Protein AF-0000000085016937 (afdb_homodimer)

Solvent-accessible surface area (backbone atoms only — not comparable to full-atom values): 32109 Å² total; per-residue (Å²): 130,90,74,47,31,29,69,44,50,48,61,46,82,42,46,54,61,72,36,68,28,35,37,33,35,28,34,36,81,68,27,60,10,59,33,64,47,75,54,93,52,61,70,62,51,37,48,45,44,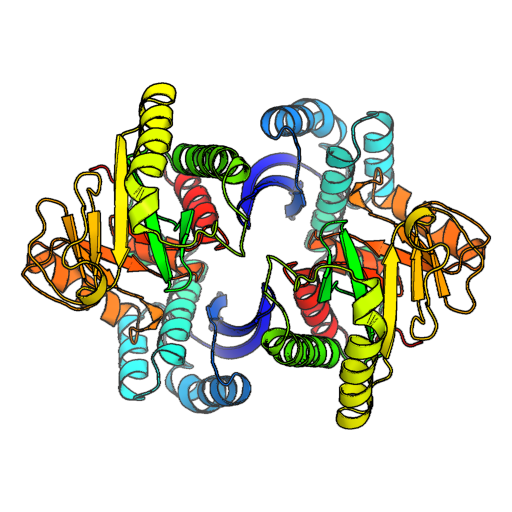49,69,58,48,25,76,74,49,50,70,39,47,30,75,43,50,65,61,54,40,51,56,48,61,72,65,71,63,59,24,75,55,38,18,42,48,40,50,3,32,46,30,16,32,15,49,55,67,72,41,58,52,26,35,66,68,45,35,87,78,64,37,54,33,42,25,66,29,34,49,53,36,28,19,86,86,68,28,30,36,25,49,41,49,35,39,80,41,59,66,53,50,52,52,47,54,55,50,53,50,59,62,43,55,80,77,32,52,74,39,69,53,30,28,46,48,83,52,53,75,78,40,46,65,61,52,46,52,56,50,50,52,49,24,65,75,66,74,44,53,67,40,37,27,36,38,44,50,56,83,73,48,66,94,56,83,57,86,78,47,41,29,41,37,23,66,50,91,71,95,64,97,46,46,35,28,19,63,48,94,52,89,89,35,47,28,35,41,41,44,64,60,77,30,53,24,63,62,55,46,51,54,48,50,50,51,37,45,75,72,72,33,39,51,26,44,36,56,56,48,54,65,49,34,34,50,36,34,18,68,56,28,50,36,33,41,34,51,46,50,26,46,31,67,32,48,44,40,54,50,46,74,75,35,96,67,54,39,40,36,72,127,132,90,74,48,31,29,69,44,50,48,60,45,78,43,47,54,62,69,34,69,27,35,36,34,36,28,35,35,82,70,28,60,10,59,33,64,47,74,56,94,51,58,71,61,52,38,49,45,44,49,69,58,48,26,76,72,49,51,72,39,48,32,76,43,49,64,62,52,40,51,56,51,60,71,65,72,62,57,23,75,54,37,18,43,49,40,51,3,32,46,31,16,32,14,50,55,68,73,41,57,51,27,35,66,69,44,35,86,78,64,37,53,33,43,24,67,28,33,50,52,35,29,20,84,85,69,28,30,35,26,50,42,49,35,38,79,42,58,65,53,51,53,51,48,54,56,51,53,50,59,64,42,54,81,77,32,52,74,38,68,52,29,26,44,48,83,52,54,76,78,40,47,66,62,52,46,51,55,50,49,52,49,25,65,75,67,75,43,52,68,42,38,27,36,36,44,49,54,82,73,48,66,93,55,82,57,87,79,48,41,30,40,38,21,66,50,89,72,94,65,97,48,47,36,29,19,64,47,94,51,87,90,34,48,27,34,41,40,44,64,58,75,29,54,25,61,64,55,45,52,53,49,50,52,51,37,45,74,71,72,31,39,52,26,43,35,58,55,47,55,64,48,33,34,50,37,34,18,69,56,29,49,35,34,42,34,52,46,52,25,47,31,68,33,47,42,40,53,50,46,75,73,37,95,67,54,38,40,36,70,125

Nearest PDB structures (foldseek):
  3zlh-assembly4_D  TM=8.500E-01  e=2.807E-19  Streptococcus pyogenes MGAS10394
  3zlh-assembly1_A  TM=8.390E-01  e=1.733E-19  Streptococcus pyogenes MGAS10394
  7e2p-assembly1_B  TM=8.392E-01  e=4.031E-19  Mycoplasmopsis bovis
  7e2p-assembly1_A  TM=8.341E-01  e=7.827E-19  Mycoplasmopsis bovis
  3uj2-assembly1_A  TM=8.310E-01  e=2.293E-17  Anaerostipes caccae L1-92

InterPro domains:
  IPR020811 Enolase, N-terminal [SM01193] (6-105)
  IPR029017 Enolase-like, N-terminal [SSF54826] (4-107)

Secondary structure (DSSP, 8-state):
----BEEEEEEEEEEETTEEEEEEEEEESS-EEEEEEE-S-HHHHHHHIIIIIHHHHTTSBTT-HHHHHHHHHHTT--HHHHHHHHHHHHHHHHHHTT--HHHHHH-TT--EE-EEEE--EE-TT--EEEEEEE-SSHHHHHHHHHHHHHHHHTTSEE-SSSEE-S-HHHHHHHHHHHHHHHHHHHT-EEEEEEE--HHHHTT---TT-SEEEESS----SSEEEESS--TT-SEEEE-GGGSS-HHHHHHHHHHHHHTT-EEEEE---THHHHHHHHTT-SEEEE-TTSSHHHHHHHHHHTSSS-EE---/----BEEEEEEEEEEETTEEEEEEEEEESS-EEEEEEE-S-HHHHHHHIIIIIHHHHTTSBTT-HHHHHHHHHHTT--HHHHHHHHHHHHHHHHHHTT--HHHHHH-TT--EE-EEEE--EE-TT--EEEEEEE-SSHHHHHHHHHHHHHHHHTTSEE-SSSEE-S-HHHHHHHHHHHHHHHHHHHT-EEEEEEE--HHHHTT---TT-SEEEESS----SSEEEESS--TT-SEEEE-GGGSS-HHHHHHHHHHHHHTT-EEEEE---THHHHHHHHTT-SEEEE-TTSSHHHHHHHHHHTSSS-EE---

Structure (mmCIF, N/CA/C/O backbone):
data_AF-0000000085016937-model_v1
#
loop_
_entity.id
_entity.type
_entity.pdbx_description
1 polymer 'Enolase-like protein'
#
loop_
_atom_site.group_PDB
_atom_site.id
_atom_site.type_symbol
_atom_site.label_atom_id
_atom_site.label_alt_id
_atom_site.label_comp_id
_atom_site.label_asym_id
_atom_site.label_entity_id
_atom_site.label_seq_id
_atom_site.pdbx_PDB_ins_code
_atom_site.Cartn_x
_atom_site.Cartn_y
_atom_site.Cartn_z
_atom_site.occupancy
_atom_site.B_iso_or_equiv
_atom_site.auth_seq_id
_atom_site.auth_comp_id
_atom_site.auth_asym_id
_atom_site.auth_atom_id
_atom_site.pdbx_PDB_model_num
ATOM 1 N N . MET A 1 1 ? 15.008 2.287 36.062 1 51.44 1 MET A N 1
ATOM 2 C CA . MET A 1 1 ? 14.148 2.49 34.906 1 51.44 1 MET A CA 1
ATOM 3 C C . MET A 1 1 ? 14.891 2.191 33.625 1 51.44 1 MET A C 1
ATOM 5 O O . MET A 1 1 ? 15.953 2.762 33.375 1 51.44 1 MET A O 1
ATOM 9 N N . ILE A 1 2 ? 14.633 1.13 32.844 1 72.94 2 ILE A N 1
ATOM 10 C CA . ILE A 1 2 ? 15.43 0.672 31.719 1 72.94 2 ILE A CA 1
ATOM 11 C C . ILE A 1 2 ? 15.383 1.716 30.609 1 72.94 2 ILE A C 1
ATOM 13 O O . ILE A 1 2 ? 14.312 2.215 30.25 1 72.94 2 ILE A O 1
ATOM 17 N N . ASP A 1 3 ? 16.547 2.312 30.234 1 91.75 3 ASP A N 1
ATOM 18 C CA . ASP A 1 3 ? 16.656 3.359 29.219 1 91.75 3 ASP A CA 1
ATOM 19 C C . ASP A 1 3 ? 16.547 2.775 27.812 1 91.75 3 ASP A C 1
ATOM 21 O O . ASP A 1 3 ? 16.844 1.6 27.594 1 91.75 3 ASP A O 1
ATOM 25 N N . VAL A 1 4 ? 15.883 3.496 26.922 1 97.19 4 VAL A N 1
ATOM 26 C CA . VAL A 1 4 ? 15.703 3.107 25.531 1 97.19 4 VAL A CA 1
ATOM 27 C C . VAL A 1 4 ? 16.875 3.621 24.703 1 97.19 4 VAL A C 1
ATOM 29 O O . VAL A 1 4 ? 16.766 4.648 24.031 1 97.19 4 VAL A O 1
ATOM 32 N N . ILE A 1 5 ? 17.969 2.826 24.656 1 98.5 5 ILE A N 1
ATOM 33 C CA . ILE A 1 5 ? 19.234 3.285 24.078 1 98.5 5 ILE A CA 1
ATOM 34 C C . ILE A 1 5 ? 19.297 2.893 22.609 1 98.5 5 ILE A C 1
ATOM 36 O O . ILE A 1 5 ? 19.047 1.737 22.25 1 98.5 5 ILE A O 1
ATOM 40 N N . ILE A 1 6 ? 19.594 3.84 21.719 1 98.69 6 ILE A N 1
ATOM 41 C CA . ILE A 1 6 ? 19.781 3.568 20.297 1 98.69 6 ILE A CA 1
ATOM 42 C C . ILE A 1 6 ? 21.047 2.748 20.078 1 98.69 6 ILE A C 1
ATOM 44 O O . ILE A 1 6 ? 22.141 3.182 20.438 1 98.69 6 ILE A O 1
ATOM 48 N N . GLU A 1 7 ? 20.891 1.6 19.453 1 98.69 7 GLU A N 1
ATOM 49 C CA . GLU A 1 7 ? 22.031 0.708 19.234 1 98.69 7 GLU A CA 1
ATOM 50 C C . GLU A 1 7 ? 22.453 0.699 17.766 1 98.69 7 GLU A C 1
ATOM 52 O O . GLU A 1 7 ? 23.625 0.523 17.469 1 98.69 7 GLU A O 1
ATOM 57 N N . GLN A 1 8 ? 21.5 0.835 16.922 1 98.56 8 GLN A N 1
ATOM 58 C CA . GLN A 1 8 ? 21.781 0.802 15.492 1 98.56 8 GLN A CA 1
ATOM 59 C C . GLN A 1 8 ? 20.875 1.752 14.727 1 98.56 8 GLN A C 1
ATOM 61 O O . GLN A 1 8 ? 19.734 1.985 15.125 1 98.56 8 GLN A O 1
ATOM 66 N N . VAL A 1 9 ? 21.406 2.309 13.688 1 98.56 9 VAL A N 1
ATOM 67 C CA . VAL A 1 9 ? 20.672 3.064 12.672 1 98.56 9 VAL A CA 1
ATOM 68 C C . VAL A 1 9 ? 20.906 2.441 11.297 1 98.56 9 VAL A C 1
ATOM 70 O O . VAL A 1 9 ? 22.031 2.447 10.789 1 98.56 9 VAL A O 1
ATOM 73 N N . ASN A 1 10 ? 19.812 1.857 10.734 1 97.62 10 ASN A N 1
ATOM 74 C CA . ASN A 1 10 ? 19.922 1.162 9.461 1 97.62 10 ASN A CA 1
ATOM 75 C C . ASN A 1 10 ? 18.984 1.754 8.414 1 97.62 10 ASN A C 1
ATOM 77 O O . ASN A 1 10 ? 17.984 2.395 8.766 1 97.62 10 ASN A O 1
ATOM 81 N N . ALA A 1 11 ? 19.328 1.631 7.23 1 98.06 11 ALA A N 1
ATOM 82 C CA . ALA A 1 11 ? 18.469 2.004 6.113 1 98.06 11 ALA A CA 1
ATOM 83 C C . ALA A 1 11 ? 18.578 1.002 4.969 1 98.06 11 ALA A C 1
ATOM 85 O O . ALA A 1 11 ? 19.656 0.435 4.742 1 98.06 11 ALA A O 1
ATOM 86 N N . LYS A 1 12 ? 17.438 0.749 4.289 1 96.81 12 LYS A N 1
ATOM 87 C CA . LYS A 1 12 ? 17.469 -0.14 3.131 1 96.81 12 LYS A CA 1
ATOM 88 C C . LYS A 1 12 ? 16.469 0.312 2.074 1 96.81 12 LYS A C 1
ATOM 90 O O . LYS A 1 12 ? 15.508 1.031 2.383 1 96.81 12 LYS A O 1
ATOM 95 N N . GLU A 1 13 ? 16.688 -0.154 0.88 1 96.56 13 GLU A N 1
ATOM 96 C CA . GLU A 1 13 ? 15.75 0.117 -0.204 1 96.56 13 GLU A CA 1
ATOM 97 C C . GLU A 1 13 ? 14.508 -0.771 -0.099 1 96.56 13 GLU A C 1
ATOM 99 O O . GLU A 1 13 ? 14.609 -1.942 0.273 1 96.56 13 GLU A O 1
ATOM 104 N N . VAL A 1 14 ? 13.375 -0.185 -0.36 1 96 14 VAL A N 1
ATOM 105 C CA . VAL A 1 14 ? 12.117 -0.919 -0.456 1 96 14 VAL A CA 1
ATOM 106 C C . VAL A 1 14 ? 11.359 -0.484 -1.707 1 96 14 VAL A C 1
ATOM 108 O O . VAL A 1 14 ? 11.602 0.6 -2.242 1 96 14 VAL A O 1
ATOM 111 N N . PHE A 1 15 ? 10.547 -1.342 -2.211 1 94.56 15 PHE A N 1
ATOM 112 C CA . PHE A 1 15 ? 9.75 -1.072 -3.402 1 94.56 15 PHE A CA 1
ATOM 113 C C . PHE A 1 15 ? 8.266 -1.073 -3.072 1 94.56 15 PHE A C 1
ATOM 115 O O . PHE A 1 15 ? 7.688 -2.125 -2.789 1 94.56 15 PHE A O 1
ATOM 122 N N . LYS A 1 16 ? 7.637 0.124 -3.057 1 89.38 16 LYS A N 1
ATOM 123 C CA . LYS A 1 16 ? 6.23 0.271 -2.691 1 89.38 16 LYS A CA 1
ATOM 124 C C . LYS A 1 16 ? 5.469 1.059 -3.754 1 89.38 16 LYS A C 1
ATOM 126 O O . LYS A 1 16 ? 5.852 2.18 -4.098 1 89.38 16 LYS A O 1
ATOM 131 N N . ARG A 1 17 ? 4.426 0.505 -4.281 1 87.06 17 ARG A N 1
ATOM 132 C CA . ARG A 1 17 ? 3.51 1.14 -5.223 1 87.06 17 ARG A CA 1
ATOM 133 C C . ARG A 1 17 ? 4.242 1.599 -6.477 1 87.06 17 ARG A C 1
ATOM 135 O O . ARG A 1 17 ? 4.051 2.725 -6.941 1 87.06 17 ARG A O 1
ATOM 142 N N . GLY A 1 18 ? 5.129 0.796 -6.879 1 87.44 18 GLY A N 1
ATOM 143 C CA . GLY A 1 18 ? 5.824 1.065 -8.125 1 87.44 18 GLY A CA 1
ATOM 144 C C . GLY A 1 18 ? 6.953 2.066 -7.98 1 87.44 18 GLY A C 1
ATOM 145 O O . GLY A 1 18 ? 7.496 2.551 -8.977 1 87.44 18 GLY A O 1
ATOM 146 N N . GLU A 1 19 ? 7.246 2.408 -6.742 1 90.69 19 GLU A N 1
ATOM 147 C CA . GLU A 1 19 ? 8.289 3.402 -6.5 1 90.69 19 GLU A CA 1
ATOM 148 C C . GLU A 1 19 ? 9.359 2.857 -5.562 1 90.69 19 GLU A C 1
ATOM 150 O O . GLU A 1 19 ? 9.07 2.047 -4.684 1 90.69 19 GLU A O 1
ATOM 155 N N . LEU A 1 20 ? 10.57 3.316 -5.879 1 93.88 20 LEU A N 1
ATOM 156 C CA . LEU A 1 20 ? 11.688 3.006 -4.988 1 93.88 20 LEU A CA 1
ATOM 157 C C . LEU A 1 20 ? 11.727 3.975 -3.812 1 93.88 20 LEU A C 1
ATOM 159 O O . LEU A 1 20 ? 11.641 5.191 -4 1 93.88 20 LEU A O 1
ATOM 163 N N . LYS A 1 21 ? 11.711 3.42 -2.617 1 95.94 21 LYS A N 1
ATOM 164 C CA . LYS A 1 21 ? 11.766 4.18 -1.372 1 95.94 21 LYS A CA 1
ATOM 165 C C . LYS A 1 21 ? 12.836 3.625 -0.438 1 95.94 21 LYS A C 1
ATOM 167 O O . LYS A 1 21 ? 13.539 2.674 -0.785 1 95.94 21 LYS A O 1
ATOM 172 N N . ILE A 1 22 ? 13.047 4.285 0.649 1 97.31 22 ILE A N 1
ATOM 173 C CA . ILE A 1 22 ? 13.953 3.748 1.654 1 97.31 22 ILE A CA 1
ATOM 174 C C . ILE A 1 22 ? 13.219 3.568 2.979 1 97.31 22 ILE A C 1
ATOM 176 O O . ILE A 1 22 ? 12.328 4.359 3.314 1 97.31 22 ILE A O 1
ATOM 180 N N . MET A 1 23 ? 13.562 2.518 3.639 1 98.06 23 MET A N 1
ATOM 181 C CA . MET A 1 23 ? 13.125 2.289 5.012 1 98.06 23 MET A CA 1
ATOM 182 C C . MET A 1 23 ? 14.242 2.598 6.004 1 98.06 23 MET A C 1
ATOM 184 O O . MET A 1 23 ? 15.328 2.029 5.914 1 98.06 23 MET A O 1
ATOM 188 N N . VAL A 1 24 ? 13.992 3.523 6.852 1 98.44 24 VAL A N 1
ATOM 189 C CA . VAL A 1 24 ? 14.938 3.869 7.91 1 98.44 24 VAL A CA 1
ATOM 190 C C . VAL A 1 24 ? 14.508 3.213 9.219 1 98.44 24 VAL A C 1
ATOM 192 O O . VAL A 1 24 ? 13.359 3.359 9.648 1 98.44 24 VAL A O 1
ATOM 195 N N . SER A 1 25 ? 15.461 2.529 9.852 1 98.69 25 SER A N 1
ATOM 196 C CA . SER A 1 25 ? 15.133 1.791 11.07 1 98.69 25 SER A CA 1
ATOM 197 C C . SER A 1 25 ? 16.062 2.176 12.219 1 98.69 25 SER A C 1
ATOM 199 O O . SER A 1 25 ? 17.281 2.215 12.047 1 98.69 25 SER A O 1
ATOM 201 N N . ILE A 1 26 ? 15.477 2.463 13.336 1 98.81 26 ILE A N 1
ATOM 202 C CA . ILE A 1 26 ? 16.188 2.668 14.594 1 98.81 26 ILE A CA 1
ATOM 203 C C . ILE A 1 26 ? 16.016 1.443 15.484 1 98.81 26 ILE A C 1
ATOM 205 O O . ILE A 1 26 ? 14.891 1.091 15.859 1 98.81 26 ILE A O 1
ATOM 209 N N . ILE A 1 27 ? 17.094 0.81 15.766 1 98.62 27 ILE A N 1
ATOM 210 C CA . ILE A 1 27 ? 17.078 -0.345 16.656 1 98.62 27 ILE A CA 1
ATOM 211 C C . ILE A 1 27 ? 17.609 0.057 18.031 1 98.62 27 ILE A C 1
ATOM 213 O O . ILE A 1 27 ? 18.719 0.582 18.156 1 98.62 27 ILE A O 1
ATOM 217 N N . THR A 1 28 ? 16.797 -0.169 19.062 1 98.56 28 THR A N 1
ATOM 218 C CA . THR A 1 28 ? 17.203 0.093 20.438 1 98.56 28 THR A CA 1
ATOM 219 C C . THR A 1 28 ? 17.391 -1.212 21.203 1 98.56 28 THR A C 1
ATOM 221 O O . THR A 1 28 ? 17.188 -2.297 20.656 1 98.56 28 THR A O 1
ATOM 224 N N . ASN A 1 29 ? 17.75 -1.094 22.5 1 97.88 29 ASN A N 1
ATOM 225 C CA . ASN A 1 29 ? 17.875 -2.266 23.359 1 97.88 29 ASN A CA 1
ATOM 226 C C . ASN A 1 29 ? 16.531 -2.891 23.672 1 97.88 29 ASN A C 1
ATOM 228 O O . ASN A 1 29 ? 16.453 -4.031 24.125 1 97.88 29 ASN A O 1
ATOM 232 N N . LEU A 1 30 ? 15.438 -2.174 23.281 1 96.81 30 LEU A N 1
ATOM 233 C CA . LEU A 1 30 ? 14.133 -2.664 23.719 1 96.81 30 LEU A CA 1
ATOM 234 C C . LEU A 1 30 ? 13.172 -2.768 22.531 1 96.81 30 LEU A C 1
ATOM 236 O O . LEU A 1 30 ? 12.188 -3.504 22.594 1 96.81 30 LEU A O 1
ATOM 240 N N . SER A 1 31 ? 13.453 -2.016 21.453 1 97.62 31 SER A N 1
ATOM 241 C CA . SER A 1 31 ? 12.43 -1.904 20.422 1 97.62 31 SER A CA 1
ATOM 242 C C . SER A 1 31 ? 13.023 -1.449 19.094 1 97.62 31 SER A C 1
ATOM 244 O O . SER A 1 31 ? 14.219 -1.174 19 1 97.62 31 SER A O 1
ATOM 246 N N . VAL A 1 32 ? 12.211 -1.499 18.125 1 98.19 32 VAL A N 1
ATOM 247 C CA . VAL A 1 32 ? 12.562 -1.013 16.797 1 98.19 32 VAL A CA 1
ATOM 248 C C . VAL A 1 32 ? 11.516 -0.012 16.312 1 98.19 32 VAL A C 1
ATOM 250 O O . VAL A 1 32 ? 10.32 -0.173 16.594 1 98.19 32 VAL A O 1
ATOM 253 N N . GLY A 1 33 ? 11.891 1.056 15.727 1 98.5 33 GLY A N 1
ATOM 254 C CA . GLY A 1 33 ? 11.047 1.999 15.008 1 98.5 33 GLY A CA 1
ATOM 255 C C . GLY A 1 33 ? 11.523 2.283 13.602 1 98.5 33 GLY A C 1
ATOM 256 O O . GLY A 1 33 ? 12.727 2.361 13.352 1 98.5 33 GLY A O 1
ATOM 257 N N . TYR A 1 34 ? 10.539 2.416 12.688 1 98.38 34 TYR A N 1
ATOM 258 C CA . TYR A 1 34 ? 10.977 2.684 11.328 1 98.38 34 TYR A CA 1
ATOM 259 C C . TYR A 1 34 ? 10.047 3.664 10.633 1 98.38 34 TYR A C 1
ATOM 261 O O . TYR A 1 34 ? 8.945 3.941 11.125 1 98.38 34 TYR A O 1
ATOM 269 N N . ASP A 1 35 ? 10.453 4.203 9.609 1 98.19 35 ASP A N 1
ATOM 270 C CA . ASP A 1 35 ? 9.695 5.043 8.68 1 98.19 35 ASP A CA 1
ATOM 271 C C . ASP A 1 35 ? 10.133 4.801 7.238 1 98.19 35 ASP A C 1
ATOM 273 O O . ASP A 1 35 ? 11.258 4.352 6.992 1 98.19 35 ASP A O 1
ATOM 277 N N . ILE A 1 36 ? 9.227 4.906 6.34 1 97 36 ILE A N 1
ATOM 278 C CA . ILE A 1 36 ? 9.492 4.711 4.918 1 97 36 ILE A CA 1
ATOM 279 C C . ILE A 1 36 ? 9.25 6.023 4.168 1 97 36 ILE A C 1
ATOM 281 O O . ILE A 1 36 ? 8.195 6.641 4.305 1 97 36 ILE A O 1
ATOM 285 N N . VAL A 1 37 ? 10.242 6.43 3.381 1 95.69 37 VAL A N 1
ATOM 286 C CA . VAL A 1 37 ? 10.141 7.715 2.701 1 95.69 37 VAL A CA 1
ATOM 287 C C . VAL A 1 37 ? 10.672 7.594 1.275 1 95.69 37 VAL A C 1
ATOM 289 O O . VAL A 1 37 ? 11.547 6.762 1.003 1 95.69 37 VAL A O 1
ATOM 292 N N . LYS A 1 38 ? 10.141 8.398 0.393 1 93 38 LYS A N 1
ATOM 293 C CA . LYS A 1 38 ? 10.656 8.516 -0.965 1 93 38 LYS A CA 1
ATOM 294 C C . LYS A 1 38 ? 11.859 9.461 -1.014 1 93 38 LYS A C 1
ATOM 296 O O . LYS A 1 38 ? 11.852 10.516 -0.376 1 93 38 LYS A O 1
ATOM 301 N N . VAL A 1 39 ? 12.883 8.969 -1.697 1 91.12 39 VAL A N 1
ATOM 302 C CA . VAL A 1 39 ? 14.062 9.812 -1.852 1 91.12 39 VAL A CA 1
ATOM 303 C C . VAL A 1 39 ? 14.531 9.789 -3.307 1 91.12 39 VAL A C 1
ATOM 305 O O . VAL A 1 39 ? 14.242 8.844 -4.039 1 91.12 39 VAL A O 1
ATOM 308 N N . LYS A 1 40 ? 15.219 10.758 -3.744 1 87.5 40 LYS A N 1
ATOM 309 C CA . LYS A 1 40 ? 15.703 10.867 -5.117 1 87.5 40 LYS A CA 1
ATOM 310 C C . LYS A 1 40 ? 16.891 9.953 -5.355 1 87.5 40 LYS A C 1
ATOM 312 O O . LYS A 1 40 ? 17 9.312 -6.406 1 87.5 40 LYS A O 1
ATOM 317 N N . GLU A 1 41 ? 17.781 9.883 -4.355 1 92.56 41 GLU A N 1
ATOM 318 C CA . GLU A 1 41 ? 19 9.086 -4.453 1 92.56 41 GLU A CA 1
ATOM 319 C C . GLU A 1 41 ? 19.125 8.125 -3.273 1 92.56 41 GLU A C 1
ATOM 321 O O . GLU A 1 41 ? 19.875 8.383 -2.332 1 92.56 41 GLU A O 1
ATOM 326 N N . PRO A 1 42 ? 18.578 6.957 -3.482 1 93.94 42 PRO A N 1
ATOM 327 C CA . PRO A 1 42 ? 18.5 6.043 -2.342 1 93.94 42 PRO A CA 1
ATOM 328 C C . PRO A 1 42 ? 19.859 5.609 -1.823 1 93.94 42 PRO A C 1
ATOM 330 O O . PRO A 1 42 ? 20.094 5.594 -0.61 1 93.94 42 PRO A O 1
ATOM 333 N N . ARG A 1 43 ? 20.828 5.242 -2.674 1 93 43 ARG A N 1
ATOM 334 C CA . ARG A 1 43 ? 22.141 4.738 -2.246 1 93 43 ARG A CA 1
ATOM 335 C C . ARG A 1 43 ? 22.922 5.809 -1.488 1 93 43 ARG A C 1
ATOM 337 O O . ARG A 1 43 ? 23.5 5.531 -0.442 1 93 43 ARG A O 1
ATOM 344 N N . ASP A 1 44 ? 22.875 7.02 -2.008 1 95.19 44 ASP A N 1
ATOM 345 C CA . ASP A 1 44 ? 23.547 8.133 -1.35 1 95.19 44 ASP A CA 1
ATOM 346 C C . ASP A 1 44 ? 22.922 8.445 0.001 1 95.19 44 ASP A C 1
ATOM 348 O O . ASP A 1 44 ? 23.609 8.719 0.977 1 95.19 44 ASP A O 1
ATOM 352 N N . THR A 1 45 ? 21.609 8.438 -0.014 1 96.69 45 THR A N 1
ATOM 353 C CA . THR A 1 45 ? 20.875 8.734 1.214 1 96.69 45 THR A CA 1
ATOM 354 C C . THR A 1 45 ? 21.172 7.684 2.283 1 96.69 45 THR A C 1
ATOM 356 O O . THR A 1 45 ? 21.375 8.023 3.451 1 96.69 45 THR A O 1
ATOM 359 N N . ILE A 1 46 ? 21.234 6.457 1.896 1 97.62 46 ILE A N 1
ATOM 360 C CA . ILE A 1 46 ? 21.531 5.363 2.818 1 97.62 46 ILE A CA 1
ATOM 361 C C . ILE A 1 46 ? 22.938 5.531 3.383 1 97.62 46 ILE A C 1
ATOM 363 O O . ILE A 1 46 ? 23.156 5.367 4.586 1 97.62 46 ILE A O 1
ATOM 367 N N . ALA A 1 47 ? 23.859 5.875 2.525 1 96.94 47 ALA A N 1
ATOM 368 C CA . ALA A 1 47 ? 25.234 6.098 2.959 1 96.94 47 ALA A CA 1
ATOM 369 C C . ALA A 1 47 ? 25.312 7.23 3.977 1 96.94 47 ALA A C 1
ATOM 371 O O . ALA A 1 47 ? 26.031 7.133 4.973 1 96.94 47 ALA A O 1
ATOM 372 N N . GLU A 1 48 ? 24.594 8.297 3.738 1 97 48 GLU A N 1
ATOM 373 C CA . GLU A 1 48 ? 24.578 9.43 4.656 1 97 48 GLU A CA 1
ATOM 374 C C . GLU A 1 48 ? 23.984 9.031 6.012 1 97 48 GLU A C 1
ATOM 376 O O . GLU A 1 48 ? 24.5 9.43 7.055 1 97 48 GLU A O 1
ATOM 381 N N . ILE A 1 49 ? 22.969 8.273 6 1 98.12 49 ILE A N 1
ATOM 382 C CA . ILE A 1 49 ? 22.297 7.855 7.227 1 98.12 49 ILE A CA 1
ATOM 383 C C . ILE A 1 49 ? 23.219 6.965 8.047 1 98.12 49 ILE A C 1
ATOM 385 O O . ILE A 1 49 ? 23.391 7.168 9.25 1 98.12 49 ILE A O 1
ATOM 389 N N . GLU A 1 50 ? 23.844 6.02 7.406 1 97.75 50 GLU A N 1
ATOM 390 C CA . GLU A 1 50 ? 24.609 4.996 8.117 1 97.75 50 GLU A CA 1
ATOM 391 C C . GLU A 1 50 ? 26 5.504 8.5 1 97.75 50 GLU A C 1
ATOM 393 O O . GLU A 1 50 ? 26.531 5.129 9.539 1 97.75 50 GLU A O 1
ATOM 398 N N . ASN A 1 51 ? 26.562 6.426 7.684 1 97.38 51 ASN A N 1
ATOM 399 C CA . ASN A 1 51 ? 27.938 6.832 7.91 1 97.38 51 ASN A CA 1
ATOM 400 C C . ASN A 1 51 ? 28.016 8.188 8.602 1 97.38 51 ASN A C 1
ATOM 402 O O . ASN A 1 51 ? 29.031 8.5 9.25 1 97.38 51 ASN A O 1
ATOM 406 N N . VAL A 1 52 ? 27.062 9.008 8.445 1 97.75 52 VAL A N 1
ATOM 407 C CA . VAL A 1 52 ? 27.125 10.359 9 1 97.75 52 VAL A CA 1
ATOM 408 C C . VAL A 1 52 ? 26.203 10.469 10.203 1 97.75 52 VAL A C 1
ATOM 410 O O . VAL A 1 52 ? 26.625 10.906 11.281 1 97.75 52 VAL A O 1
ATOM 413 N N . VAL A 1 53 ? 24.984 10.023 10.148 1 98.5 53 VAL A N 1
ATOM 414 C CA . VAL A 1 53 ? 23.984 10.219 11.195 1 98.5 53 VAL A CA 1
ATOM 415 C C . VAL A 1 53 ? 24.188 9.195 12.305 1 98.5 53 VAL A C 1
ATOM 417 O O . VAL A 1 53 ? 24.219 9.547 13.484 1 98.5 53 VAL A O 1
ATOM 420 N N . ALA A 1 54 ? 24.359 7.922 11.945 1 98.5 54 ALA A N 1
ATOM 421 C CA . ALA A 1 54 ? 24.375 6.812 12.891 1 98.5 54 ALA A CA 1
ATOM 422 C C . ALA A 1 54 ? 25.406 7.047 13.984 1 98.5 54 ALA A C 1
ATOM 424 O O . ALA A 1 54 ? 25.094 6.977 15.18 1 98.5 54 ALA A O 1
ATOM 425 N N . PRO A 1 55 ? 26.641 7.41 13.641 1 98.25 55 PRO A N 1
ATOM 426 C CA . PRO A 1 55 ? 27.656 7.602 14.688 1 98.25 55 PRO A CA 1
ATOM 427 C C . PRO A 1 55 ? 27.297 8.727 15.656 1 98.25 55 PRO A C 1
ATOM 429 O O . PRO A 1 55 ? 27.75 8.727 16.797 1 98.25 55 PRO A O 1
ATOM 432 N N . GLU A 1 56 ? 26.438 9.68 15.273 1 98.25 56 GLU A N 1
ATOM 433 C CA . GLU A 1 56 ? 26.141 10.859 16.078 1 98.25 56 GLU A CA 1
ATOM 434 C C . GLU A 1 56 ? 25.031 10.578 17.078 1 98.25 56 GLU A C 1
ATOM 436 O O . GLU A 1 56 ? 24.922 11.273 18.094 1 98.25 56 GLU A O 1
ATOM 441 N N . ILE A 1 57 ? 24.219 9.562 16.844 1 98.44 57 ILE A N 1
ATOM 442 C CA . ILE A 1 57 ? 23.047 9.461 17.703 1 98.44 57 ILE A CA 1
ATOM 443 C C . ILE A 1 57 ? 23.062 8.117 18.438 1 98.44 57 ILE A C 1
ATOM 445 O O . ILE A 1 57 ? 22.312 7.914 19.391 1 98.44 57 ILE A O 1
ATOM 449 N N . ILE A 1 58 ? 23.891 7.141 17.969 1 98.5 58 ILE A N 1
ATOM 450 C CA . ILE A 1 58 ? 24.031 5.863 18.656 1 98.5 58 ILE A CA 1
ATOM 451 C C . ILE A 1 58 ? 24.484 6.09 20.094 1 98.5 58 ILE A C 1
ATOM 453 O O . ILE A 1 58 ? 25.375 6.902 20.344 1 98.5 58 ILE A O 1
ATOM 457 N N . GLY A 1 59 ? 23.875 5.48 21.031 1 98.06 59 GLY A N 1
ATOM 458 C CA . GLY A 1 59 ? 24.234 5.629 22.438 1 98.06 59 GLY A CA 1
ATOM 459 C C . GLY A 1 59 ? 23.297 6.555 23.188 1 98.06 59 GLY A C 1
ATOM 460 O O . GLY A 1 59 ? 23.25 6.539 24.422 1 98.06 59 GLY A O 1
ATOM 461 N N . TYR A 1 60 ? 22.516 7.359 22.516 1 98.06 60 TYR A N 1
ATOM 462 C CA . TYR A 1 60 ? 21.562 8.266 23.141 1 98.06 60 TYR A CA 1
ATOM 463 C C . TYR A 1 60 ? 20.234 7.555 23.422 1 98.06 60 TYR A C 1
ATOM 465 O O . TYR A 1 60 ? 19.969 6.5 22.844 1 98.06 60 TYR A O 1
ATOM 473 N N . SER A 1 61 ? 19.5 8.156 24.297 1 98.06 61 SER A N 1
ATOM 474 C CA . SER A 1 61 ? 18.172 7.633 24.609 1 98.06 61 SER A CA 1
ATOM 475 C C . SER A 1 61 ? 17.141 8.102 23.578 1 98.06 61 SER A C 1
ATOM 477 O O . SER A 1 61 ? 16.984 9.297 23.359 1 98.06 61 SER A O 1
ATOM 479 N N . ALA A 1 62 ? 16.422 7.125 23 1 97.75 62 ALA A N 1
ATOM 480 C CA . ALA A 1 62 ? 15.383 7.457 22.031 1 97.75 62 ALA A CA 1
ATOM 481 C C . ALA A 1 62 ? 14.258 8.25 22.688 1 97.75 62 ALA A C 1
ATOM 483 O O . ALA A 1 62 ? 13.484 8.922 22 1 97.75 62 ALA A O 1
ATOM 484 N N . LYS A 1 63 ? 14.172 8.297 24.062 1 96.69 63 LYS A N 1
ATOM 485 C CA . LYS A 1 63 ? 13.141 9.039 24.781 1 96.69 63 LYS A CA 1
ATOM 486 C C . LYS A 1 63 ? 13.398 10.539 24.719 1 96.69 63 LYS A C 1
ATOM 488 O O . LYS A 1 63 ? 12.477 11.344 24.891 1 96.69 63 LYS A O 1
ATOM 493 N N . ASP A 1 64 ? 14.633 10.82 24.469 1 96.25 64 ASP A N 1
ATOM 494 C CA . ASP A 1 64 ? 15.016 12.227 24.422 1 96.25 64 ASP A CA 1
ATOM 495 C C . ASP A 1 64 ? 14.984 12.75 22.984 1 96.25 64 ASP A C 1
ATOM 497 O O . ASP A 1 64 ? 16 13.18 22.453 1 96.25 64 ASP A O 1
ATOM 501 N N . ILE A 1 65 ? 13.812 12.805 22.5 1 96.69 65 ILE A N 1
ATOM 502 C CA . ILE A 1 65 ? 13.633 13.094 21.078 1 96.69 65 ILE A CA 1
ATOM 503 C C . ILE A 1 65 ? 14.148 14.5 20.766 1 96.69 65 ILE A C 1
ATOM 505 O O . ILE A 1 65 ? 14.711 14.734 19.688 1 96.69 65 ILE A O 1
ATOM 509 N N . GLU A 1 66 ? 13.984 15.406 21.656 1 96.94 66 GLU A N 1
ATOM 510 C CA . GLU A 1 66 ? 14.43 16.781 21.422 1 96.94 66 GLU A CA 1
ATOM 511 C C . GLU A 1 66 ? 15.945 16.859 21.297 1 96.94 66 GLU A C 1
ATOM 513 O O . GLU A 1 66 ? 16.469 17.625 20.5 1 96.94 66 GLU A O 1
ATOM 518 N N . VAL A 1 67 ? 16.625 16.094 22.125 1 97.94 67 VAL A N 1
ATOM 519 C CA . VAL A 1 67 ? 18.078 16.047 22.078 1 97.94 67 VAL A CA 1
ATOM 520 C C . VAL A 1 67 ? 18.531 15.477 20.734 1 97.94 67 VAL A C 1
ATOM 522 O O . VAL A 1 67 ? 19.406 16.047 20.078 1 97.94 67 VAL A O 1
ATOM 525 N N . ILE A 1 68 ? 17.891 14.398 20.359 1 98.56 68 ILE A N 1
ATOM 526 C CA . ILE A 1 68 ? 18.25 13.758 19.109 1 98.56 68 ILE A CA 1
ATOM 527 C C . ILE A 1 68 ? 17.953 14.703 17.938 1 98.56 68 ILE A C 1
ATOM 529 O O . ILE A 1 68 ? 18.766 14.852 17.031 1 98.56 68 ILE A O 1
ATOM 533 N N . ASP A 1 69 ? 16.812 15.352 17.984 1 98.38 69 ASP A N 1
ATOM 534 C CA . ASP A 1 69 ? 16.422 16.266 16.922 1 98.38 69 ASP A CA 1
ATOM 535 C C . ASP A 1 69 ? 17.375 17.453 16.828 1 98.38 69 ASP A C 1
ATOM 537 O O . ASP A 1 69 ? 17.625 17.969 15.75 1 98.38 69 ASP A O 1
ATOM 541 N N . THR A 1 70 ? 17.875 17.859 17.969 1 98 70 THR A N 1
ATOM 542 C CA . THR A 1 70 ? 18.875 18.938 17.969 1 98 70 THR A CA 1
ATOM 543 C C . THR A 1 70 ? 20.156 18.484 17.266 1 98 70 THR A C 1
ATOM 545 O O . THR A 1 70 ? 20.719 19.234 16.469 1 98 70 THR A O 1
ATOM 548 N N . ILE A 1 71 ? 20.578 17.25 17.547 1 98.19 71 ILE A N 1
ATOM 549 C CA . ILE A 1 71 ? 21.75 16.688 16.891 1 98.19 71 ILE A CA 1
ATOM 550 C C . ILE A 1 71 ? 21.531 16.625 15.391 1 98.19 71 ILE A C 1
ATOM 552 O O . ILE A 1 71 ? 22.391 17.031 14.609 1 98.19 71 ILE A O 1
ATOM 556 N N . LEU A 1 72 ? 20.344 16.141 15.023 1 98.31 72 LEU A N 1
ATOM 557 C CA . LEU A 1 72 ? 20.016 16.016 13.609 1 98.31 72 LEU A CA 1
ATOM 558 C C . LEU A 1 72 ? 20.031 17.391 12.93 1 98.31 72 LEU A C 1
ATOM 560 O O . LEU A 1 72 ? 20.516 17.516 11.805 1 98.31 72 LEU A O 1
ATOM 564 N N . SER A 1 73 ? 19.516 18.391 13.625 1 96.88 73 SER A N 1
ATOM 565 C CA . SER A 1 73 ? 19.453 19.734 13.055 1 96.88 73 SER A CA 1
ATOM 566 C C . SER A 1 73 ? 20.844 20.297 12.828 1 96.88 73 SER A C 1
ATOM 568 O O . SER A 1 73 ? 21.062 21.062 11.883 1 96.88 73 SER A O 1
ATOM 570 N N . GLU A 1 74 ? 21.797 19.922 13.594 1 96.81 74 GLU A N 1
ATOM 571 C CA . GLU A 1 74 ? 23.156 20.453 13.531 1 96.81 74 GLU A CA 1
ATOM 572 C C . GLU A 1 74 ? 23.938 19.812 12.383 1 96.81 74 GLU A C 1
ATOM 574 O O . GLU A 1 74 ? 24.953 20.344 11.938 1 96.81 74 GLU A O 1
ATOM 579 N N . LEU A 1 75 ? 23.453 18.688 11.906 1 96.81 75 LEU A N 1
ATOM 580 C CA . LEU A 1 75 ? 24.141 17.984 10.836 1 96.81 75 LEU A CA 1
ATOM 581 C C . LEU A 1 75 ? 23.875 18.656 9.492 1 96.81 75 LEU A C 1
ATOM 583 O O . LEU A 1 75 ? 24.578 18.391 8.508 1 96.81 75 LEU A O 1
ATOM 587 N N . ASN A 1 76 ? 22.875 19.578 9.398 1 94.62 76 ASN A N 1
ATOM 588 C CA . ASN A 1 76 ? 22.562 20.344 8.195 1 94.62 76 ASN A CA 1
ATOM 589 C C . ASN A 1 76 ? 22.312 19.422 7 1 94.62 76 ASN A C 1
ATOM 591 O O . ASN A 1 76 ? 22.875 19.641 5.926 1 94.62 76 ASN A O 1
ATOM 595 N N . LEU A 1 77 ? 21.609 18.359 7.242 1 95.94 77 LEU A N 1
ATOM 596 C CA . LEU A 1 77 ? 21.219 17.438 6.184 1 95.94 77 LEU A CA 1
ATOM 597 C C . LEU A 1 77 ? 19.812 17.75 5.676 1 95.94 77 LEU A C 1
ATOM 599 O O . LEU A 1 77 ? 19.078 18.516 6.297 1 95.94 77 LEU A O 1
ATOM 603 N N . SER A 1 78 ? 19.516 17.172 4.543 1 95 78 SER A N 1
ATOM 604 C CA . SER A 1 78 ? 18.188 17.344 3.963 1 95 78 SER A CA 1
ATOM 605 C C . SER A 1 78 ? 17.094 16.781 4.883 1 95 78 SER A C 1
ATOM 607 O O . SER A 1 78 ? 17.312 15.781 5.574 1 95 78 SER A O 1
ATOM 609 N N . SER A 1 79 ? 15.891 17.453 4.801 1 94.69 79 SER A N 1
ATOM 610 C CA . SER A 1 79 ? 14.758 17 5.602 1 94.69 79 SER A CA 1
ATOM 611 C C . SER A 1 79 ? 14.336 15.586 5.207 1 94.69 79 SER A C 1
ATOM 613 O O . SER A 1 79 ? 13.758 14.859 6.016 1 94.69 79 SER A O 1
ATOM 615 N N . SER A 1 80 ? 14.656 15.156 4.004 1 92.88 80 SER A N 1
ATOM 616 C CA . SER A 1 80 ? 14.344 13.805 3.531 1 92.88 80 SER A CA 1
ATOM 617 C C . SER A 1 80 ? 15.148 12.758 4.289 1 92.88 80 SER A C 1
ATOM 619 O O . SER A 1 80 ? 14.836 11.57 4.234 1 92.88 80 SER A O 1
ATOM 621 N N . ILE A 1 81 ? 16.125 13.219 4.992 1 96.31 81 ILE A N 1
ATOM 622 C CA . ILE A 1 81 ? 16.953 12.328 5.805 1 96.31 81 ILE A CA 1
ATOM 623 C C . ILE A 1 81 ? 16.578 12.477 7.277 1 96.31 81 ILE A C 1
ATOM 625 O O . ILE A 1 81 ? 16.312 11.484 7.957 1 96.31 81 ILE A O 1
ATOM 629 N N . THR A 1 82 ? 16.469 13.734 7.727 1 98 82 THR A N 1
ATOM 630 C CA . THR A 1 82 ? 16.359 13.969 9.156 1 98 82 THR A CA 1
ATOM 631 C C . THR A 1 82 ? 14.961 13.617 9.656 1 98 82 THR A C 1
ATOM 633 O O . THR A 1 82 ? 14.805 13.055 10.742 1 98 82 THR A O 1
ATOM 636 N N . MET A 1 83 ? 13.93 13.891 8.93 1 98 83 MET A N 1
ATOM 637 C CA . MET A 1 83 ? 12.57 13.664 9.398 1 98 83 MET A CA 1
ATOM 638 C C . MET A 1 83 ? 12.289 12.172 9.555 1 98 83 MET A C 1
ATOM 640 O O . MET A 1 83 ? 11.781 11.742 10.586 1 98 83 MET A O 1
ATOM 644 N N . PRO A 1 84 ? 12.625 11.336 8.516 1 98.19 84 PRO A N 1
ATOM 645 C CA . PRO A 1 84 ? 12.375 9.906 8.719 1 98.19 84 PRO A CA 1
ATOM 646 C C . PRO A 1 84 ? 13.141 9.336 9.906 1 98.19 84 PRO A C 1
ATOM 648 O O . PRO A 1 84 ? 12.656 8.414 10.57 1 98.19 84 PRO A O 1
ATOM 651 N N . ILE A 1 85 ? 14.312 9.852 10.188 1 98.69 85 ILE A N 1
ATOM 652 C CA . ILE A 1 85 ? 15.078 9.406 11.352 1 98.69 85 ILE A CA 1
ATOM 653 C C . ILE A 1 85 ? 14.367 9.852 12.625 1 98.69 85 ILE A C 1
ATOM 655 O O . ILE A 1 85 ? 14.195 9.062 13.555 1 98.69 85 ILE A O 1
ATOM 659 N N . SER A 1 86 ? 13.992 11.102 12.688 1 98.75 86 SER A N 1
ATOM 660 C CA . SER A 1 86 ? 13.258 11.648 13.828 1 98.75 86 SER A CA 1
ATOM 661 C C . SER A 1 86 ? 12.008 10.82 14.125 1 98.75 86 SER A C 1
ATOM 663 O O . SER A 1 86 ? 11.758 10.461 15.273 1 98.75 86 SER A O 1
ATOM 665 N N . VAL A 1 87 ? 11.258 10.508 13.078 1 98.62 87 VAL A N 1
ATOM 666 C CA . VAL A 1 87 ? 10.031 9.719 13.211 1 98.62 87 VAL A CA 1
ATOM 667 C C . VAL A 1 87 ? 10.375 8.312 13.688 1 98.62 87 VAL A C 1
ATOM 669 O O . VAL A 1 87 ? 9.688 7.766 14.555 1 98.62 87 VAL A O 1
ATOM 672 N N . SER A 1 88 ? 11.414 7.723 13.133 1 98.75 88 SER A N 1
ATOM 673 C CA . SER A 1 88 ? 11.828 6.375 13.516 1 98.75 88 SER A CA 1
ATOM 674 C C . SER A 1 88 ? 12.258 6.328 14.977 1 98.75 88 SER A C 1
ATOM 676 O O . SER A 1 88 ? 11.992 5.348 15.68 1 98.75 88 SER A O 1
ATOM 678 N N . VAL A 1 89 ? 12.961 7.367 15.422 1 98.75 89 VAL A N 1
ATOM 679 C CA . VAL A 1 89 ? 13.375 7.461 16.812 1 98.75 89 VAL A CA 1
ATOM 680 C C . VAL A 1 89 ? 12.141 7.543 17.719 1 98.75 89 VAL A C 1
ATOM 682 O O . VAL A 1 89 ? 12.047 6.816 18.719 1 98.75 89 VAL A O 1
ATOM 685 N N . ALA A 1 90 ? 11.219 8.445 17.375 1 98.56 90 ALA A N 1
ATOM 686 C CA . ALA A 1 90 ? 9.984 8.586 18.141 1 98.56 90 ALA A CA 1
ATOM 687 C C . ALA A 1 90 ? 9.227 7.262 18.188 1 98.56 90 ALA A C 1
ATOM 689 O O . ALA A 1 90 ? 8.695 6.891 19.25 1 98.56 90 ALA A O 1
ATOM 690 N N . ARG A 1 91 ? 9.195 6.57 17.109 1 98.56 91 ARG A N 1
ATOM 691 C CA . ARG A 1 91 ? 8.5 5.293 17.031 1 98.56 91 ARG A CA 1
ATOM 692 C C . ARG A 1 91 ? 9.188 4.234 17.891 1 98.56 91 ARG A C 1
ATOM 694 O O . ARG A 1 91 ? 8.531 3.436 18.547 1 98.56 91 ARG A O 1
ATOM 701 N N . ALA A 1 92 ? 10.523 4.191 17.797 1 98.44 92 ALA A N 1
ATOM 702 C CA . ALA A 1 92 ? 11.258 3.266 18.641 1 98.44 92 ALA A CA 1
ATOM 703 C C . ALA A 1 92 ? 10.977 3.527 20.125 1 98.44 92 ALA A C 1
ATOM 705 O O . ALA A 1 92 ? 10.758 2.59 20.891 1 98.44 92 ALA A O 1
ATOM 706 N N . ALA A 1 93 ? 10.992 4.809 20.5 1 98.06 93 ALA A N 1
ATOM 707 C CA . ALA A 1 93 ? 10.703 5.191 21.875 1 98.06 93 ALA A CA 1
ATOM 708 C C . ALA A 1 93 ? 9.289 4.773 22.266 1 98.06 93 ALA A C 1
ATOM 710 O O . ALA A 1 93 ? 9.086 4.168 23.328 1 98.06 93 ALA A O 1
ATOM 711 N N . SER A 1 94 ? 8.297 5.094 21.422 1 97.56 94 SER A N 1
ATOM 712 C CA . SER A 1 94 ? 6.91 4.77 21.719 1 97.56 94 SER A CA 1
ATOM 713 C C . SER A 1 94 ? 6.703 3.264 21.828 1 97.56 94 SER A C 1
ATOM 715 O O . SER A 1 94 ? 5.996 2.793 22.734 1 97.56 94 SER A O 1
ATOM 717 N N . ASN A 1 95 ? 7.312 2.506 20.922 1 97.44 95 ASN A N 1
ATOM 718 C CA . ASN A 1 95 ? 7.219 1.052 20.969 1 97.44 95 ASN A CA 1
ATOM 719 C C . ASN A 1 95 ? 7.801 0.49 22.266 1 97.44 95 ASN A C 1
ATOM 721 O O . ASN A 1 95 ? 7.238 -0.437 22.859 1 97.44 95 ASN A O 1
ATOM 725 N N . ALA A 1 96 ? 8.93 1.007 22.703 1 97.38 96 ALA A N 1
ATOM 726 C CA . ALA A 1 96 ? 9.57 0.555 23.938 1 97.38 96 ALA A CA 1
ATOM 727 C C . ALA A 1 96 ? 8.672 0.811 25.141 1 97.38 96 ALA A C 1
ATOM 729 O O . ALA A 1 96 ? 8.68 0.034 26.109 1 97.38 96 ALA A O 1
ATOM 730 N N . LEU A 1 97 ? 7.926 1.844 25.062 1 95.12 97 LEU A N 1
ATOM 731 C CA . LEU A 1 97 ? 7.039 2.225 26.156 1 95.12 97 LEU A CA 1
ATOM 732 C C . LEU A 1 97 ? 5.672 1.567 26 1 95.12 97 LEU A C 1
ATOM 734 O O . LEU A 1 97 ? 4.762 1.83 26.797 1 95.12 97 LEU A O 1
ATOM 738 N N . ASP A 1 98 ? 5.477 0.827 24.922 1 93.81 98 ASP A N 1
ATOM 739 C CA . ASP A 1 98 ? 4.227 0.136 24.609 1 93.81 98 ASP A CA 1
ATOM 740 C C . ASP A 1 98 ? 3.07 1.125 24.469 1 93.81 98 ASP A C 1
ATOM 742 O O . ASP A 1 98 ? 2.014 0.938 25.078 1 93.81 98 ASP A O 1
ATOM 746 N N . MET A 1 99 ? 3.318 2.201 23.797 1 94.25 99 MET A N 1
ATOM 747 C CA . MET A 1 99 ? 2.293 3.199 23.516 1 94.25 99 MET A CA 1
ATOM 748 C C . MET A 1 99 ? 2.285 3.553 22.031 1 94.25 99 MET A C 1
ATOM 750 O O . MET A 1 99 ? 3.332 3.537 21.375 1 94.25 99 MET A O 1
ATOM 754 N N . PRO A 1 100 ? 1.128 3.844 21.516 1 95.56 100 PRO A N 1
ATOM 755 C CA . PRO A 1 100 ? 1.097 4.25 20.109 1 95.56 100 PRO A CA 1
ATOM 756 C C . PRO A 1 100 ? 1.854 5.551 19.844 1 95.56 100 PRO A C 1
ATOM 758 O O . PRO A 1 100 ? 1.921 6.414 20.734 1 95.56 100 PRO A O 1
ATOM 761 N N . LEU A 1 101 ? 2.352 5.684 18.672 1 97.5 101 LEU A N 1
ATOM 762 C CA . LEU A 1 101 ? 3.17 6.832 18.297 1 97.5 101 LEU A CA 1
ATOM 763 C C . LEU A 1 101 ? 2.402 8.133 18.5 1 97.5 101 LEU A C 1
ATOM 765 O O . LEU A 1 101 ? 2.961 9.117 18.984 1 97.5 101 LEU A O 1
ATOM 769 N N . PHE A 1 102 ? 1.055 8.195 18.156 1 97.06 102 PHE A N 1
ATOM 770 C CA . PHE A 1 102 ? 0.299 9.438 18.266 1 97.06 102 PHE A CA 1
ATOM 771 C C . PHE A 1 102 ? 0.164 9.875 19.719 1 97.06 102 PHE A C 1
ATOM 773 O O . PHE A 1 102 ? 0.123 11.07 20.016 1 97.06 102 PHE A O 1
ATOM 780 N N . LYS A 1 103 ? 0.147 8.938 20.625 1 95.56 103 LYS A N 1
ATOM 781 C CA . LYS A 1 103 ? 0.081 9.273 22.047 1 95.56 103 LYS A CA 1
ATOM 782 C C . LYS A 1 103 ? 1.439 9.734 22.578 1 95.56 103 LYS A C 1
ATOM 784 O O . LYS A 1 103 ? 1.513 10.594 23.453 1 95.56 103 LYS A O 1
ATOM 789 N N . PHE A 1 104 ? 2.471 9.094 22.031 1 96.44 104 PHE A N 1
ATOM 790 C CA . PHE A 1 104 ? 3.814 9.531 22.391 1 96.44 104 PHE A CA 1
ATOM 791 C C . PHE A 1 104 ? 4.035 10.992 22 1 96.44 104 PHE A C 1
ATOM 793 O O . PHE A 1 104 ? 4.672 11.742 22.734 1 96.44 104 PHE A O 1
ATOM 800 N N . ILE A 1 105 ? 3.473 11.367 20.891 1 95.81 105 ILE A N 1
ATOM 801 C CA . ILE A 1 105 ? 3.639 12.711 20.344 1 95.81 105 ILE A CA 1
ATOM 802 C C . ILE A 1 105 ? 2.705 13.68 21.062 1 95.81 105 ILE A C 1
ATOM 804 O O . ILE A 1 105 ? 3.123 14.766 21.469 1 95.81 105 ILE A O 1
ATOM 808 N N . GLY A 1 106 ? 1.444 13.344 21.234 1 93.31 106 GLY A N 1
ATOM 809 C CA . GLY A 1 106 ? 0.439 14.312 21.656 1 93.31 106 GLY A CA 1
ATOM 810 C C . GLY A 1 106 ? -0.034 14.102 23.078 1 93.31 106 GLY A C 1
ATOM 811 O O . GLY A 1 106 ? -0.771 14.93 23.625 1 93.31 106 GLY A O 1
ATOM 812 N N . GLY A 1 107 ? 0.284 12.961 23.672 1 90.5 107 GLY A N 1
ATOM 813 C CA . GLY A 1 107 ? -0.177 12.672 25.016 1 90.5 107 GLY A CA 1
ATOM 814 C C . GLY A 1 107 ? -1.256 11.609 25.062 1 90.5 107 GLY A C 1
ATOM 815 O O . GLY A 1 107 ? -1.84 11.266 24.047 1 90.5 107 GLY A O 1
ATOM 816 N N . SER A 1 108 ? -1.594 11.188 26.219 1 85.69 108 SER A N 1
ATOM 817 C CA . SER A 1 108 ? -2.461 10.031 26.422 1 85.69 108 SER A CA 1
ATOM 818 C C . SER A 1 108 ? -3.932 10.414 26.281 1 85.69 108 SER A C 1
ATOM 820 O O . SER A 1 108 ? -4.789 9.547 26.094 1 85.69 108 SER A O 1
ATOM 822 N N . PHE A 1 109 ? -4.223 11.664 26.234 1 84.5 109 PHE A N 1
ATOM 823 C CA . PHE A 1 109 ? -5.621 12.062 26.312 1 84.5 109 PHE A CA 1
ATOM 824 C C . PHE A 1 109 ? -6.133 12.508 24.938 1 84.5 109 PHE A C 1
ATOM 826 O O . PHE A 1 109 ? -7.234 13.047 24.828 1 84.5 109 PHE A O 1
ATOM 833 N N . ILE A 1 110 ? -5.438 12.18 24 1 86.62 110 ILE A N 1
ATOM 834 C CA . ILE A 1 110 ? -5.848 12.57 22.656 1 86.62 110 ILE A CA 1
ATOM 835 C C . ILE A 1 110 ? -7.125 11.828 22.281 1 86.62 110 ILE A C 1
ATOM 837 O O . ILE A 1 110 ? -7.219 10.609 22.438 1 86.62 110 ILE A O 1
ATOM 841 N N . SER A 1 111 ? -8.125 12.617 21.812 1 88.31 111 SER A N 1
ATOM 842 C CA . SER A 1 111 ? -9.367 12.016 21.344 1 88.31 111 SER A CA 1
ATOM 843 C C . SER A 1 111 ? -9.812 12.617 20.016 1 88.31 111 SER A C 1
ATOM 845 O O . SER A 1 111 ? -10.68 12.062 19.344 1 88.31 111 SER A O 1
ATOM 847 N N . ASP A 1 112 ? -9.172 13.734 19.672 1 91.69 112 ASP A N 1
ATOM 848 C CA . ASP A 1 112 ? -9.57 14.43 18.453 1 91.69 112 ASP A CA 1
ATOM 849 C C . ASP A 1 112 ? -8.719 13.984 17.266 1 91.69 112 ASP A C 1
ATOM 851 O O . ASP A 1 112 ? -7.484 14 17.328 1 91.69 112 ASP A O 1
ATOM 855 N N . LEU A 1 113 ? -9.398 13.516 16.25 1 96.56 113 LEU A N 1
ATOM 856 C CA . LEU A 1 113 ? -8.734 13.086 15.023 1 96.56 113 LEU A CA 1
ATOM 857 C C . LEU A 1 113 ? -9 14.07 13.883 1 96.56 113 LEU A C 1
ATOM 859 O O . LEU A 1 113 ? -10.055 14.711 13.852 1 96.56 113 LEU A O 1
ATOM 863 N N . PRO A 1 114 ? -8.016 14.242 13.008 1 97.56 114 PRO A N 1
ATOM 864 C CA . PRO A 1 114 ? -8.242 15.109 11.852 1 97.56 114 PRO A CA 1
ATOM 865 C C . PRO A 1 114 ? -9.227 14.523 10.852 1 97.56 114 PRO A C 1
ATOM 867 O O . PRO A 1 114 ? -9.398 13.297 10.789 1 97.56 114 PRO A O 1
ATOM 870 N N . THR A 1 115 ? -9.891 15.406 10.141 1 97.75 115 THR A N 1
ATOM 871 C CA . THR A 1 115 ? -10.555 14.945 8.922 1 97.75 115 THR A CA 1
ATOM 872 C C . THR A 1 115 ? -9.547 14.766 7.789 1 97.75 115 THR A C 1
ATOM 874 O O . THR A 1 115 ? -8.406 15.227 7.891 1 97.75 115 THR A O 1
ATOM 877 N N . VAL A 1 116 ? -9.922 13.977 6.797 1 97.69 116 VAL A N 1
ATOM 878 C CA . VAL A 1 116 ? -9.023 13.664 5.691 1 97.69 116 VAL A CA 1
ATOM 879 C C . VAL A 1 116 ? -9.617 14.172 4.379 1 97.69 116 VAL A C 1
ATOM 881 O O . VAL A 1 116 ? -10.773 13.891 4.062 1 97.69 116 VAL A O 1
ATOM 884 N N . ALA A 1 117 ? -8.82 14.922 3.713 1 98.12 117 ALA A N 1
ATOM 885 C CA . ALA A 1 117 ? -9.234 15.445 2.414 1 98.12 117 ALA A CA 1
ATOM 886 C C . ALA A 1 117 ? -8.344 14.906 1.296 1 98.12 117 ALA A C 1
ATOM 888 O O . ALA A 1 117 ? -7.125 15.117 1.31 1 98.12 117 ALA A O 1
ATOM 889 N N . CYS A 1 118 ? -8.914 14.211 0.356 1 97.75 118 CYS A N 1
ATOM 890 C CA . CYS A 1 118 ? -8.219 13.648 -0.797 1 97.75 118 CYS A CA 1
ATOM 891 C C . CYS A 1 118 ? -8.727 14.273 -2.094 1 97.75 118 CYS A C 1
ATOM 893 O O . CYS A 1 118 ? -9.922 14.547 -2.232 1 97.75 118 CYS A O 1
ATOM 895 N N . ASP A 1 119 ? -7.824 14.445 -3.055 1 97.12 119 ASP A N 1
ATOM 896 C CA . ASP A 1 119 ? -8.258 14.891 -4.375 1 97.12 119 ASP A CA 1
ATOM 897 C C . ASP A 1 119 ? -9.18 13.859 -5.027 1 97.12 119 ASP A C 1
ATOM 899 O O . ASP A 1 119 ? -8.922 12.656 -4.953 1 97.12 119 ASP A O 1
ATOM 903 N N . ILE A 1 120 ? -10.234 14.328 -5.633 1 96.69 120 ILE A N 1
ATOM 904 C CA . ILE A 1 120 ? -11.141 13.398 -6.289 1 96.69 120 ILE A CA 1
ATOM 905 C C . ILE A 1 120 ? -11.125 13.641 -7.797 1 96.69 120 ILE A C 1
ATOM 907 O O . ILE A 1 120 ? -11.453 12.742 -8.578 1 96.69 120 ILE A O 1
ATOM 911 N N . LEU A 1 121 ? -10.789 14.812 -8.219 1 96.44 121 LEU A N 1
ATOM 912 C CA . LEU A 1 121 ? -10.742 15.188 -9.625 1 96.44 121 LEU A CA 1
ATOM 913 C C . LEU A 1 121 ? -9.578 16.141 -9.891 1 96.44 121 LEU A C 1
ATOM 915 O O . LEU A 1 121 ? -9.344 17.078 -9.117 1 96.44 121 LEU A O 1
ATOM 919 N N . LYS A 1 122 ? -8.836 15.859 -10.883 1 95.31 122 LYS A N 1
ATOM 920 C CA . LYS A 1 122 ? -7.691 16.672 -11.258 1 95.31 122 LYS A CA 1
ATOM 921 C C . LYS A 1 122 ? -7.691 16.969 -12.75 1 95.31 122 LYS A C 1
ATOM 923 O O . LYS A 1 122 ? -8.281 16.234 -13.539 1 95.31 122 LYS A O 1
ATOM 928 N N . ASP A 1 123 ? -7.133 18.047 -13.062 1 94.19 123 ASP A N 1
ATOM 929 C CA . ASP A 1 123 ? -6.906 18.312 -14.484 1 94.19 123 ASP A CA 1
ATOM 930 C C . ASP A 1 123 ? -5.426 18.172 -14.836 1 94.19 123 ASP A C 1
ATOM 932 O O . ASP A 1 123 ? -4.617 17.766 -13.992 1 94.19 123 ASP A O 1
ATOM 936 N N . LYS A 1 124 ? -5.039 18.375 -16.062 1 85.19 124 LYS A N 1
ATOM 937 C CA . LYS A 1 124 ? -3.689 18.141 -16.547 1 85.19 124 LYS A CA 1
ATOM 938 C C . LYS A 1 124 ? -2.686 19.078 -15.898 1 85.19 124 LYS A C 1
ATOM 940 O O . LYS A 1 124 ? -1.489 18.797 -15.852 1 85.19 124 LYS A O 1
ATOM 945 N N . GLU A 1 125 ? -3.193 20.234 -15.438 1 90.69 125 GLU A N 1
ATOM 946 C CA . GLU A 1 125 ? -2.318 21.219 -14.812 1 90.69 125 GLU A CA 1
ATOM 947 C C . GLU A 1 125 ? -2.199 20.969 -13.305 1 90.69 125 GLU A C 1
ATOM 949 O O . GLU A 1 125 ? -1.675 21.812 -12.578 1 90.69 125 GLU A O 1
ATOM 954 N N . ASN A 1 126 ? -2.744 19.953 -12.82 1 90.06 126 ASN A N 1
ATOM 955 C CA . ASN A 1 126 ? -2.682 19.5 -11.43 1 90.06 126 ASN A CA 1
ATOM 956 C C . ASN A 1 126 ? -3.574 20.359 -10.523 1 90.06 126 ASN A C 1
ATOM 958 O O . ASN A 1 126 ? -3.334 20.453 -9.32 1 90.06 126 ASN A O 1
ATOM 962 N N . ASN A 1 127 ? -4.477 21.109 -11.125 1 96.5 127 ASN A N 1
ATOM 963 C CA . ASN A 1 127 ? -5.566 21.672 -10.328 1 96.5 127 ASN A CA 1
ATOM 964 C C . ASN A 1 127 ? -6.535 20.578 -9.875 1 96.5 127 ASN A C 1
ATOM 966 O O . ASN A 1 127 ? -6.816 19.641 -10.617 1 96.5 127 ASN A O 1
ATOM 970 N N . SER A 1 128 ? -7.059 20.75 -8.68 1 97.31 128 SER A N 1
ATOM 971 C CA . SER A 1 128 ? -7.84 19.609 -8.203 1 97.31 128 SER A CA 1
ATOM 972 C C . SER A 1 128 ? -8.984 20.062 -7.309 1 97.31 128 SER A C 1
ATOM 974 O O . SER A 1 128 ? -8.938 21.141 -6.723 1 97.31 128 SER A O 1
ATOM 976 N N . LEU A 1 129 ? -10.031 19.312 -7.312 1 98.25 129 LEU A N 1
ATOM 977 C CA . LEU A 1 129 ? -11.141 19.438 -6.379 1 98.25 129 LEU A CA 1
ATOM 978 C C . LEU A 1 129 ? -11.062 18.375 -5.289 1 98.25 129 LEU A C 1
ATOM 980 O O . LEU A 1 129 ? -10.695 17.219 -5.562 1 98.25 129 LEU A O 1
ATOM 984 N N . PHE A 1 130 ? -11.32 18.766 -4.102 1 98.38 130 PHE A N 1
ATOM 985 C CA . PHE A 1 130 ? -11.297 17.828 -2.99 1 98.38 130 PHE A CA 1
ATOM 986 C C . PHE A 1 130 ? -12.359 18.188 -1.954 1 98.38 130 PHE A C 1
ATOM 988 O O . PHE A 1 130 ? -12.562 19.359 -1.654 1 98.38 130 PHE A O 1
ATOM 995 N N . PRO A 1 131 ? -13.07 17.219 -1.444 1 97.94 131 PRO A N 1
ATOM 996 C CA . PRO A 1 131 ? -14.039 17.453 -0.372 1 97.94 131 PRO A CA 1
ATOM 997 C C . PRO A 1 131 ? -13.406 17.438 1.015 1 97.94 131 PRO A C 1
ATOM 999 O O . PRO A 1 131 ? -12.438 16.703 1.246 1 97.94 131 PRO A O 1
ATOM 1002 N N . ILE A 1 132 ? -13.867 18.25 1.848 1 97.75 132 ILE A N 1
ATOM 1003 C CA . ILE A 1 132 ? -13.562 18.234 3.273 1 97.75 132 ILE A CA 1
ATOM 1004 C C . ILE A 1 132 ? -14.812 17.844 4.062 1 97.75 132 ILE A C 1
ATOM 1006 O O . ILE A 1 132 ? -15.773 18.609 4.121 1 97.75 132 ILE A O 1
ATOM 1010 N N . ILE A 1 133 ? -14.734 16.75 4.727 1 96.31 133 ILE A N 1
ATOM 1011 C CA . ILE A 1 133 ? -15.938 16.141 5.293 1 96.31 133 ILE A CA 1
ATOM 1012 C C . ILE A 1 133 ? -15.961 16.359 6.805 1 96.31 133 ILE A C 1
ATOM 1014 O O . ILE A 1 133 ? -14.969 16.094 7.488 1 96.31 133 ILE A O 1
ATOM 1018 N N . SER A 1 134 ? -17.016 16.844 7.293 1 94.31 134 SER A N 1
ATOM 1019 C CA . SER A 1 134 ? -17.297 16.828 8.727 1 94.31 134 SER A CA 1
ATOM 1020 C C . SER A 1 134 ? -18.062 15.555 9.125 1 94.31 134 SER A C 1
ATOM 1022 O O . SER A 1 134 ? -19.281 15.547 9.164 1 94.31 134 SER A O 1
ATOM 1024 N N . ALA A 1 135 ? -17.297 14.602 9.516 1 93.5 135 ALA A N 1
ATOM 1025 C CA . ALA A 1 135 ? -17.875 13.297 9.781 1 93.5 135 ALA A CA 1
ATOM 1026 C C . ALA A 1 135 ? -17.859 12.977 11.273 1 93.5 135 ALA A C 1
ATOM 1028 O O . ALA A 1 135 ? -17.125 13.617 12.039 1 93.5 135 ALA A O 1
ATOM 1029 N N . GLU A 1 136 ? -18.672 12.008 11.656 1 92.56 136 GLU A N 1
ATOM 1030 C CA . GLU A 1 136 ? -18.688 11.531 13.031 1 92.56 136 GLU A CA 1
ATOM 1031 C C . GLU A 1 136 ? -17.625 10.461 13.273 1 92.56 136 GLU A C 1
ATOM 1033 O O . GLU A 1 136 ? -17.25 10.195 14.414 1 92.56 136 GLU A O 1
ATOM 1038 N N . SER A 1 137 ? -17.234 9.844 12.148 1 94.19 137 SER A N 1
ATOM 1039 C CA . SER A 1 137 ? -16.25 8.766 12.242 1 94.19 137 SER A CA 1
ATOM 1040 C C . SER A 1 137 ? -15.422 8.648 10.969 1 94.19 137 SER A C 1
ATOM 1042 O O . SER A 1 137 ? -15.797 9.195 9.93 1 94.19 137 SER A O 1
ATOM 1044 N N . ILE A 1 138 ? -14.305 7.973 11.109 1 95.62 138 ILE A N 1
ATOM 1045 C CA . ILE A 1 138 ? -13.469 7.715 9.945 1 95.62 138 ILE A CA 1
ATOM 1046 C C . ILE A 1 138 ? -14.211 6.809 8.969 1 95.62 138 ILE A C 1
ATOM 1048 O O . ILE A 1 138 ? -14.078 6.953 7.746 1 95.62 138 ILE A O 1
ATOM 1052 N N . GLU A 1 139 ? -14.992 5.898 9.477 1 92.75 139 GLU A N 1
ATOM 1053 C CA . GLU A 1 139 ? -15.812 5.023 8.641 1 92.75 139 GLU A CA 1
ATOM 1054 C C . GLU A 1 139 ? -16.688 5.836 7.695 1 92.75 139 GLU A C 1
ATOM 1056 O O . GLU A 1 139 ? -16.828 5.488 6.52 1 92.75 139 GLU A O 1
ATOM 1061 N N . GLU A 1 140 ? -17.234 6.883 8.25 1 94.5 140 GLU A N 1
ATOM 1062 C CA . GLU A 1 140 ? -18.094 7.746 7.434 1 94.5 140 GLU A CA 1
ATOM 1063 C C . GLU A 1 140 ? -17.297 8.406 6.309 1 94.5 140 GLU A C 1
ATOM 1065 O O . GLU A 1 140 ? -17.812 8.594 5.207 1 94.5 140 GLU A O 1
ATOM 1070 N N . ILE A 1 141 ? -16.109 8.773 6.602 1 96.31 141 ILE A N 1
ATOM 1071 C CA . ILE A 1 141 ? -15.242 9.375 5.59 1 96.31 141 ILE A CA 1
ATOM 1072 C C . ILE A 1 141 ? -14.938 8.352 4.496 1 96.31 141 ILE A C 1
ATOM 1074 O O . ILE A 1 141 ? -15.023 8.664 3.307 1 96.31 141 ILE A O 1
ATOM 1078 N N . VAL A 1 142 ? -14.648 7.145 4.895 1 95.56 142 VAL A N 1
ATOM 1079 C CA . VAL A 1 142 ? -14.367 6.059 3.959 1 95.56 142 VAL A CA 1
ATOM 1080 C C . VAL A 1 142 ? -15.586 5.816 3.064 1 95.56 142 VAL A C 1
ATOM 1082 O O . VAL A 1 142 ? -15.453 5.73 1.841 1 95.56 142 VAL A O 1
ATOM 1085 N N . GLU A 1 143 ? -16.75 5.742 3.695 1 93.94 143 GLU A N 1
ATOM 1086 C CA . GLU A 1 143 ? -17.984 5.512 2.949 1 93.94 143 GLU A CA 1
ATOM 1087 C C . GLU A 1 143 ? -18.234 6.625 1.938 1 93.94 143 GLU A C 1
ATOM 1089 O O . GLU A 1 143 ? -18.688 6.363 0.819 1 93.94 143 GLU A O 1
ATOM 1094 N N . PHE A 1 144 ? -17.969 7.805 2.332 1 95.62 144 PHE A N 1
ATOM 1095 C CA . PHE A 1 144 ? -18.141 8.93 1.42 1 95.62 144 PHE A CA 1
ATOM 1096 C C . PHE A 1 144 ? -17.266 8.766 0.19 1 95.62 144 PHE A C 1
ATOM 1098 O O . PHE A 1 144 ? -17.734 8.922 -0.941 1 95.62 144 PHE A O 1
ATOM 1105 N N . TYR A 1 145 ? -15.977 8.5 0.407 1 96.06 145 TYR A N 1
ATOM 1106 C CA . TYR A 1 145 ? -15.031 8.422 -0.706 1 96.06 145 TYR A CA 1
ATOM 1107 C C . TYR A 1 145 ? -15.391 7.262 -1.631 1 96.06 145 TYR A C 1
ATOM 1109 O O . TYR A 1 145 ? -15.195 7.348 -2.846 1 96.06 145 TYR A O 1
ATOM 1117 N N . LEU A 1 146 ? -15.914 6.141 -1.089 1 92.94 146 LEU A N 1
ATOM 1118 C CA . LEU A 1 146 ? -16.375 5.039 -1.928 1 92.94 146 LEU A CA 1
ATOM 1119 C C . LEU A 1 146 ? -17.547 5.473 -2.809 1 92.94 146 LEU A C 1
ATOM 1121 O O . LEU A 1 146 ? -17.562 5.18 -4.008 1 92.94 146 LEU A O 1
ATOM 1125 N N . ARG A 1 147 ? -18.406 6.219 -2.252 1 93.69 147 ARG A N 1
ATOM 1126 C CA . ARG A 1 147 ? -19.594 6.664 -2.971 1 93.69 147 ARG A CA 1
ATOM 1127 C C . ARG A 1 147 ? -19.234 7.676 -4.051 1 93.69 147 ARG A C 1
ATOM 1129 O O . ARG A 1 147 ? -19.703 7.574 -5.188 1 93.69 147 ARG A O 1
ATOM 1136 N N . ILE A 1 148 ? -18.438 8.719 -3.695 1 94.69 148 ILE A N 1
ATOM 1137 C CA . ILE A 1 148 ? -18.109 9.781 -4.641 1 94.69 148 ILE A CA 1
ATOM 1138 C C . ILE A 1 148 ? -17.312 9.211 -5.805 1 94.69 148 ILE A C 1
ATOM 1140 O O . ILE A 1 148 ? -17.453 9.656 -6.945 1 94.69 148 ILE A O 1
ATOM 1144 N N . ARG A 1 149 ? -16.484 8.281 -5.512 1 91.69 149 ARG A N 1
ATOM 1145 C CA . ARG A 1 149 ? -15.695 7.656 -6.574 1 91.69 149 ARG A CA 1
ATOM 1146 C C . ARG A 1 149 ? -16.594 6.895 -7.539 1 91.69 149 ARG A C 1
ATOM 1148 O O . ARG A 1 149 ? -16.375 6.91 -8.75 1 91.69 149 ARG A O 1
ATOM 1155 N N . GLU A 1 150 ? -17.594 6.191 -7.066 1 90.06 150 GLU A N 1
ATOM 1156 C CA . GLU A 1 150 ? -18.578 5.504 -7.91 1 90.06 150 GLU A CA 1
ATOM 1157 C C . GLU A 1 150 ? -19.328 6.492 -8.797 1 90.06 150 GLU A C 1
ATOM 1159 O O . GLU A 1 150 ? -19.562 6.219 -9.977 1 90.06 150 GLU A O 1
ATOM 1164 N N . GLU A 1 151 ? -19.688 7.609 -8.234 1 91.69 151 GLU A N 1
ATOM 1165 C CA . GLU A 1 151 ? -20.422 8.633 -8.977 1 91.69 151 GLU A CA 1
ATOM 1166 C C . GLU A 1 151 ? -19.562 9.242 -10.07 1 91.69 151 GLU A C 1
ATOM 1168 O O . GLU A 1 151 ? -20.047 9.523 -11.172 1 91.69 151 GLU A O 1
ATOM 1173 N N . LEU A 1 152 ? -18.297 9.438 -9.781 1 93.12 152 LEU A N 1
ATOM 1174 C CA . LEU A 1 152 ? -17.406 10.102 -10.719 1 93.12 152 LEU A CA 1
ATOM 1175 C C . LEU A 1 152 ? -16.969 9.148 -11.828 1 93.12 152 LEU A C 1
ATOM 1177 O O . LEU A 1 152 ? -16.609 9.578 -12.922 1 93.12 152 LEU A O 1
ATOM 1181 N N . LYS A 1 153 ? -16.969 7.859 -11.531 1 87.25 153 LYS A N 1
ATOM 1182 C CA . LYS A 1 153 ? -16.547 6.828 -12.477 1 87.25 153 LYS A CA 1
ATOM 1183 C C . LYS A 1 153 ? -17.359 6.91 -13.773 1 87.25 153 LYS A C 1
ATOM 1185 O O . LYS A 1 153 ? -16.828 6.645 -14.852 1 87.25 153 LYS A O 1
ATOM 1190 N N . ASN A 1 154 ? -18.516 7.312 -13.719 1 85.31 154 ASN A N 1
ATOM 1191 C CA . ASN A 1 154 ? -19.422 7.363 -14.859 1 85.31 154 ASN A CA 1
ATOM 1192 C C . ASN A 1 154 ? -19.109 8.547 -15.773 1 85.31 154 ASN A C 1
ATOM 1194 O O . ASN A 1 154 ? -19.516 8.562 -16.938 1 85.31 154 ASN A O 1
ATOM 1198 N N . ASN A 1 155 ? -18.328 9.461 -15.25 1 84.75 155 ASN A N 1
ATOM 1199 C CA . ASN A 1 155 ? -18.188 10.719 -15.984 1 84.75 155 ASN A CA 1
ATOM 1200 C C . ASN A 1 155 ? -16.734 10.984 -16.359 1 84.75 155 ASN A C 1
ATOM 1202 O O . ASN A 1 155 ? -16.453 11.781 -17.266 1 84.75 155 ASN A O 1
ATOM 1206 N N . TYR A 1 156 ? -15.891 10.359 -15.594 1 87.88 156 TYR A N 1
ATOM 1207 C CA . TYR A 1 156 ? -14.492 10.727 -15.758 1 87.88 156 TYR A CA 1
ATOM 1208 C C . TYR A 1 156 ? -13.609 9.484 -15.867 1 87.88 156 TYR A C 1
ATOM 1210 O O . TYR A 1 156 ? -14.016 8.391 -15.477 1 87.88 156 TYR A O 1
ATOM 1218 N N . ILE A 1 157 ? -12.477 9.727 -16.438 1 78.62 157 ILE A N 1
ATOM 1219 C CA . ILE A 1 157 ? -11.5 8.641 -16.562 1 78.62 157 ILE A CA 1
ATOM 1220 C C . ILE A 1 157 ? -10.68 8.539 -15.281 1 78.62 157 ILE A C 1
ATOM 1222 O O . ILE A 1 157 ? -10.242 9.555 -14.734 1 78.62 157 ILE A O 1
ATOM 1226 N N . LEU A 1 158 ? -10.57 7.289 -14.805 1 79.5 158 LEU A N 1
ATOM 1227 C CA . LEU A 1 158 ? -9.828 7.059 -13.57 1 79.5 158 LEU A CA 1
ATOM 1228 C C . LEU A 1 158 ? -8.328 7.125 -13.812 1 79.5 158 LEU A C 1
ATOM 1230 O O . LEU A 1 158 ? -7.82 6.516 -14.758 1 79.5 158 LEU A O 1
ATOM 1234 N N . ALA A 1 159 ? -7.633 7.922 -13.008 1 77 159 ALA A N 1
ATOM 1235 C CA . ALA A 1 159 ? -6.172 7.953 -12.945 1 77 159 ALA A CA 1
ATOM 1236 C C . ALA A 1 159 ? -5.664 7.23 -11.695 1 77 159 ALA A C 1
ATOM 1238 O O . ALA A 1 159 ? -6.367 6.398 -11.125 1 77 159 ALA A O 1
ATOM 1239 N N . TYR A 1 160 ? -4.41 7.449 -11.312 1 72.5 160 TYR A N 1
ATOM 1240 C CA . TYR A 1 160 ? -3.754 6.797 -10.188 1 72.5 160 TYR A CA 1
ATOM 1241 C C . TYR A 1 160 ? -4.52 7.039 -8.891 1 72.5 160 TYR A C 1
ATOM 1243 O O . TYR A 1 160 ? -4.941 6.094 -8.227 1 72.5 160 TYR A O 1
ATOM 1251 N N . ASP A 1 161 ? -4.816 8.219 -8.617 1 79 161 ASP A N 1
ATOM 1252 C CA . ASP A 1 161 ? -5.352 8.523 -7.293 1 79 161 ASP A CA 1
ATOM 1253 C C . ASP A 1 161 ? -6.613 9.375 -7.391 1 79 161 ASP A C 1
ATOM 1255 O O . ASP A 1 161 ? -7.227 9.703 -6.371 1 79 161 ASP A O 1
ATOM 1259 N N . SER A 1 162 ? -6.949 9.734 -8.578 1 86.75 162 SER A N 1
ATOM 1260 C CA . SER A 1 162 ? -8.102 10.594 -8.82 1 86.75 162 SER A CA 1
ATOM 1261 C C . SER A 1 162 ? -8.633 10.414 -10.242 1 86.75 162 SER A C 1
ATOM 1263 O O . SER A 1 162 ? -8.031 9.711 -11.047 1 86.75 162 SER A O 1
ATOM 1265 N N . TYR A 1 163 ? -9.812 11.023 -10.406 1 89.06 163 TYR A N 1
ATOM 1266 C CA . TYR A 1 163 ? -10.32 11.086 -11.773 1 89.06 163 TYR A CA 1
ATOM 1267 C C . TYR A 1 163 ? -9.742 12.281 -12.523 1 89.06 163 TYR A C 1
ATOM 1269 O O . TYR A 1 163 ? -9.227 13.211 -11.898 1 89.06 163 TYR A O 1
ATOM 1277 N N . LEU A 1 164 ? -9.758 12.18 -13.805 1 89.06 164 LEU A N 1
ATOM 1278 C CA . LEU A 1 164 ? -9.156 13.219 -14.625 1 89.06 164 LEU A CA 1
ATOM 1279 C C . LEU A 1 164 ? -10.219 13.961 -15.43 1 89.06 164 LEU A C 1
ATOM 1281 O O . LEU A 1 164 ? -11.18 13.344 -15.898 1 89.06 164 LEU A O 1
ATOM 1285 N N . CYS A 1 165 ? -10.023 15.25 -15.523 1 91.94 165 CYS A N 1
ATOM 1286 C CA . CYS A 1 165 ? -10.82 16.078 -16.422 1 91.94 165 CYS A CA 1
ATOM 1287 C C . CYS A 1 165 ? -9.93 17.016 -17.234 1 91.94 165 CYS A C 1
ATOM 1289 O O . CYS A 1 165 ? -8.719 17.047 -17.031 1 91.94 165 CYS A O 1
ATOM 1291 N N . ASP A 1 166 ? -10.531 17.688 -18.219 1 91.75 166 ASP A N 1
ATOM 1292 C CA . ASP A 1 166 ? -9.773 18.609 -19.062 1 91.75 166 ASP A CA 1
ATOM 1293 C C . ASP A 1 166 ? -9.477 19.906 -18.328 1 91.75 166 ASP A C 1
ATOM 1295 O O . ASP A 1 166 ? -8.344 20.391 -18.312 1 91.75 166 ASP A O 1
ATOM 1299 N N . ASN A 1 167 ? -10.539 20.531 -17.844 1 94.44 167 ASN A N 1
ATOM 1300 C CA . ASN A 1 167 ? -10.461 21.812 -17.125 1 94.44 167 ASN A CA 1
ATOM 1301 C C . ASN A 1 167 ? -11.273 21.781 -15.836 1 94.44 167 ASN A C 1
ATOM 1303 O O . ASN A 1 167 ? -12.5 21.766 -15.875 1 94.44 167 ASN A O 1
ATOM 1307 N N . ILE A 1 168 ? -10.586 21.938 -14.742 1 96.25 168 ILE A N 1
ATOM 1308 C CA . ILE A 1 168 ? -11.195 21.75 -13.422 1 96.25 168 ILE A CA 1
ATOM 1309 C C . ILE A 1 168 ? -12.273 22.812 -13.211 1 96.25 168 ILE A C 1
ATOM 1311 O O . ILE A 1 168 ? -13.305 22.547 -12.586 1 96.25 168 ILE A O 1
ATOM 1315 N N . PHE A 1 169 ? -12.07 24 -13.703 1 96.69 169 PHE A N 1
ATOM 1316 C CA . PHE A 1 169 ? -12.961 25.125 -13.453 1 96.69 169 PHE A CA 1
ATOM 1317 C C . PHE A 1 169 ? -14.312 24.906 -14.133 1 96.69 169 PHE A C 1
ATOM 1319 O O . PHE A 1 169 ? -15.336 25.406 -13.672 1 96.69 169 PHE A O 1
ATOM 1326 N N . ASN A 1 170 ? -14.336 24.125 -15.164 1 95.81 170 ASN A N 1
ATOM 1327 C CA . ASN A 1 170 ? -15.562 23.812 -15.875 1 95.81 170 ASN A CA 1
ATOM 1328 C C . ASN A 1 170 ? -16.375 22.734 -15.156 1 95.81 170 ASN A C 1
ATOM 1330 O O . ASN A 1 170 ? -17.547 22.547 -15.453 1 95.81 170 ASN A O 1
ATOM 1334 N N . GLU A 1 171 ? -15.688 22.047 -14.25 1 96.44 171 GLU A N 1
ATOM 1335 C CA . GLU A 1 171 ? -16.328 20.891 -13.633 1 96.44 171 GLU A CA 1
ATOM 1336 C C . GLU A 1 171 ? -16.875 21.234 -12.25 1 96.44 171 GLU A C 1
ATOM 1338 O O . GLU A 1 171 ? -17.594 20.438 -11.648 1 96.44 171 GLU A O 1
ATOM 1343 N N . ILE A 1 172 ? -16.594 22.422 -11.758 1 97.19 172 ILE A N 1
ATOM 1344 C CA . ILE A 1 172 ? -16.906 22.812 -10.383 1 97.19 172 ILE A CA 1
ATOM 1345 C C . ILE A 1 172 ? -18.391 22.656 -10.117 1 97.19 172 ILE A C 1
ATOM 1347 O O . ILE A 1 172 ? -18.797 22.031 -9.133 1 97.19 172 ILE A O 1
ATOM 1351 N N . SER A 1 173 ? -19.188 23.203 -10.977 1 96.81 173 SER A N 1
ATOM 1352 C CA . SER A 1 173 ? -20.641 23.156 -10.781 1 96.81 173 SER A CA 1
ATOM 1353 C C . SER A 1 173 ? -21.156 21.719 -10.75 1 96.81 173 SER A C 1
ATOM 1355 O O . SER A 1 173 ? -21.969 21.375 -9.898 1 96.81 173 SER A O 1
ATOM 1357 N N . LYS A 1 174 ? -20.719 20.969 -11.688 1 96.06 174 LYS A N 1
ATOM 1358 C CA . LYS A 1 174 ? -21.141 19.578 -11.781 1 96.06 174 LYS A CA 1
ATOM 1359 C C . LYS A 1 174 ? -20.75 18.797 -10.539 1 96.06 174 LYS A C 1
ATOM 1361 O O . LYS A 1 174 ? -21.547 18.047 -9.992 1 96.06 174 LYS A O 1
ATOM 1366 N N . VAL A 1 175 ? -19.516 18.938 -10.102 1 96.75 175 VAL A N 1
ATOM 1367 C CA . VAL A 1 175 ? -19.016 18.203 -8.938 1 96.75 175 VAL A CA 1
ATOM 1368 C C . VAL A 1 175 ? -19.75 18.672 -7.68 1 96.75 175 VAL A C 1
ATOM 1370 O O . VAL A 1 175 ? -20.078 17.875 -6.809 1 96.75 175 VAL A O 1
ATOM 1373 N N . SER A 1 176 ? -19.969 19.953 -7.621 1 97.25 176 SER A N 1
ATOM 1374 C CA . SER A 1 176 ? -20.719 20.5 -6.492 1 97.25 176 SER A CA 1
ATOM 1375 C C . SER A 1 176 ? -22.109 19.859 -6.391 1 97.25 176 SER A C 1
ATOM 1377 O O . SER A 1 176 ? -22.578 19.547 -5.293 1 97.25 176 SER A O 1
ATOM 1379 N N . GLU A 1 177 ? -22.75 19.688 -7.461 1 96.31 177 GLU A N 1
ATOM 1380 C CA . GLU A 1 177 ? -24.078 19.047 -7.484 1 96.31 177 GLU A CA 1
ATOM 1381 C C . GLU A 1 177 ? -24 17.609 -6.977 1 96.31 177 GLU A C 1
ATOM 1383 O O . GLU A 1 177 ? -24.875 17.172 -6.227 1 96.31 177 GLU A O 1
ATOM 1388 N N . ILE A 1 178 ? -23 16.906 -7.438 1 95.06 178 ILE A N 1
ATOM 1389 C CA . ILE A 1 178 ? -22.812 15.523 -7.012 1 95.06 178 ILE A CA 1
ATOM 1390 C C . ILE A 1 178 ? -22.625 15.469 -5.496 1 95.06 178 ILE A C 1
ATOM 1392 O O . ILE A 1 178 ? -23.234 14.641 -4.812 1 95.06 178 ILE A O 1
ATOM 1396 N N . ILE A 1 179 ? -21.781 16.359 -4.98 1 95.75 179 ILE A N 1
ATOM 1397 C CA . ILE A 1 179 ? -21.453 16.406 -3.557 1 95.75 179 ILE A CA 1
ATOM 1398 C C . ILE A 1 179 ? -22.703 16.766 -2.756 1 95.75 179 ILE A C 1
ATOM 1400 O O . ILE A 1 179 ? -22.969 16.172 -1.705 1 95.75 179 ILE A O 1
ATOM 1404 N N . ASN A 1 180 ? -23.453 17.703 -3.25 1 94.94 180 ASN A N 1
ATOM 1405 C CA . ASN A 1 180 ? -24.688 18.109 -2.572 1 94.94 180 ASN A CA 1
ATOM 1406 C C . ASN A 1 180 ? -25.688 16.969 -2.484 1 94.94 180 ASN A C 1
ATOM 1408 O O . ASN A 1 180 ? -26.391 16.828 -1.484 1 94.94 180 ASN A O 1
ATOM 1412 N N . LYS A 1 181 ? -25.766 16.234 -3.498 1 93.94 181 LYS A N 1
ATOM 1413 C CA . LYS A 1 181 ? -26.641 15.055 -3.479 1 93.94 181 LYS A CA 1
ATOM 1414 C C . LYS A 1 181 ? -26.234 14.086 -2.377 1 93.94 181 LYS A C 1
ATOM 1416 O O . LYS A 1 181 ? -27.078 13.547 -1.669 1 93.94 181 LYS A O 1
ATOM 1421 N N . ILE A 1 182 ? -24.953 13.875 -2.256 1 92.5 182 ILE A N 1
ATOM 1422 C CA . ILE A 1 182 ? -24.438 12.961 -1.238 1 92.5 182 ILE A CA 1
ATOM 1423 C C . ILE A 1 182 ? -24.688 13.547 0.15 1 92.5 182 ILE A C 1
ATOM 1425 O O . ILE A 1 182 ? -25.047 12.82 1.081 1 92.5 182 ILE A O 1
ATOM 1429 N N . LYS A 1 183 ? -24.5 14.867 0.268 1 91.62 183 LYS A N 1
ATOM 1430 C CA . LYS A 1 183 ? -24.781 15.57 1.519 1 91.62 183 LYS A CA 1
ATOM 1431 C C . LYS A 1 183 ? -26.203 15.281 2.006 1 91.62 183 LYS A C 1
ATOM 1433 O O . LYS A 1 183 ? -26.406 14.992 3.186 1 91.62 183 LYS A O 1
ATOM 1438 N N . GLU A 1 184 ? -27.062 15.367 1.177 1 91.5 184 GLU A N 1
ATOM 1439 C CA . GLU A 1 184 ? -28.484 15.188 1.498 1 91.5 184 GLU A CA 1
ATOM 1440 C C . GLU A 1 184 ? -28.781 13.727 1.823 1 91.5 184 GLU A C 1
ATOM 1442 O O . GLU A 1 184 ? -29.484 13.438 2.793 1 91.5 184 GLU A O 1
ATOM 1447 N N . ASP A 1 185 ? -28.234 12.859 1.06 1 90.25 185 ASP A N 1
ATOM 1448 C CA . ASP A 1 185 ? -28.5 11.43 1.212 1 90.25 185 ASP A CA 1
ATOM 1449 C C . ASP A 1 185 ? -27.938 10.906 2.531 1 90.25 185 ASP A C 1
ATOM 1451 O O . ASP A 1 185 ? -28.547 10.047 3.174 1 90.25 185 ASP A O 1
ATOM 1455 N N . GLU A 1 186 ? -26.781 11.453 2.961 1 88.88 186 GLU A N 1
ATOM 1456 C CA . GLU A 1 186 ? -26.047 10.859 4.078 1 88.88 186 GLU A CA 1
ATOM 1457 C C . GLU A 1 186 ? -26.031 11.781 5.285 1 88.88 186 GLU A C 1
ATOM 1459 O O . GLU A 1 186 ? -25.453 11.453 6.324 1 88.88 186 GLU A O 1
ATOM 1464 N N . ASP A 1 187 ? -26.641 12.977 5.219 1 87.5 187 ASP A N 1
ATOM 1465 C CA . ASP A 1 187 ? -26.672 13.969 6.289 1 87.5 187 ASP A CA 1
ATOM 1466 C C . ASP A 1 187 ? -25.266 14.32 6.754 1 87.5 187 ASP A C 1
ATOM 1468 O O . ASP A 1 187 ? -24.953 14.195 7.941 1 87.5 187 ASP A O 1
ATOM 1472 N N . LEU A 1 188 ? -24.406 14.648 5.824 1 91.06 188 LEU A N 1
ATOM 1473 C CA . LEU A 1 188 ? -23.016 15.023 6.055 1 91.06 188 LEU A CA 1
ATOM 1474 C C . LEU A 1 188 ? -22.781 16.484 5.691 1 91.06 188 LEU A C 1
ATOM 1476 O O . LEU A 1 188 ? -23.391 17 4.75 1 91.06 188 LEU A O 1
ATOM 1480 N N . GLU A 1 189 ? -22.047 17.125 6.453 1 93.75 189 GLU A N 1
ATOM 1481 C CA . GLU A 1 189 ? -21.547 18.438 6.051 1 93.75 189 GLU A CA 1
ATOM 1482 C C . GLU A 1 189 ? -20.234 18.328 5.281 1 93.75 189 GLU A C 1
ATOM 1484 O O . GLU A 1 189 ? -19.266 17.734 5.777 1 93.75 189 GLU A O 1
ATOM 1489 N N . ILE A 1 190 ? -20.219 18.859 4.086 1 96.69 190 ILE A N 1
ATOM 1490 C CA . ILE A 1 190 ? -19.047 18.719 3.213 1 96.69 190 ILE A CA 1
ATOM 1491 C C . ILE A 1 190 ? -18.703 20.078 2.604 1 96.69 190 ILE A C 1
ATOM 1493 O O . ILE A 1 190 ? -19.562 20.766 2.051 1 96.69 190 ILE A O 1
ATOM 1497 N N . LEU A 1 191 ? -17.484 20.5 2.785 1 97 191 LEU A N 1
ATOM 1498 C CA . LEU A 1 191 ? -16.953 21.641 2.053 1 97 191 LEU A CA 1
ATOM 1499 C C . LEU A 1 191 ? -16.297 21.203 0.758 1 97 191 LEU A C 1
ATOM 1501 O O . LEU A 1 191 ? -15.633 20.156 0.721 1 97 191 LEU A O 1
ATOM 1505 N N . LEU A 1 192 ? -16.5 21.953 -0.257 1 98.06 192 LEU A N 1
ATOM 1506 C CA . LEU A 1 192 ? -15.789 21.688 -1.503 1 98.06 192 LEU A CA 1
ATOM 1507 C C . LEU A 1 192 ? -14.539 22.547 -1.617 1 98.06 192 LEU A C 1
ATOM 1509 O O . LEU A 1 192 ? -14.625 23.781 -1.577 1 98.06 192 LEU A O 1
ATOM 1513 N N . GLY A 1 193 ? -13.422 21.875 -1.71 1 98.5 193 GLY A N 1
ATOM 1514 C CA . GLY A 1 193 ? -12.148 22.562 -1.84 1 98.5 193 GLY A CA 1
ATOM 1515 C C . GLY A 1 193 ? -11.609 22.547 -3.258 1 98.5 193 GLY A C 1
ATOM 1516 O O . GLY A 1 193 ? -11.906 21.641 -4.035 1 98.5 193 GLY A O 1
ATOM 1517 N N . LEU A 1 194 ? -10.844 23.594 -3.57 1 98.44 194 LEU A N 1
ATOM 1518 C CA . LEU A 1 194 ? -10.117 23.734 -4.832 1 98.44 194 LEU A CA 1
ATOM 1519 C C . LEU A 1 194 ? -8.641 24.016 -4.582 1 98.44 194 LEU A C 1
ATOM 1521 O O . LEU A 1 194 ? -8.305 24.891 -3.768 1 98.44 194 LEU A O 1
ATOM 1525 N N . LYS A 1 195 ? -7.809 23.25 -5.156 1 98.31 195 LYS A N 1
ATOM 1526 C CA . LYS A 1 195 ? -6.379 23.562 -5.188 1 98.31 195 LYS A CA 1
ATOM 1527 C C . LYS A 1 195 ? -5.961 24.094 -6.555 1 98.31 195 LYS A C 1
ATOM 1529 O O . LYS A 1 195 ? -6.16 23.422 -7.574 1 98.31 195 LYS A O 1
ATOM 1534 N N . ALA A 1 196 ? -5.473 25.25 -6.586 1 97.56 196 ALA A N 1
ATOM 1535 C CA . ALA A 1 196 ? -4.969 25.859 -7.812 1 97.56 196 ALA A CA 1
ATOM 1536 C C . ALA A 1 196 ? -4.016 27.016 -7.492 1 97.56 196 ALA A C 1
ATOM 1538 O O . ALA A 1 196 ? -4.133 27.656 -6.445 1 97.56 196 ALA A O 1
ATOM 1539 N N . GLU A 1 197 ? -3.141 27.266 -8.406 1 95.88 197 GLU A N 1
ATOM 1540 C CA . GLU A 1 197 ? -2.254 28.406 -8.242 1 95.88 197 GLU A CA 1
ATOM 1541 C C . GLU A 1 197 ? -3.008 29.719 -8.445 1 95.88 197 GLU A C 1
ATOM 1543 O O . GLU A 1 197 ? -3.965 29.781 -9.219 1 95.88 197 GLU A O 1
ATOM 1548 N N . LYS A 1 198 ? -2.545 30.734 -7.797 1 94.19 198 LYS A N 1
ATOM 1549 C CA . LYS A 1 198 ? -3.213 32.031 -7.824 1 94.19 198 LYS A CA 1
ATOM 1550 C C . LYS A 1 198 ? -3.408 32.531 -9.258 1 94.19 198 LYS A C 1
ATOM 1552 O O . LYS A 1 198 ? -4.473 33.031 -9.602 1 94.19 198 LYS A O 1
ATOM 1557 N N . ASP A 1 199 ? -2.447 32.312 -10.125 1 94 199 ASP A N 1
ATOM 1558 C CA . ASP A 1 199 ? -2.48 32.812 -11.492 1 94 199 ASP A CA 1
ATOM 1559 C C . ASP A 1 199 ? -3.549 32.094 -12.312 1 94 199 ASP A C 1
ATOM 1561 O O . ASP A 1 199 ? -4.055 32.625 -13.297 1 94 199 ASP A O 1
ATOM 1565 N N . LYS A 1 200 ? -3.906 30.938 -11.945 1 94.19 200 LYS A N 1
ATOM 1566 C CA . LYS A 1 200 ? -4.871 30.141 -12.695 1 94.19 200 LYS A CA 1
ATOM 1567 C C . LYS A 1 200 ? -6.301 30.438 -12.25 1 94.19 200 LYS A C 1
ATOM 1569 O O . LYS A 1 200 ? -7.258 30.125 -12.953 1 94.19 200 LYS A O 1
ATOM 1574 N N . ILE A 1 201 ? -6.438 31.031 -11.109 1 93.88 201 ILE A N 1
ATOM 1575 C CA . ILE A 1 201 ? -7.738 31.25 -10.484 1 93.88 201 ILE A CA 1
ATOM 1576 C C . ILE A 1 201 ? -8.328 32.562 -10.969 1 93.88 201 ILE A C 1
ATOM 1578 O O . ILE A 1 201 ? -9.547 32.75 -10.945 1 93.88 201 ILE A O 1
ATOM 1582 N N . GLU A 1 202 ? -7.535 33.469 -11.367 1 88.12 202 GLU A N 1
ATOM 1583 C CA . GLU A 1 202 ? -7.996 34.781 -11.766 1 88.12 202 GLU A CA 1
ATOM 1584 C C . GLU A 1 202 ? -9.062 34.688 -12.859 1 88.12 202 GLU A C 1
ATOM 1586 O O . GLU A 1 202 ? -8.867 34.031 -13.867 1 88.12 202 GLU A O 1
ATOM 1591 N N . GLY A 1 203 ? -10.125 35.344 -12.617 1 89.12 203 GLY A N 1
ATOM 1592 C CA . GLY A 1 203 ? -11.188 35.438 -13.602 1 89.12 203 GLY A CA 1
ATOM 1593 C C . GLY A 1 203 ? -12.078 34.219 -13.617 1 89.12 203 GLY A C 1
ATOM 1594 O O . GLY A 1 203 ? -13.008 34.125 -14.422 1 89.12 203 GLY A O 1
ATOM 1595 N N . LYS A 1 204 ? -11.781 33.312 -12.789 1 93.5 204 LYS A N 1
ATOM 1596 C CA . LYS A 1 204 ? -12.578 32.062 -12.766 1 93.5 204 LYS A CA 1
ATOM 1597 C C . LYS A 1 204 ? -13.734 32.188 -11.781 1 93.5 204 LYS A C 1
ATOM 1599 O O . LYS A 1 204 ? -13.672 32.969 -10.82 1 93.5 204 LYS A O 1
ATOM 1604 N N . ASN A 1 205 ? -14.82 31.516 -12.094 1 91.94 205 ASN A N 1
ATOM 1605 C CA . ASN A 1 205 ? -15.977 31.453 -11.203 1 91.94 205 ASN A CA 1
ATOM 1606 C C . ASN A 1 205 ? -15.766 30.438 -10.086 1 91.94 205 ASN A C 1
ATOM 1608 O O . ASN A 1 205 ? -15.703 29.234 -10.336 1 91.94 205 ASN A O 1
ATOM 1612 N N . LEU A 1 206 ? -15.703 30.938 -8.875 1 94.62 206 LEU A N 1
ATOM 1613 C CA . LEU A 1 206 ? -15.445 30.078 -7.73 1 94.62 206 LEU A CA 1
ATOM 1614 C C . LEU A 1 206 ? -16.656 30.016 -6.809 1 94.62 206 LEU A C 1
ATOM 1616 O O . LEU A 1 206 ? -16.531 29.75 -5.613 1 94.62 206 LEU A O 1
ATOM 1620 N N . GLU A 1 207 ? -17.828 30.297 -7.242 1 92.5 207 GLU A N 1
ATOM 1621 C CA . GLU A 1 207 ? -19.047 30.438 -6.445 1 92.5 207 GLU A CA 1
ATOM 1622 C C . GLU A 1 207 ? -19.328 29.172 -5.637 1 92.5 207 GLU A C 1
ATOM 1624 O O . GLU A 1 207 ? -19.812 29.234 -4.508 1 92.5 207 GLU A O 1
ATOM 1629 N N . ASN A 1 208 ? -19 28.031 -6.055 1 95.94 208 ASN A N 1
ATOM 1630 C CA . ASN A 1 208 ? -19.328 26.781 -5.375 1 95.94 208 ASN A CA 1
ATOM 1631 C C . ASN A 1 208 ? -18.141 26.25 -4.582 1 95.94 208 ASN A C 1
ATOM 1633 O O . ASN A 1 208 ? -18.203 25.156 -4.023 1 95.94 208 ASN A O 1
ATOM 1637 N N . ILE A 1 209 ? -17.094 27.047 -4.453 1 97.94 209 ILE A N 1
ATOM 1638 C CA . ILE A 1 209 ? -15.891 26.641 -3.732 1 97.94 209 ILE A CA 1
ATOM 1639 C C . ILE A 1 209 ? -15.914 27.219 -2.32 1 97.94 209 ILE A C 1
ATOM 1641 O O . ILE A 1 209 ? -16.094 28.422 -2.143 1 97.94 209 ILE A O 1
ATOM 1645 N N . ASP A 1 210 ? -15.75 26.344 -1.336 1 97.62 210 ASP A N 1
ATOM 1646 C CA . ASP A 1 210 ? -15.789 26.766 0.061 1 97.62 210 ASP A CA 1
ATOM 1647 C C . ASP A 1 210 ? -14.383 26.938 0.629 1 97.62 210 ASP A C 1
ATOM 1649 O O . ASP A 1 210 ? -14.195 27.641 1.627 1 97.62 210 ASP A O 1
ATOM 1653 N N . PHE A 1 211 ? -13.453 26.203 0.116 1 98.19 211 PHE A N 1
ATOM 1654 C CA . PHE A 1 211 ? -12.086 26.109 0.616 1 98.19 211 PHE A CA 1
ATOM 1655 C C . PHE A 1 211 ? -11.086 26.203 -0.526 1 98.19 211 PHE A C 1
ATOM 1657 O O . PHE A 1 211 ? -11.117 25.391 -1.456 1 98.19 211 PHE A O 1
ATOM 1664 N N . LEU A 1 212 ? -10.227 27.172 -0.46 1 98.06 212 LEU A N 1
ATOM 1665 C CA . LEU A 1 212 ? -9.281 27.391 -1.551 1 98.06 212 LEU A CA 1
ATOM 1666 C C . LEU A 1 212 ? -7.848 27.188 -1.083 1 98.06 212 LEU A C 1
ATOM 1668 O O . LEU A 1 212 ? -7.395 27.828 -0.134 1 98.06 212 LEU A O 1
ATOM 1672 N N . GLU A 1 213 ? -7.148 26.203 -1.643 1 98.06 213 GLU A N 1
ATOM 1673 C CA . GLU A 1 213 ? -5.723 25.969 -1.445 1 98.06 213 GLU A CA 1
ATOM 1674 C C . GLU A 1 213 ? -4.895 26.594 -2.562 1 98.06 213 GLU A C 1
ATOM 1676 O O . GLU A 1 213 ? -5.031 26.219 -3.729 1 98.06 213 GLU A O 1
ATOM 1681 N N . THR A 1 214 ? -4.047 27.594 -2.205 1 96.69 214 THR A N 1
ATOM 1682 C CA . THR A 1 214 ? -3.279 28.312 -3.215 1 96.69 214 THR A CA 1
ATOM 1683 C C . THR A 1 214 ? -1.854 28.562 -2.73 1 96.69 214 THR A C 1
ATOM 1685 O O . THR A 1 214 ? -1.552 28.375 -1.551 1 96.69 214 THR A O 1
ATOM 1688 N N . ASN A 1 215 ? -0.996 28.953 -3.662 1 94.81 215 ASN A N 1
ATOM 1689 C CA . ASN A 1 215 ? 0.407 29.203 -3.346 1 94.81 215 ASN A CA 1
ATOM 1690 C C . ASN A 1 215 ? 0.6 30.562 -2.67 1 94.81 215 ASN A C 1
ATOM 1692 O O . ASN A 1 215 ? 1.527 30.734 -1.878 1 94.81 215 ASN A O 1
ATOM 1696 N N . GLU A 1 216 ? -0.18 31.516 -3.021 1 94.25 216 GLU A N 1
ATOM 1697 C CA . GLU A 1 216 ? -0.163 32.875 -2.457 1 94.25 216 GLU A CA 1
ATOM 1698 C C . GLU A 1 216 ? -1.569 33.312 -2.086 1 94.25 216 GLU A C 1
ATOM 1700 O O . GLU A 1 216 ? -2.551 32.875 -2.686 1 94.25 216 GLU A O 1
ATOM 1705 N N . PRO A 1 217 ? -1.546 34.188 -1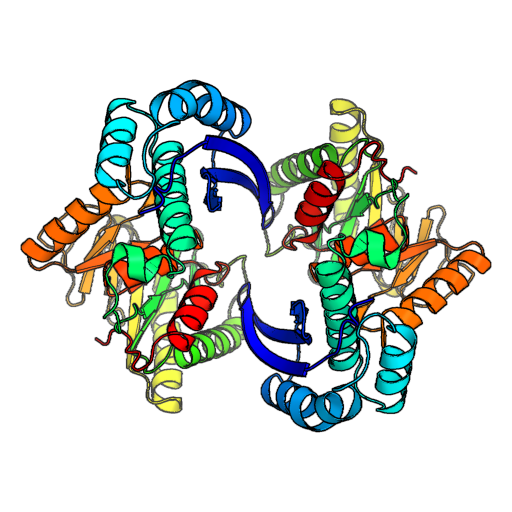.092 1 94.56 217 PRO A N 1
ATOM 1706 C CA . PRO A 1 217 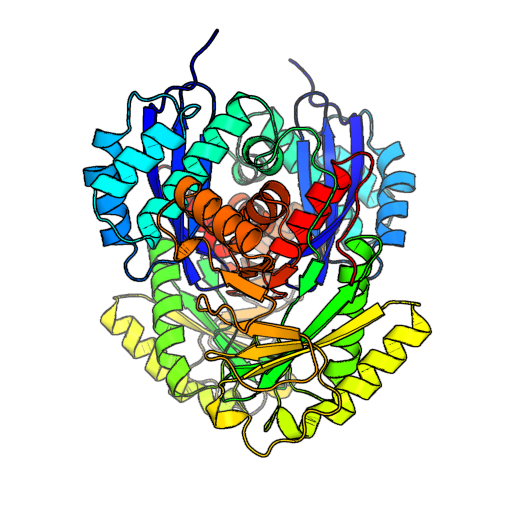? -2.873 34.625 -0.668 1 94.56 217 PRO A CA 1
ATOM 1707 C C . PRO A 1 217 ? -3.588 35.438 -1.744 1 94.56 217 PRO A C 1
ATOM 1709 O O . PRO A 1 217 ? -2.936 36.094 -2.568 1 94.56 217 PRO A O 1
ATOM 1712 N N . LEU A 1 218 ? -4.82 35.375 -1.766 1 94.06 218 LEU A N 1
ATOM 1713 C CA . LEU A 1 218 ? -5.719 36.188 -2.58 1 94.06 218 LEU A CA 1
ATOM 1714 C C . LEU A 1 218 ? -7.055 36.406 -1.874 1 94.06 218 LEU A C 1
ATOM 1716 O O . LEU A 1 218 ? -7.312 35.781 -0.832 1 94.06 218 LEU A O 1
ATOM 1720 N N . ASP A 1 219 ? -7.836 37.344 -2.42 1 92.75 219 ASP A N 1
ATOM 1721 C CA . ASP A 1 219 ? -9.156 37.562 -1.837 1 92.75 219 ASP A CA 1
ATOM 1722 C C . ASP A 1 219 ? -10.102 36.406 -2.141 1 92.75 219 ASP A C 1
ATOM 1724 O O . ASP A 1 219 ? -10.266 36.031 -3.301 1 92.75 219 ASP A O 1
ATOM 1728 N N . PHE A 1 220 ? -10.547 35.812 -1.116 1 94.81 220 PHE A N 1
ATOM 1729 C CA . PHE A 1 220 ? -11.453 34.688 -1.245 1 94.81 220 PHE A CA 1
ATOM 1730 C C . PHE A 1 220 ? -12.477 34.688 -0.119 1 94.81 220 PHE A C 1
ATOM 1732 O O . PHE A 1 220 ? -12.141 34.906 1.04 1 94.81 220 PHE A O 1
ATOM 1739 N N . ASP A 1 221 ? -13.82 34.531 -0.408 1 92.56 221 ASP A N 1
ATOM 1740 C CA . ASP A 1 221 ? -14.906 34.594 0.561 1 92.56 221 ASP A CA 1
ATOM 1741 C C . ASP A 1 221 ? -14.984 33.344 1.397 1 92.56 221 ASP A C 1
ATOM 1743 O O . ASP A 1 221 ? -15.562 33.344 2.488 1 92.56 221 ASP A O 1
ATOM 1747 N N . GLY A 1 222 ? -14.297 32.281 1.123 1 96.31 222 GLY A N 1
ATOM 1748 C CA . GLY A 1 222 ? -14.281 31.047 1.9 1 96.31 222 GLY A CA 1
ATOM 1749 C C . GLY A 1 222 ? -13 30.875 2.693 1 96.31 222 GLY A C 1
ATOM 1750 O O . GLY A 1 222 ? -12.383 31.844 3.121 1 96.31 222 GLY A O 1
ATOM 1751 N N . PHE A 1 223 ? -12.711 29.703 3.086 1 97.62 223 PHE A N 1
ATOM 1752 C CA . PHE A 1 223 ? -11.477 29.406 3.799 1 97.62 223 PHE A CA 1
ATOM 1753 C C . PHE A 1 223 ? -10.281 29.422 2.846 1 97.62 223 PHE A C 1
ATOM 1755 O O . PHE A 1 223 ? -10.352 28.828 1.762 1 97.62 223 PHE A O 1
ATOM 1762 N N . LEU A 1 224 ? -9.273 30.078 3.266 1 97.94 224 LEU A N 1
ATOM 1763 C CA . LEU A 1 224 ? -8.078 30.188 2.443 1 97.94 224 LEU A CA 1
ATOM 1764 C C . LEU A 1 224 ? -6.918 29.422 3.07 1 97.94 224 LEU A C 1
ATOM 1766 O O . LEU A 1 224 ? -6.613 29.609 4.25 1 97.94 224 LEU A O 1
ATOM 1770 N N . CYS A 1 225 ? -6.301 28.531 2.279 1 98.12 225 CYS A N 1
ATOM 1771 C CA . CYS A 1 225 ? -5.141 27.766 2.701 1 98.12 225 CYS A CA 1
ATOM 1772 C C . CYS A 1 225 ? -3.938 28.047 1.812 1 98.12 225 CYS A C 1
ATOM 1774 O O . CYS A 1 225 ? -4.051 28.031 0.584 1 98.12 225 CYS A O 1
ATOM 1776 N N . THR A 1 226 ? -2.818 28.297 2.428 1 97.06 226 THR A N 1
ATOM 1777 C CA . THR A 1 226 ? -1.605 28.547 1.656 1 97.06 226 THR A CA 1
ATOM 1778 C C . THR A 1 226 ? -0.481 27.609 2.096 1 97.06 226 THR A C 1
ATOM 1780 O O . THR A 1 226 ? -0.509 27.078 3.207 1 97.06 226 THR A O 1
ATOM 1783 N N . GLU A 1 227 ? 0.533 27.172 1.281 1 89.12 227 GLU A N 1
ATOM 1784 C CA . GLU A 1 227 ? 1.718 26.391 1.609 1 89.12 227 GLU A CA 1
ATOM 1785 C C . GLU A 1 227 ? 2.752 27.234 2.352 1 89.12 227 GLU A C 1
ATOM 1787 O O . GLU A 1 227 ? 3.48 26.719 3.203 1 89.12 227 GLU A O 1
ATOM 1792 N N . GLY A 1 228 ? 2.789 28.469 2.227 1 89.25 228 GLY A N 1
ATOM 1793 C CA . GLY A 1 228 ? 3.607 29.406 2.979 1 89.25 228 GLY A CA 1
ATOM 1794 C C . GLY A 1 228 ? 2.846 30.109 4.09 1 89.25 228 GLY A C 1
ATOM 1795 O O . GLY A 1 228 ? 1.614 30.062 4.125 1 89.25 228 GLY A O 1
ATOM 1796 N N . PHE A 1 229 ? 3.654 30.5 5.062 1 94 229 PHE A N 1
ATOM 1797 C CA . PHE A 1 229 ? 3.027 31.203 6.172 1 94 229 PHE A CA 1
ATOM 1798 C C . PHE A 1 229 ? 2.605 32.594 5.754 1 94 229 PHE A C 1
ATOM 1800 O O . PHE A 1 229 ? 3.453 33.469 5.531 1 94 229 PHE A O 1
ATOM 1807 N N . TYR A 1 230 ? 1.345 32.812 5.648 1 94.94 230 TYR A N 1
ATOM 1808 C CA . TYR A 1 230 ? 0.718 34.094 5.391 1 94.94 230 TYR A CA 1
ATOM 1809 C C . TYR A 1 230 ? -0.384 34.375 6.406 1 94.94 230 TYR A C 1
ATOM 1811 O O . TYR A 1 230 ? -1.326 33.594 6.543 1 94.94 230 TYR A O 1
ATOM 1819 N N . GLU A 1 231 ? -0.318 35.469 7.027 1 94.19 231 GLU A N 1
ATOM 1820 C CA . GLU A 1 231 ? -1.284 35.812 8.062 1 94.19 231 GLU A CA 1
ATOM 1821 C C . GLU A 1 231 ? -2.682 36 7.48 1 94.19 231 GLU A C 1
ATOM 1823 O O . GLU A 1 231 ? -3.678 35.906 8.203 1 94.19 231 GLU A O 1
ATOM 1828 N N . GLU A 1 232 ? -2.74 36.25 6.16 1 93.94 232 GLU A N 1
ATOM 1829 C CA . GLU A 1 232 ? -4.016 36.469 5.48 1 93.94 232 GLU A CA 1
ATOM 1830 C C . GLU A 1 232 ? -4.777 35.125 5.332 1 93.94 232 GLU A C 1
ATOM 1832 O O . GLU A 1 232 ? -5.977 35.125 5.047 1 93.94 232 GLU A O 1
ATOM 1837 N N . SER A 1 233 ? -4.09 34.062 5.551 1 96.31 233 SER A N 1
ATOM 1838 C CA . SER A 1 233 ? -4.691 32.75 5.352 1 96.31 233 SER A CA 1
ATOM 1839 C C . SER A 1 233 ? -5.453 32.281 6.59 1 96.31 233 SER A C 1
ATOM 1841 O O . SER A 1 233 ? -5.289 32.875 7.672 1 96.31 233 SER A O 1
ATOM 1843 N N . ASP A 1 234 ? -6.348 31.375 6.402 1 97.5 234 ASP A N 1
ATOM 1844 C CA . ASP A 1 234 ? -7.008 30.688 7.52 1 97.5 234 ASP A CA 1
ATOM 1845 C C . ASP A 1 234 ? -6.262 29.422 7.914 1 97.5 234 ASP A C 1
ATOM 1847 O O . ASP A 1 234 ? -6.23 29.047 9.086 1 97.5 234 ASP A O 1
ATOM 1851 N N . PHE A 1 235 ? -5.719 28.781 6.918 1 98.12 235 PHE A N 1
ATOM 1852 C CA . PHE A 1 235 ? -5.012 27.516 7.094 1 98.12 235 PHE A CA 1
ATOM 1853 C C . PHE A 1 235 ? -3.619 27.578 6.484 1 98.12 235 PHE A C 1
ATOM 1855 O O . PHE A 1 235 ? -3.42 28.203 5.441 1 98.12 235 PHE A O 1
ATOM 1862 N N . ILE A 1 236 ? -2.705 26.938 7.137 1 98.25 236 ILE A N 1
ATOM 1863 C CA . ILE A 1 236 ? -1.345 26.781 6.633 1 98.25 236 ILE A CA 1
ATOM 1864 C C . ILE A 1 236 ? -1.048 25.312 6.375 1 98.25 236 ILE A C 1
ATOM 1866 O O . ILE A 1 236 ? -1.112 24.484 7.289 1 98.25 236 ILE A O 1
ATOM 1870 N N . LYS A 1 237 ? -0.773 25.016 5.145 1 97.44 237 LYS A N 1
ATOM 1871 C CA . LYS A 1 237 ? -0.468 23.641 4.77 1 97.44 237 LYS A CA 1
ATOM 1872 C C . LYS A 1 237 ? 1.016 23.328 4.957 1 97.44 237 LYS A C 1
ATOM 1874 O O . LYS A 1 237 ? 1.873 24.047 4.434 1 97.44 237 LYS A O 1
ATOM 1879 N N . VAL A 1 238 ? 1.239 22.25 5.676 1 97.19 238 VAL A N 1
ATOM 1880 C CA . VAL A 1 238 ? 2.613 21.875 6.008 1 97.19 238 VAL A CA 1
ATOM 1881 C C . VAL A 1 238 ? 2.857 20.406 5.664 1 97.19 238 VAL A C 1
ATOM 1883 O O . VAL A 1 238 ? 2.021 19.547 5.957 1 97.19 238 VAL A O 1
ATOM 1886 N N . ASN A 1 239 ? 3.934 20.141 4.973 1 96.75 239 ASN A N 1
ATOM 1887 C CA . ASN A 1 239 ? 4.434 18.781 4.805 1 96.75 239 ASN A CA 1
ATOM 1888 C C . ASN A 1 239 ? 5.551 18.469 5.797 1 96.75 239 ASN A C 1
ATOM 1890 O O . ASN A 1 239 ? 6.66 18.984 5.668 1 96.75 239 ASN A O 1
ATOM 1894 N N . PRO A 1 240 ? 5.27 17.594 6.746 1 96.81 240 PRO A N 1
ATOM 1895 C CA . PRO A 1 240 ? 6.281 17.312 7.766 1 96.81 240 PRO A CA 1
ATOM 1896 C C . PRO A 1 240 ? 7.621 16.891 7.164 1 96.81 240 PRO A C 1
ATOM 1898 O O . PRO A 1 240 ? 8.68 17.234 7.707 1 96.81 240 PRO A O 1
ATOM 1901 N N . TYR A 1 241 ? 7.637 16.266 6.066 1 96 241 TYR A N 1
ATOM 1902 C CA . TYR A 1 241 ? 8.859 15.695 5.496 1 96 241 TYR A CA 1
ATOM 1903 C C . TYR A 1 241 ? 9.617 16.75 4.691 1 96 241 TYR A C 1
ATOM 1905 O O . TYR A 1 241 ? 10.68 16.453 4.137 1 96 241 TYR A O 1
ATOM 1913 N N . GLU A 1 242 ? 9.055 17.859 4.699 1 93.25 242 GLU A N 1
ATOM 1914 C CA . GLU A 1 242 ? 9.781 19.016 4.16 1 93.25 242 GLU A CA 1
ATOM 1915 C C . GLU A 1 242 ? 10.312 19.906 5.277 1 93.25 242 GLU A C 1
ATOM 1917 O O . GLU A 1 242 ? 11.008 20.875 5.02 1 93.25 242 GLU A O 1
ATOM 1922 N N . LEU A 1 243 ? 9.914 19.312 6.445 1 89.62 243 LEU A N 1
ATOM 1923 C CA . LEU A 1 243 ? 10.445 19.969 7.633 1 89.62 243 LEU A CA 1
ATOM 1924 C C . LEU A 1 243 ? 11.57 19.141 8.25 1 89.62 243 LEU A C 1
ATOM 1926 O O . LEU A 1 243 ? 11.773 17.984 7.875 1 89.62 243 LEU A O 1
ATOM 1930 N N . GLY A 1 244 ? 12.469 19.594 9 1 90.19 244 GLY A N 1
ATOM 1931 C CA . GLY A 1 244 ? 13.688 18.984 9.5 1 90.19 244 GLY A CA 1
ATOM 1932 C C . GLY A 1 244 ? 13.438 17.844 10.469 1 90.19 244 GLY A C 1
ATOM 1933 O O . GLY A 1 244 ? 13.945 16.75 10.281 1 90.19 244 GLY A O 1
ATOM 1934 N N . THR A 1 245 ? 12.594 17.984 11.531 1 97.56 245 THR A N 1
ATOM 1935 C CA . THR A 1 245 ? 12.359 17.016 12.586 1 97.56 245 THR A CA 1
ATOM 1936 C C . THR A 1 245 ? 10.969 17.188 13.188 1 97.56 245 THR A C 1
ATOM 1938 O O . THR A 1 245 ? 10.289 18.188 12.914 1 97.56 245 THR A O 1
ATOM 1941 N N . ILE A 1 246 ? 10.531 16.219 13.945 1 97.88 246 ILE A N 1
ATOM 1942 C CA . ILE A 1 246 ? 9.258 16.281 14.648 1 97.88 246 ILE A CA 1
ATOM 1943 C C . ILE A 1 246 ? 9.25 17.5 15.578 1 97.88 246 ILE A C 1
ATOM 1945 O O . ILE A 1 246 ? 8.234 18.172 15.711 1 97.88 246 ILE A O 1
ATOM 1949 N N . SER A 1 247 ? 10.383 17.734 16.25 1 97.5 247 SER A N 1
ATOM 1950 C CA . SER A 1 247 ? 10.492 18.875 17.156 1 97.5 247 SER A CA 1
ATOM 1951 C C . SER A 1 247 ? 10.281 20.188 16.406 1 97.5 247 SER A C 1
ATOM 1953 O O . SER A 1 247 ? 9.562 21.078 16.875 1 97.5 247 SER A O 1
ATOM 1955 N N . GLU A 1 248 ? 10.883 20.297 15.297 1 97.06 248 GLU A N 1
ATOM 1956 C CA . GLU A 1 248 ? 10.703 21.484 14.477 1 97.06 248 GLU A CA 1
ATOM 1957 C C . GLU A 1 248 ? 9.258 21.641 14.023 1 97.06 248 GLU A C 1
ATOM 1959 O O . GLU A 1 248 ? 8.719 22.75 13.992 1 97.06 248 GLU A O 1
ATOM 1964 N N . LEU A 1 249 ? 8.672 20.562 13.641 1 97.69 249 LEU A N 1
ATOM 1965 C CA . LEU A 1 249 ? 7.266 20.578 13.258 1 97.69 249 LEU A CA 1
ATOM 1966 C C . LEU A 1 249 ? 6.391 21.047 14.414 1 97.69 249 LEU A C 1
ATOM 1968 O O . LEU A 1 249 ? 5.465 21.828 14.211 1 97.69 249 LEU A O 1
ATOM 1972 N N . SER A 1 250 ? 6.68 20.531 15.578 1 97.25 250 SER A N 1
ATOM 1973 C CA . SER A 1 250 ? 5.938 20.922 16.766 1 97.25 250 SER A CA 1
ATOM 1974 C C . SER A 1 250 ? 6.004 22.438 16.984 1 97.25 250 SER A C 1
ATOM 1976 O O . SER A 1 250 ? 4.98 23.078 17.234 1 97.25 250 SER A O 1
ATOM 1978 N N . TYR A 1 251 ? 7.199 22.938 16.859 1 96.69 251 TYR A N 1
ATOM 1979 C CA . TYR A 1 251 ? 7.387 24.375 17.031 1 96.69 251 TYR A CA 1
ATOM 1980 C C . TYR A 1 251 ? 6.594 25.141 15.977 1 96.69 251 TYR A C 1
ATOM 1982 O O . TYR A 1 251 ? 5.965 26.156 16.281 1 96.69 251 TYR A O 1
ATOM 1990 N N . TYR A 1 252 ? 6.625 24.656 14.789 1 97.19 252 TYR A N 1
ATOM 1991 C CA . TYR A 1 252 ? 5.957 25.344 13.688 1 97.19 252 TYR A CA 1
ATOM 1992 C C . TYR A 1 252 ? 4.441 25.297 13.867 1 97.19 252 TYR A C 1
ATOM 1994 O O . TYR A 1 252 ? 3.764 26.312 13.641 1 97.19 252 TYR A O 1
ATOM 2002 N N . ILE A 1 253 ? 3.922 24.188 14.242 1 97.38 253 ILE A N 1
ATOM 2003 C CA . ILE A 1 253 ? 2.486 24.047 14.469 1 97.38 253 ILE A CA 1
ATOM 2004 C C . ILE A 1 253 ? 2.043 24.984 15.586 1 97.38 253 ILE A C 1
ATOM 2006 O O . ILE A 1 253 ? 1.01 25.641 15.484 1 97.38 253 ILE A O 1
ATOM 2010 N N . ASN A 1 254 ? 2.799 25.016 16.688 1 96.88 254 ASN A N 1
ATOM 2011 C CA . ASN A 1 254 ? 2.492 25.922 17.781 1 96.88 254 ASN A CA 1
ATOM 2012 C C . ASN A 1 254 ? 2.506 27.375 17.344 1 96.88 254 ASN A C 1
ATOM 2014 O O . ASN A 1 254 ? 1.681 28.172 17.797 1 96.88 254 ASN A O 1
ATOM 2018 N N . TYR A 1 255 ? 3.471 27.672 16.5 1 97.19 255 TYR A N 1
ATOM 2019 C CA . TYR A 1 255 ? 3.559 29.031 15.961 1 97.19 255 TYR A CA 1
ATOM 2020 C C . TYR A 1 255 ? 2.312 29.375 15.164 1 97.19 255 TYR A C 1
ATOM 2022 O O . TYR A 1 255 ? 1.757 30.469 15.32 1 97.19 255 TYR A O 1
ATOM 2030 N N . ILE A 1 256 ? 1.854 28.516 14.32 1 97.5 256 ILE A N 1
ATOM 2031 C CA . ILE A 1 256 ? 0.651 28.703 13.523 1 97.5 256 ILE A CA 1
ATOM 2032 C C . ILE A 1 256 ? -0.544 28.953 14.438 1 97.5 256 ILE A C 1
ATOM 2034 O O . ILE A 1 256 ? -1.316 29.891 14.227 1 97.5 256 ILE A O 1
ATOM 2038 N N . ASN A 1 257 ? -0.639 28.172 15.453 1 96.56 257 ASN A N 1
ATOM 2039 C CA . ASN A 1 257 ? -1.744 28.281 16.406 1 96.56 257 ASN A CA 1
ATOM 2040 C C . ASN A 1 257 ? -1.713 29.609 17.156 1 96.56 257 ASN A C 1
ATOM 2042 O O . ASN A 1 257 ? -2.76 30.219 17.391 1 96.56 257 ASN A O 1
ATOM 2046 N N . GLU A 1 258 ? -0.574 30.016 17.562 1 96.75 258 GLU A N 1
ATOM 2047 C CA . GLU A 1 258 ? -0.411 31.266 18.281 1 96.75 258 GLU A CA 1
ATOM 2048 C C . GLU A 1 258 ? -0.906 32.469 17.453 1 96.75 258 GLU A C 1
ATOM 2050 O O . GLU A 1 258 ? -1.378 33.438 18.016 1 96.75 258 GLU A O 1
ATOM 2055 N N . LYS A 1 259 ? -0.78 32.375 16.172 1 97.06 259 LYS A N 1
ATOM 2056 C CA . LYS A 1 259 ? -1.22 33.438 15.266 1 97.06 259 LYS A CA 1
ATOM 2057 C C . LYS A 1 259 ? -2.689 33.25 14.898 1 97.06 259 LYS A C 1
ATOM 2059 O O . LYS A 1 259 ? -3.188 33.938 13.984 1 97.06 259 LYS A O 1
ATOM 2064 N N . GLU A 1 260 ? -3.346 32.312 15.516 1 96.38 260 GLU A N 1
ATOM 2065 C CA . GLU A 1 260 ? -4.773 32.062 15.352 1 96.38 260 GLU A CA 1
ATOM 2066 C C . GLU A 1 260 ? -5.082 31.547 13.945 1 96.38 260 GLU A C 1
ATOM 2068 O O . GLU A 1 260 ? -6.113 31.891 13.367 1 96.38 260 GLU A O 1
ATOM 2073 N N . LEU A 1 261 ? -4.141 30.906 13.328 1 97.5 261 LEU A N 1
ATOM 2074 C CA . LEU A 1 261 ? -4.332 30.156 12.094 1 97.5 261 LEU A CA 1
ATOM 2075 C C . LEU A 1 261 ? -4.438 28.656 12.375 1 97.5 261 LEU A C 1
ATOM 2077 O O . LEU A 1 261 ? -4.273 28.219 13.516 1 97.5 261 LEU A O 1
ATOM 2081 N N . SER A 1 262 ? -4.766 27.906 11.352 1 97.75 262 SER A N 1
ATOM 2082 C CA . SER A 1 262 ? -4.926 26.469 11.531 1 97.75 262 SER A CA 1
ATOM 2083 C C . SER A 1 262 ? -3.967 25.688 10.641 1 97.75 262 SER A C 1
ATOM 2085 O O . SER A 1 262 ? -3.852 25.969 9.445 1 97.75 262 SER A O 1
ATOM 2087 N N . PRO A 1 263 ? -3.258 24.766 11.188 1 98.06 263 PRO A N 1
ATOM 2088 C CA . PRO A 1 263 ? -2.348 23.953 10.375 1 98.06 263 PRO A CA 1
ATOM 2089 C C . PRO A 1 263 ? -3.061 22.828 9.633 1 98.06 263 PRO A C 1
ATOM 2091 O O . PRO A 1 263 ? -4.008 22.234 10.164 1 98.06 263 PRO A O 1
ATOM 2094 N N . ILE A 1 264 ? -2.646 22.531 8.461 1 98.38 264 ILE A N 1
ATOM 2095 C CA . ILE A 1 264 ? -3.006 21.359 7.664 1 98.38 264 ILE A CA 1
ATOM 2096 C C . ILE A 1 264 ? -1.753 20.547 7.344 1 98.38 264 ILE A C 1
ATOM 2098 O O . ILE A 1 264 ? -0.752 21.094 6.875 1 98.38 264 ILE A O 1
ATOM 2102 N N . ILE A 1 265 ? -1.81 19.281 7.652 1 98.19 265 ILE A N 1
ATOM 2103 C CA . ILE A 1 265 ? -0.668 18.438 7.32 1 98.19 265 ILE A CA 1
ATOM 2104 C C . ILE A 1 265 ? -0.924 17.719 5.992 1 98.19 265 ILE A C 1
ATOM 2106 O O . ILE A 1 265 ? -2.01 17.188 5.77 1 98.19 265 ILE A O 1
ATOM 2110 N N . SER A 1 266 ? 0.056 17.781 5.148 1 97.88 266 SER A N 1
ATOM 2111 C CA . SER A 1 266 ? -0.076 17.156 3.842 1 97.88 266 SER A CA 1
ATOM 2112 C C . SER A 1 266 ? 1.014 16.109 3.621 1 97.88 266 SER A C 1
ATOM 2114 O O . SER A 1 266 ? 2.098 16.203 4.203 1 97.88 266 SER A O 1
ATOM 2116 N N . GLY A 1 267 ? 0.71 15.102 2.826 1 95.94 267 GLY A N 1
ATOM 2117 C CA . GLY A 1 267 ? 1.674 14.07 2.467 1 95.94 267 GLY A CA 1
ATOM 2118 C C . GLY A 1 267 ? 1.058 12.688 2.352 1 95.94 267 GLY A C 1
ATOM 2119 O O . GLY A 1 267 ? -0.15 12.523 2.539 1 95.94 267 GLY A O 1
ATOM 2120 N N . GLU A 1 268 ? 1.905 11.695 2.051 1 94.31 268 GLU A N 1
ATOM 2121 C CA . GLU A 1 268 ? 1.381 10.352 1.819 1 94.31 268 GLU A CA 1
ATOM 2122 C C . GLU A 1 268 ? 2.047 9.328 2.74 1 94.31 268 GLU A C 1
ATOM 2124 O O . GLU A 1 268 ? 1.659 8.164 2.766 1 94.31 268 GLU A O 1
ATOM 2129 N N . ASN A 1 269 ? 3.002 9.773 3.51 1 94.5 269 ASN A N 1
ATOM 2130 C CA . ASN A 1 269 ? 3.664 8.859 4.43 1 94.5 269 ASN A CA 1
ATOM 2131 C C . ASN A 1 269 ? 2.719 8.391 5.535 1 94.5 269 ASN A C 1
ATOM 2133 O O . ASN A 1 269 ? 1.969 9.195 6.094 1 94.5 269 ASN A O 1
ATOM 2137 N N . SER A 1 270 ? 2.805 7.113 5.82 1 91.56 270 SER A N 1
ATOM 2138 C CA . SER A 1 270 ? 1.849 6.535 6.758 1 91.56 270 SER A CA 1
ATOM 2139 C C . SER A 1 270 ? 1.991 7.148 8.141 1 91.56 270 SER A C 1
ATOM 2141 O O . SER A 1 270 ? 1.021 7.219 8.898 1 91.56 270 SER A O 1
ATOM 2143 N N . SER A 1 271 ? 3.158 7.613 8.516 1 97.12 271 SER A N 1
ATOM 2144 C CA . SER A 1 271 ? 3.402 8.172 9.844 1 97.12 271 SER A CA 1
ATOM 2145 C C . SER A 1 271 ? 2.645 9.477 10.039 1 97.12 271 SER A C 1
ATOM 2147 O O . SER A 1 271 ? 2.475 9.938 11.172 1 97.12 271 SER A O 1
ATOM 2149 N N . ILE A 1 272 ? 2.168 10.016 8.961 1 97.81 272 ILE A N 1
ATOM 2150 C CA . ILE A 1 272 ? 1.477 11.297 9 1 97.81 272 ILE A CA 1
ATOM 2151 C C . ILE A 1 272 ? 0.193 11.164 9.82 1 97.81 272 ILE A C 1
ATOM 2153 O O . ILE A 1 272 ? -0.218 12.109 10.5 1 97.81 272 ILE A O 1
ATOM 2157 N N . SER A 1 273 ? -0.44 9.953 9.812 1 97.75 273 SER A N 1
ATOM 2158 C CA . SER A 1 273 ? -1.65 9.742 10.602 1 97.75 273 SER A CA 1
ATOM 2159 C C . SER A 1 273 ? -1.386 9.961 12.086 1 97.75 273 SER A C 1
ATOM 2161 O O . SER A 1 273 ? -2.145 10.656 12.766 1 97.75 273 SER A O 1
ATOM 2163 N N . HIS A 1 274 ? -0.301 9.438 12.539 1 97.88 274 HIS A N 1
ATOM 2164 C CA . HIS A 1 274 ? 0.054 9.547 13.953 1 97.88 274 HIS A CA 1
ATOM 2165 C C . HIS A 1 274 ? 0.516 10.961 14.289 1 97.88 274 HIS A C 1
ATOM 2167 O O . HIS A 1 274 ? 0.201 11.484 15.367 1 97.88 274 HIS A O 1
ATOM 2173 N N . ILE A 1 275 ? 1.246 11.547 13.383 1 97.88 275 ILE A N 1
ATOM 2174 C CA . ILE A 1 275 ? 1.743 12.906 13.578 1 97.88 275 ILE A CA 1
ATOM 2175 C C . ILE A 1 275 ? 0.568 13.875 13.656 1 97.88 275 ILE A C 1
ATOM 2177 O O . ILE A 1 275 ? 0.49 14.688 14.586 1 97.88 275 ILE A O 1
ATOM 2181 N N . ALA A 1 276 ? -0.321 13.75 12.711 1 97.81 276 ALA A N 1
ATOM 2182 C CA . ALA A 1 276 ? -1.471 14.648 12.656 1 97.81 276 ALA A CA 1
ATOM 2183 C C . ALA A 1 276 ? -2.361 14.477 13.883 1 97.81 276 ALA A C 1
ATOM 2185 O O . ALA A 1 276 ? -2.814 15.461 14.469 1 97.81 276 ALA A O 1
ATOM 2186 N N . ALA A 1 277 ? -2.648 13.25 14.25 1 96.62 277 ALA A N 1
ATOM 2187 C CA . ALA A 1 277 ? -3.441 12.984 15.453 1 96.62 277 ALA A CA 1
ATOM 2188 C C . ALA A 1 277 ? -2.742 13.516 16.703 1 96.62 277 ALA A C 1
ATOM 2190 O O . ALA A 1 277 ? -3.375 14.141 17.547 1 96.62 277 ALA A O 1
ATOM 2191 N N . GLY A 1 278 ? -1.45 13.281 16.766 1 96.56 278 GLY A N 1
ATOM 2192 C CA . GLY A 1 278 ? -0.676 13.703 17.922 1 96.56 278 GLY A CA 1
ATOM 2193 C C . GLY A 1 278 ? -0.659 15.211 18.109 1 96.56 278 GLY A C 1
ATOM 2194 O O . GLY A 1 278 ? -0.792 15.703 19.234 1 96.56 278 GLY A O 1
ATOM 2195 N N . PHE A 1 279 ? -0.491 15.922 17.031 1 96.62 279 PHE A N 1
ATOM 2196 C CA . PHE A 1 279 ? -0.412 17.375 17.109 1 96.62 279 PHE A CA 1
ATOM 2197 C C . PHE A 1 279 ? -1.8 18 17.016 1 96.62 279 PHE A C 1
ATOM 2199 O O . PHE A 1 279 ? -1.936 19.219 17 1 96.62 279 PHE A O 1
ATOM 2206 N N . LYS A 1 280 ? -2.826 17.219 16.875 1 94.56 280 LYS A N 1
ATOM 2207 C CA . LYS A 1 280 ? -4.223 17.641 16.859 1 94.56 280 LYS A CA 1
ATOM 2208 C C . LYS A 1 280 ? -4.496 18.609 15.711 1 94.56 280 LYS A C 1
ATOM 2210 O O . LYS A 1 280 ? -5.121 19.656 15.914 1 94.56 280 LYS A O 1
ATOM 2215 N N . VAL A 1 281 ? -3.883 18.297 14.578 1 96.88 281 VAL A N 1
ATOM 2216 C CA . VAL A 1 281 ? -4.164 19.109 13.406 1 96.88 281 VAL A CA 1
ATOM 2217 C C . VAL A 1 281 ? -5.562 18.781 12.875 1 96.88 281 VAL A C 1
ATOM 2219 O O . VAL A 1 281 ? -5.992 17.641 12.898 1 96.88 281 VAL A O 1
ATOM 2222 N N . PRO A 1 282 ? -6.25 19.781 12.352 1 97.06 282 PRO A N 1
ATOM 2223 C CA . PRO A 1 282 ? -7.656 19.578 12.008 1 97.06 282 PRO A CA 1
ATOM 2224 C C . PRO A 1 282 ? -7.84 18.812 10.703 1 97.06 282 PRO A C 1
ATOM 2226 O O . PRO A 1 282 ? -8.828 18.094 10.539 1 97.06 282 PRO A O 1
ATOM 2229 N N . ILE A 1 283 ? -6.91 18.984 9.742 1 98.25 283 ILE A N 1
ATOM 2230 C CA . ILE A 1 283 ? -7.113 18.422 8.414 1 98.25 283 ILE A CA 1
ATOM 2231 C C . ILE A 1 283 ? -5.824 17.766 7.934 1 98.25 283 ILE A C 1
ATOM 2233 O O . ILE A 1 283 ? -4.734 18.312 8.109 1 98.25 283 ILE A O 1
ATOM 2237 N N . VAL A 1 284 ? -5.949 16.578 7.375 1 98.44 284 VAL A N 1
ATOM 2238 C CA . VAL A 1 284 ? -4.859 15.953 6.641 1 98.44 284 VAL A CA 1
ATOM 2239 C C . VAL A 1 284 ? -5.188 15.93 5.148 1 98.44 284 VAL A C 1
ATOM 2241 O O . VAL A 1 284 ? -6.262 15.477 4.75 1 98.44 284 VAL A O 1
ATOM 2244 N N . ARG A 1 285 ? -4.324 16.531 4.336 1 98.12 285 ARG A N 1
ATOM 2245 C CA . ARG A 1 285 ? -4.395 16.5 2.879 1 98.12 285 ARG A CA 1
ATOM 2246 C C . ARG A 1 285 ? -3.539 15.375 2.307 1 98.12 285 ARG A C 1
ATOM 2248 O O . ARG A 1 285 ? -2.318 15.375 2.473 1 98.12 285 ARG A O 1
ATOM 2255 N N . THR A 1 286 ? -4.195 14.367 1.678 1 97.06 286 THR A N 1
ATOM 2256 C CA . THR A 1 286 ? -3.432 13.211 1.221 1 97.06 286 THR A CA 1
ATOM 2257 C C . THR A 1 286 ? -4.094 12.57 0.005 1 97.06 286 THR A C 1
ATOM 2259 O O . THR A 1 286 ? -5.105 13.07 -0.494 1 97.06 286 THR A O 1
ATOM 2262 N N . SER A 1 287 ? -3.404 11.547 -0.543 1 94.5 287 SER A N 1
ATOM 2263 C CA . SER A 1 287 ? -3.955 10.75 -1.633 1 94.5 287 SER A CA 1
ATOM 2264 C C . SER A 1 287 ? -4.828 9.617 -1.103 1 94.5 287 SER A C 1
ATOM 2266 O O . SER A 1 287 ? -4.508 9 -0.084 1 94.5 287 SER A O 1
ATOM 2268 N N . ILE A 1 288 ? -5.879 9.352 -1.857 1 93.69 288 ILE A N 1
ATOM 2269 C CA . ILE A 1 288 ? -6.773 8.258 -1.482 1 93.69 288 ILE A CA 1
ATOM 2270 C C . ILE A 1 288 ? -6.016 6.934 -1.539 1 93.69 288 ILE A C 1
ATOM 2272 O O . ILE A 1 288 ? -6.441 5.945 -0.937 1 93.69 288 ILE A O 1
ATOM 2276 N N . MET A 1 289 ? -4.863 6.918 -2.234 1 90.19 289 MET A N 1
ATOM 2277 C CA . MET A 1 289 ? -4.055 5.715 -2.4 1 90.19 289 MET A CA 1
ATOM 2278 C C . MET A 1 289 ? -3.141 5.504 -1.198 1 90.19 289 MET A C 1
ATOM 2280 O O . MET A 1 289 ? -2.588 4.418 -1.018 1 90.19 289 MET A O 1
ATOM 2284 N N . SER A 1 290 ? -3.006 6.559 -0.426 1 93 290 SER A N 1
ATOM 2285 C CA . SER A 1 290 ? -2.137 6.43 0.739 1 93 290 SER A CA 1
ATOM 2286 C C . SER A 1 290 ? -2.781 5.566 1.817 1 93 290 SER A C 1
ATOM 2288 O O . SER A 1 290 ? -3.967 5.238 1.732 1 93 290 SER A O 1
ATOM 2290 N N . ASN A 1 291 ? -1.962 5.176 2.799 1 94.38 291 ASN A N 1
ATOM 2291 C CA . ASN A 1 291 ? -2.461 4.363 3.9 1 94.38 291 ASN A CA 1
ATOM 2292 C C . ASN A 1 291 ? -2.943 5.227 5.062 1 94.38 291 ASN A C 1
ATOM 2294 O O . ASN A 1 291 ? -3.254 4.711 6.137 1 94.38 291 ASN A O 1
ATOM 2298 N N . ILE A 1 292 ? -3.039 6.504 4.852 1 96.75 292 ILE A N 1
ATOM 2299 C CA . ILE A 1 292 ? -3.293 7.438 5.945 1 96.75 292 ILE A CA 1
ATOM 2300 C C . ILE A 1 292 ? -4.715 7.25 6.469 1 96.75 292 ILE A C 1
ATOM 2302 O O . ILE A 1 292 ? -4.93 7.164 7.68 1 96.75 292 ILE A O 1
ATOM 2306 N N . LEU A 1 293 ? -5.668 7.172 5.605 1 96.62 293 LEU A N 1
ATOM 2307 C CA . LEU A 1 293 ? -7.055 7.008 6.02 1 96.62 293 LEU A CA 1
ATOM 2308 C C . LEU A 1 293 ? -7.238 5.719 6.812 1 96.62 293 LEU A C 1
ATOM 2310 O O . LEU A 1 293 ? -7.918 5.707 7.84 1 96.62 293 LEU A O 1
ATOM 2314 N N . ASN A 1 294 ? -6.633 4.66 6.367 1 96.88 294 ASN A N 1
ATOM 2315 C CA . ASN A 1 294 ? -6.719 3.393 7.086 1 96.88 294 ASN A CA 1
ATOM 2316 C C . ASN A 1 294 ? -6.047 3.482 8.453 1 96.88 294 ASN A C 1
ATOM 2318 O O . ASN A 1 294 ? -6.543 2.918 9.43 1 96.88 294 ASN A O 1
ATOM 2322 N N . GLU A 1 295 ? -4.902 4.105 8.477 1 96.94 295 GLU A N 1
ATOM 2323 C CA . GLU A 1 295 ? -4.191 4.254 9.742 1 96.94 295 GLU A CA 1
ATOM 2324 C C . GLU A 1 295 ? -5 5.078 10.734 1 96.94 295 GLU A C 1
ATOM 2326 O O . GLU A 1 295 ? -5.023 4.77 11.93 1 96.94 295 GLU A O 1
ATOM 2331 N N . LEU A 1 296 ? -5.641 6.129 10.266 1 97.25 296 LEU A N 1
ATOM 2332 C CA . LEU A 1 296 ? -6.508 6.922 11.133 1 97.25 296 LEU A CA 1
ATOM 2333 C C . LEU A 1 296 ? -7.695 6.094 11.617 1 97.25 296 LEU A C 1
ATOM 2335 O O . LEU A 1 296 ? -8.141 6.242 12.758 1 97.25 296 LEU A O 1
ATOM 2339 N N . TRP A 1 297 ? -8.211 5.27 10.734 1 96.75 297 TRP A N 1
ATOM 2340 C CA . TRP A 1 297 ? -9.305 4.371 11.109 1 96.75 297 TRP A CA 1
ATOM 2341 C C . TRP A 1 297 ? -8.875 3.434 12.227 1 96.75 297 TRP A C 1
ATOM 2343 O O . TRP A 1 297 ? -9.633 3.193 13.172 1 96.75 297 TRP A O 1
ATOM 2353 N N . ASN A 1 298 ? -7.645 2.92 12.156 1 95.69 298 ASN A N 1
ATOM 2354 C CA . ASN A 1 298 ? -7.082 2.092 13.219 1 95.69 298 ASN A CA 1
ATOM 2355 C C . ASN A 1 298 ? -6.945 2.869 14.523 1 95.69 298 ASN A C 1
ATOM 2357 O O . ASN A 1 298 ? -7.23 2.342 15.602 1 95.69 298 ASN A O 1
ATOM 2361 N N . ILE A 1 299 ? -6.453 4.102 14.398 1 96 299 ILE A N 1
ATOM 2362 C CA . ILE A 1 299 ? -6.297 4.949 15.57 1 96 299 ILE A CA 1
ATOM 2363 C C . ILE A 1 299 ? -7.656 5.16 16.234 1 96 299 ILE A C 1
ATOM 2365 O O . ILE A 1 299 ? -7.777 5.047 17.469 1 96 299 ILE A O 1
ATOM 2369 N N . GLU A 1 300 ? -8.648 5.438 15.438 1 95.62 300 GLU A N 1
ATOM 2370 C CA . GLU A 1 300 ? -9.992 5.668 15.945 1 95.62 300 GLU A CA 1
ATOM 2371 C C . GLU A 1 300 ? -10.484 4.477 16.766 1 95.62 300 GLU A C 1
ATOM 2373 O O . GLU A 1 300 ? -11.125 4.652 17.812 1 95.62 300 GLU A O 1
ATOM 2378 N N . ARG A 1 301 ? -10.188 3.289 16.328 1 92.38 301 ARG A N 1
ATOM 2379 C CA . ARG A 1 301 ? -10.633 2.066 16.984 1 92.38 301 ARG A CA 1
ATOM 2380 C C . ARG A 1 301 ? -9.914 1.872 18.328 1 92.38 301 ARG A C 1
ATOM 2382 O O . ARG A 1 301 ? -10.367 1.101 19.172 1 92.38 301 ARG A O 1
ATOM 2389 N N . ASN A 1 302 ? -8.797 2.566 18.516 1 88 302 ASN A N 1
ATOM 2390 C CA . ASN A 1 302 ? -7.969 2.381 19.703 1 88 302 ASN A CA 1
ATOM 2391 C C . ASN A 1 302 ? -8.148 3.525 20.703 1 88 302 ASN A C 1
ATOM 2393 O O . ASN A 1 302 ? -7.379 3.654 21.656 1 88 302 ASN A O 1
ATOM 2397 N N . 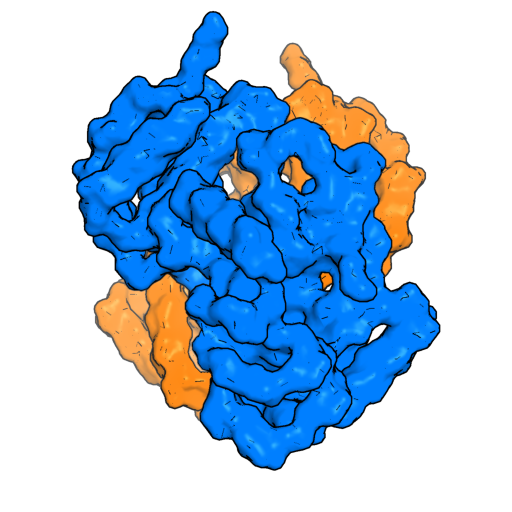ILE A 1 303 ? -9.094 4.359 20.375 1 90.06 303 ILE A N 1
ATOM 2398 C CA . ILE A 1 303 ? -9.359 5.48 21.266 1 90.06 303 ILE A CA 1
ATOM 2399 C C . ILE A 1 303 ? -10.766 5.359 21.844 1 90.06 303 ILE A C 1
ATOM 2401 O O . ILE A 1 303 ? -11.688 4.918 21.156 1 90.06 303 ILE A O 1
ATOM 2405 N N . ALA A 1 304 ? -11.07 5.609 23.094 1 82.75 304 ALA A N 1
ATOM 2406 C CA . ALA A 1 304 ? -12.328 5.406 23.812 1 82.75 304 ALA A CA 1
ATOM 2407 C C . ALA A 1 304 ? -13.406 6.359 23.297 1 82.75 304 ALA A C 1
ATOM 2409 O O . ALA A 1 304 ? -14.531 5.945 23.031 1 82.75 304 ALA A O 1
ATOM 2410 N N . ASN A 1 305 ? -13.109 7.676 23.062 1 86.38 305 ASN A N 1
ATOM 2411 C CA . ASN A 1 305 ? -14.086 8.672 22.641 1 86.38 305 ASN A CA 1
ATOM 2412 C C . ASN A 1 305 ? -13.547 9.516 21.484 1 86.38 305 ASN A C 1
ATOM 2414 O O . ASN A 1 305 ? -13.383 10.734 21.625 1 86.38 305 ASN A O 1
ATOM 2418 N N . PRO A 1 306 ? -13.516 8.789 20.406 1 88.38 306 PRO A N 1
ATOM 2419 C CA . PRO A 1 306 ? -12.945 9.539 19.297 1 88.38 306 PRO A CA 1
ATOM 2420 C C . PRO A 1 306 ? -13.906 10.578 18.734 1 88.38 306 PRO A C 1
ATOM 2422 O O . PRO A 1 306 ? -15.125 10.375 18.75 1 88.38 306 PRO A O 1
ATOM 2425 N N . SER A 1 307 ? -13.305 11.727 18.344 1 90.81 307 SER A N 1
ATOM 2426 C CA . SER A 1 307 ? -14.039 12.773 17.641 1 90.81 307 SER A CA 1
ATOM 2427 C C . SER A 1 307 ? -13.25 13.273 16.422 1 90.81 307 SER A C 1
ATOM 2429 O O . SER A 1 307 ? -12.016 13.289 16.453 1 90.81 307 SER A O 1
ATOM 2431 N N . ILE A 1 308 ? -13.977 13.57 15.391 1 90.44 308 ILE A N 1
ATOM 2432 C CA . ILE A 1 308 ? -13.352 14.094 14.18 1 90.44 308 ILE A CA 1
ATOM 2433 C C . ILE A 1 308 ? -13.648 15.586 14.047 1 90.44 308 ILE A C 1
ATOM 2435 O O . ILE A 1 308 ? -14.734 16.047 14.398 1 90.44 308 ILE A O 1
ATOM 2439 N N . THR A 1 309 ? -12.664 16.312 13.531 1 84.5 309 THR A N 1
ATOM 2440 C CA . THR A 1 309 ? -12.812 17.75 13.336 1 84.5 309 THR A CA 1
ATOM 2441 C C . THR A 1 309 ? -14.047 18.062 12.484 1 84.5 309 THR A C 1
ATOM 2443 O O . THR A 1 309 ? -14.305 17.375 11.492 1 84.5 309 THR A O 1
ATOM 2446 N N . ARG A 1 310 ? -14.711 19.109 12.992 1 82.94 310 ARG A N 1
ATOM 2447 C CA . ARG A 1 310 ? -15.906 19.547 12.273 1 82.94 310 ARG A CA 1
ATOM 2448 C C . ARG A 1 310 ? -15.852 21.047 11.992 1 82.94 310 ARG A C 1
ATOM 2450 O O . ARG A 1 310 ? -15.242 21.797 12.75 1 82.94 310 ARG A O 1
ATOM 2457 N N . PHE A 1 311 ? -16.328 21.312 10.797 1 79.25 311 PHE A N 1
ATOM 2458 C CA . PHE A 1 311 ? -16.359 22.703 10.398 1 79.25 311 PHE A CA 1
ATOM 2459 C C . PHE A 1 311 ? -17.781 23.219 10.312 1 79.25 311 PHE A C 1
ATOM 2461 O O . PHE A 1 311 ? -18.719 22.453 10.062 1 79.25 311 PHE A O 1
ATOM 2468 N N . MET B 1 1 ? 5.523 -29.906 24.734 1 50.69 1 MET B N 1
ATOM 2469 C CA . MET B 1 1 ? 5.625 -29.031 23.562 1 50.69 1 MET B CA 1
ATOM 2470 C C . MET B 1 1 ? 4.41 -28.109 23.453 1 50.69 1 MET B C 1
ATOM 2472 O O . MET B 1 1 ? 3.271 -28.578 23.453 1 50.69 1 MET B O 1
ATOM 2476 N N . ILE B 1 2 ? 4.469 -26.797 23.625 1 72.25 2 ILE B N 1
ATOM 2477 C CA . ILE B 1 2 ? 3.336 -25.875 23.734 1 72.25 2 ILE B CA 1
ATOM 2478 C C . ILE B 1 2 ? 2.574 -25.828 22.422 1 72.25 2 ILE B C 1
ATOM 2480 O O . ILE B 1 2 ? 3.18 -25.703 21.344 1 72.25 2 ILE B O 1
ATOM 2484 N N . ASP B 1 3 ? 1.3 -26.266 22.391 1 91.5 3 ASP B N 1
ATOM 2485 C CA . ASP B 1 3 ? 0.471 -26.328 21.188 1 91.5 3 ASP B CA 1
ATOM 2486 C C . ASP B 1 3 ? -0.025 -24.938 20.797 1 91.5 3 ASP B C 1
ATOM 2488 O O . ASP B 1 3 ? -0.119 -24.047 21.641 1 91.5 3 ASP B O 1
ATOM 2492 N N . VAL B 1 4 ? -0.09 -24.703 19.5 1 97.19 4 VAL B N 1
ATOM 2493 C CA . VAL B 1 4 ? -0.56 -23.438 18.938 1 97.19 4 VAL B CA 1
ATOM 2494 C C . VAL B 1 4 ? -2.072 -23.484 18.734 1 97.19 4 VAL B C 1
ATOM 2496 O O . VAL B 1 4 ? -2.549 -23.719 17.625 1 97.19 4 VAL B O 1
ATOM 2499 N N . ILE B 1 5 ? -2.824 -23.156 19.812 1 98.5 5 ILE B N 1
ATOM 2500 C CA . ILE B 1 5 ? -4.266 -23.359 19.828 1 98.5 5 ILE B CA 1
ATOM 2501 C C . ILE B 1 5 ? -4.98 -22.094 19.359 1 98.5 5 ILE B C 1
ATOM 2503 O O . ILE B 1 5 ? -4.691 -21 19.844 1 98.5 5 ILE B O 1
ATOM 2507 N N . ILE B 1 6 ? -5.891 -22.219 18.391 1 98.69 6 ILE B N 1
ATOM 2508 C CA . ILE B 1 6 ? -6.695 -21.094 17.922 1 98.69 6 ILE B CA 1
ATOM 2509 C C . ILE B 1 6 ? -7.676 -20.672 19.016 1 98.69 6 ILE B C 1
ATOM 2511 O O . ILE B 1 6 ? -8.508 -21.469 19.453 1 98.69 6 ILE B O 1
ATOM 2515 N N . GLU B 1 7 ? -7.602 -19.406 19.406 1 98.69 7 GLU B N 1
ATOM 2516 C CA . GLU B 1 7 ? -8.461 -18.891 20.469 1 98.69 7 GLU B CA 1
ATOM 2517 C C . GLU B 1 7 ? -9.547 -17.984 19.922 1 98.69 7 GLU B C 1
ATOM 2519 O O . GLU B 1 7 ? -10.648 -17.922 20.469 1 98.69 7 GLU B O 1
ATOM 2524 N N . GLN B 1 8 ? -9.219 -17.266 18.906 1 98.56 8 GLN B N 1
ATOM 2525 C CA . GLN B 1 8 ? -10.172 -16.328 18.312 1 98.56 8 GLN B CA 1
ATOM 2526 C C . GLN B 1 8 ? -10.008 -16.25 16.797 1 98.56 8 GLN B C 1
ATOM 2528 O O . GLN B 1 8 ? -8.906 -16.438 16.281 1 98.56 8 GLN B O 1
ATOM 2533 N N . VAL B 1 9 ? -11.094 -16.062 16.156 1 98.56 9 VAL B N 1
ATOM 2534 C CA . VAL B 1 9 ? -11.172 -15.727 14.734 1 98.56 9 VAL B CA 1
ATOM 2535 C C . VAL B 1 9 ? -11.922 -14.406 14.562 1 98.56 9 VAL B C 1
ATOM 2537 O O . VAL B 1 9 ? -13.117 -14.32 14.852 1 98.56 9 VAL B O 1
ATOM 2540 N N . ASN B 1 10 ? -11.156 -13.367 14.125 1 97.62 10 ASN B N 1
ATOM 2541 C CA . ASN B 1 10 ? -11.734 -12.031 13.984 1 97.62 10 ASN B CA 1
ATOM 2542 C C . ASN B 1 10 ? -11.602 -11.516 12.555 1 97.62 10 ASN B C 1
ATOM 2544 O O . ASN B 1 10 ? -10.75 -11.969 11.797 1 97.62 10 ASN B O 1
ATOM 2548 N N . ALA B 1 11 ? -12.477 -10.695 12.195 1 98.06 11 ALA B N 1
ATOM 2549 C CA . ALA B 1 11 ? -12.398 -9.992 10.914 1 98.06 11 ALA B CA 1
ATOM 2550 C C . ALA B 1 11 ? -12.852 -8.539 11.062 1 98.06 11 ALA B C 1
ATOM 2552 O O . ALA B 1 11 ? -13.727 -8.234 11.875 1 98.06 11 ALA B O 1
ATOM 2553 N N . LYS B 1 12 ? -12.18 -7.633 10.312 1 96.81 12 LYS B N 1
ATOM 2554 C CA . LYS B 1 12 ? -12.578 -6.23 10.32 1 96.81 12 LYS B CA 1
ATOM 2555 C C . LYS B 1 12 ? -12.383 -5.59 8.953 1 96.81 12 LYS B C 1
ATOM 2557 O O . LYS B 1 12 ? -11.586 -6.078 8.141 1 96.81 12 LYS B O 1
ATOM 2562 N N . GLU B 1 13 ? -13.062 -4.504 8.758 1 96.62 13 GLU B N 1
ATOM 2563 C CA . GLU B 1 13 ? -12.891 -3.734 7.531 1 96.62 13 GLU B CA 1
ATOM 2564 C C . GLU B 1 13 ? -11.602 -2.912 7.574 1 96.62 13 GLU B C 1
ATOM 2566 O O . GLU B 1 13 ? -11.234 -2.383 8.625 1 96.62 13 GLU B O 1
ATOM 2571 N N . VAL B 1 14 ? -10.922 -2.875 6.473 1 96.06 14 VAL B N 1
ATOM 2572 C CA . VAL B 1 14 ? -9.758 -2.014 6.297 1 96.06 14 VAL B CA 1
ATOM 2573 C C . VAL B 1 14 ? -9.852 -1.281 4.961 1 96.06 14 VAL B C 1
ATOM 2575 O O . VAL B 1 14 ? -10.555 -1.722 4.055 1 96.06 14 VAL B O 1
ATOM 2578 N N . PHE B 1 15 ? -9.227 -0.15 4.895 1 94.62 15 PHE B N 1
ATOM 2579 C CA . PHE B 1 15 ? -9.227 0.664 3.686 1 94.62 15 PHE B CA 1
ATOM 2580 C C . PHE B 1 15 ? -7.82 0.777 3.113 1 94.62 15 PHE B C 1
ATOM 2582 O O . PHE B 1 15 ? -6.957 1.438 3.695 1 94.62 15 PHE B O 1
ATOM 2589 N N . LYS B 1 16 ? -7.566 0.086 1.965 1 89.62 16 LYS B N 1
ATOM 2590 C CA . LYS B 1 16 ? -6.242 0.055 1.349 1 89.62 16 LYS B CA 1
ATOM 2591 C C . LYS B 1 16 ? -6.32 0.414 -0.133 1 89.62 16 LYS B C 1
ATOM 2593 O O . LYS B 1 16 ? -7.07 -0.206 -0.89 1 89.62 16 LYS B O 1
ATOM 2598 N N . ARG B 1 17 ? -5.578 1.398 -0.554 1 87.25 17 ARG B N 1
ATOM 2599 C CA . ARG B 1 17 ? -5.43 1.815 -1.944 1 87.25 17 ARG B CA 1
ATOM 2600 C C . ARG B 1 17 ? -6.777 2.191 -2.549 1 87.25 17 ARG B C 1
ATOM 2602 O O . ARG B 1 17 ? -7.105 1.772 -3.662 1 87.25 17 ARG B O 1
ATOM 2609 N N . GLY B 1 18 ? -7.543 2.812 -1.763 1 87.56 18 GLY B N 1
ATOM 2610 C CA . GLY B 1 18 ? -8.812 3.324 -2.254 1 87.56 18 GLY B CA 1
ATOM 2611 C C . GLY B 1 18 ? -9.906 2.271 -2.301 1 87.56 18 GLY B C 1
ATOM 2612 O O . GLY B 1 18 ? -10.969 2.498 -2.879 1 87.56 18 GLY B O 1
ATOM 2613 N N . GLU B 1 19 ? -9.602 1.125 -1.737 1 90.75 19 GLU B N 1
ATOM 2614 C CA . GLU B 1 19 ? -10.57 0.034 -1.77 1 90.75 19 GLU B CA 1
ATOM 2615 C C . GLU B 1 19 ? -10.875 -0.477 -0.364 1 90.75 19 GLU B C 1
ATOM 2617 O O . GLU B 1 19 ? -10.008 -0.454 0.511 1 90.75 19 GLU B O 1
ATOM 2622 N N . LEU B 1 20 ? -12.156 -0.854 -0.235 1 93.88 20 LEU B N 1
ATOM 2623 C CA . LEU B 1 20 ? -12.562 -1.507 1.004 1 93.88 20 LEU B CA 1
ATOM 2624 C C . LEU B 1 20 ? -12.219 -2.992 0.974 1 93.88 20 LEU B C 1
ATOM 2626 O O . LEU B 1 20 ? -12.523 -3.684 -0.002 1 93.88 20 LEU B O 1
ATOM 2630 N N . LYS B 1 21 ? -11.484 -3.428 1.969 1 96 21 LYS B N 1
ATOM 2631 C CA . LYS B 1 21 ? -11.07 -4.82 2.125 1 96 21 LYS B CA 1
ATOM 2632 C C . LYS B 1 21 ? -11.375 -5.328 3.533 1 96 21 LYS B C 1
ATOM 2634 O O . LYS B 1 21 ? -11.914 -4.594 4.359 1 96 21 LYS B O 1
ATOM 2639 N N . ILE B 1 22 ? -11.141 -6.57 3.756 1 97.31 22 ILE B N 1
ATOM 2640 C CA . ILE B 1 22 ? -11.273 -7.102 5.109 1 97.31 22 ILE B CA 1
ATOM 2641 C C . ILE B 1 22 ? -9.953 -7.715 5.555 1 97.31 22 ILE B C 1
ATOM 2643 O O . ILE B 1 22 ? -9.219 -8.281 4.742 1 97.31 22 ILE B O 1
ATOM 2647 N N . MET B 1 23 ? -9.688 -7.523 6.793 1 98.12 23 MET B N 1
ATOM 2648 C CA . MET B 1 23 ? -8.57 -8.203 7.445 1 98.12 23 MET B CA 1
ATOM 2649 C C . MET B 1 23 ? -9.078 -9.352 8.312 1 98.12 23 MET B C 1
ATOM 2651 O O . MET B 1 23 ? -9.898 -9.148 9.211 1 98.12 23 MET B O 1
ATOM 2655 N N . VAL B 1 24 ? -8.641 -10.516 8.016 1 98.44 24 VAL B N 1
ATOM 2656 C CA . VAL B 1 24 ? -8.969 -11.695 8.805 1 98.44 24 VAL B CA 1
ATOM 2657 C C . VAL B 1 24 ? -7.801 -12.047 9.727 1 98.44 24 VAL B C 1
ATOM 2659 O O . VAL B 1 24 ? -6.664 -12.18 9.273 1 98.44 24 VAL B O 1
ATOM 2662 N N . SER B 1 25 ? -8.141 -12.227 11 1 98.69 25 SER B N 1
ATOM 2663 C CA . SER B 1 25 ? -7.086 -12.469 11.977 1 98.69 25 SER B CA 1
ATOM 2664 C C . SER B 1 25 ? -7.363 -13.734 12.781 1 98.69 25 SER B C 1
ATOM 2666 O O . SER B 1 25 ? -8.477 -13.922 13.289 1 98.69 25 SER B O 1
ATOM 2668 N N . ILE B 1 26 ? -6.371 -14.562 12.883 1 98.81 26 ILE B N 1
ATOM 2669 C CA . ILE B 1 26 ? -6.375 -15.734 13.758 1 98.81 26 ILE B CA 1
ATOM 2670 C C . ILE B 1 26 ? -5.504 -15.461 14.984 1 98.81 26 ILE B C 1
ATOM 2672 O O . ILE B 1 26 ? -4.301 -15.227 14.859 1 98.81 26 ILE B O 1
ATOM 2676 N N . ILE B 1 27 ? -6.129 -15.469 16.109 1 98.62 27 ILE B N 1
ATOM 2677 C CA . ILE B 1 27 ? -5.402 -15.281 17.359 1 98.62 27 ILE B CA 1
ATOM 2678 C C . ILE B 1 27 ? -5.234 -16.625 18.062 1 98.62 27 ILE B C 1
ATOM 2680 O O . ILE B 1 27 ? -6.219 -17.328 18.312 1 98.62 27 ILE B O 1
ATOM 2684 N N . THR B 1 28 ? -4 -16.984 18.359 1 98.56 28 THR B N 1
ATOM 2685 C CA . THR B 1 28 ? -3.699 -18.203 19.094 1 98.56 28 THR B CA 1
ATOM 2686 C C . THR B 1 28 ? -3.18 -17.859 20.5 1 98.56 28 THR B C 1
ATOM 2688 O O . THR B 1 28 ? -3.045 -16.688 20.844 1 98.56 28 THR B O 1
ATOM 2691 N N . ASN B 1 29 ? -2.85 -18.906 21.266 1 97.81 29 ASN B N 1
ATOM 2692 C CA . ASN B 1 29 ? -2.268 -18.703 22.594 1 97.81 29 ASN B CA 1
ATOM 2693 C C . ASN B 1 29 ? -0.839 -18.188 22.5 1 97.81 29 ASN B C 1
ATOM 2695 O O . ASN B 1 29 ? -0.294 -17.688 23.5 1 97.81 29 ASN B O 1
ATOM 2699 N N . LEU B 1 30 ? -0.282 -18.172 21.266 1 96.88 30 LEU B N 1
ATOM 2700 C CA . LEU B 1 30 ? 1.133 -17.828 21.172 1 96.88 30 LEU B CA 1
ATOM 2701 C C . LEU B 1 30 ? 1.355 -16.719 20.141 1 96.88 30 LEU B C 1
ATOM 2703 O O . LEU B 1 30 ? 2.373 -16.031 20.172 1 96.88 30 LEU B O 1
ATOM 2707 N N . SER B 1 31 ? 0.408 -16.578 19.203 1 97.62 31 SER B N 1
ATOM 2708 C CA . SER B 1 31 ? 0.723 -15.719 18.062 1 97.62 31 SER B CA 1
ATOM 2709 C C . SER B 1 31 ? -0.545 -15.258 17.359 1 97.62 31 SER B C 1
ATOM 2711 O O . SER B 1 31 ? -1.651 -15.648 17.719 1 97.62 31 SER B O 1
ATOM 2713 N N . VAL B 1 32 ? -0.34 -14.367 16.469 1 98.12 32 VAL B N 1
ATOM 2714 C CA . VAL B 1 32 ? -1.415 -13.875 15.617 1 98.12 32 VAL B CA 1
ATOM 2715 C C . VAL B 1 32 ? -1.01 -13.992 14.148 1 98.12 32 VAL B C 1
ATOM 2717 O O . VAL B 1 32 ? 0.158 -13.797 13.805 1 98.12 32 VAL B O 1
ATOM 2720 N N . GLY B 1 33 ? -1.86 -14.414 13.305 1 98.56 33 GLY B N 1
ATOM 2721 C CA . GLY B 1 33 ? -1.729 -14.391 11.859 1 98.56 33 GLY B CA 1
ATOM 2722 C C . GLY B 1 33 ? -2.904 -13.727 11.164 1 98.56 33 GLY B C 1
ATOM 2723 O O . GLY B 1 33 ? -4.051 -13.883 11.586 1 98.56 33 GLY B O 1
ATOM 2724 N N . TYR B 1 34 ? -2.572 -12.969 10.094 1 98.38 34 TYR B N 1
ATOM 2725 C CA . TYR B 1 34 ? -3.688 -12.312 9.422 1 98.38 34 TYR B CA 1
ATOM 2726 C C . TYR B 1 34 ? -3.479 -12.305 7.91 1 98.38 34 TYR B C 1
ATOM 2728 O O . TYR B 1 34 ? -2.379 -12.586 7.426 1 98.38 34 TYR B O 1
ATOM 2736 N N . ASP B 1 35 ? -4.453 -12.07 7.215 1 98.19 35 ASP B N 1
ATOM 2737 C CA . ASP B 1 35 ? -4.48 -11.844 5.77 1 98.19 35 ASP B CA 1
ATOM 2738 C C . ASP B 1 35 ? -5.52 -10.789 5.398 1 98.19 35 ASP B C 1
ATOM 2740 O O . ASP B 1 35 ? -6.48 -10.57 6.137 1 98.19 35 ASP B O 1
ATOM 2744 N N . ILE B 1 36 ? -5.234 -10.039 4.398 1 97 36 ILE B N 1
ATOM 2745 C CA . ILE B 1 36 ? -6.125 -8.984 3.914 1 97 36 ILE B CA 1
ATOM 2746 C C . ILE B 1 36 ? -6.602 -9.328 2.504 1 97 36 ILE B C 1
ATOM 2748 O O . ILE B 1 36 ? -5.789 -9.609 1.618 1 97 36 ILE B O 1
ATOM 2752 N N . VAL B 1 37 ? -7.918 -9.281 2.309 1 95.81 37 VAL B N 1
ATOM 2753 C CA . VAL B 1 37 ? -8.461 -9.68 1.014 1 95.81 37 VAL B CA 1
ATOM 2754 C C . VAL B 1 37 ? -9.602 -8.742 0.621 1 95.81 37 VAL B C 1
ATOM 2756 O O . VAL B 1 37 ? -10.281 -8.18 1.485 1 95.81 37 VAL B O 1
ATOM 2759 N N . LYS B 1 38 ? -9.773 -8.586 -0.667 1 93.12 38 LYS B N 1
ATOM 2760 C CA . LYS B 1 38 ? -10.922 -7.852 -1.199 1 93.12 38 LYS B CA 1
ATOM 2761 C C . LYS B 1 38 ? -12.156 -8.742 -1.271 1 93.12 38 LYS B C 1
ATOM 2763 O O . LYS B 1 38 ? -12.07 -9.906 -1.675 1 93.12 38 LYS B O 1
ATOM 2768 N N . VAL B 1 39 ? -13.25 -8.164 -0.777 1 91.12 39 VAL B N 1
ATOM 2769 C CA . VAL B 1 39 ? -14.5 -8.914 -0.844 1 91.12 39 VAL B CA 1
ATOM 2770 C C . VAL B 1 39 ? -15.617 -8.008 -1.357 1 91.12 39 VAL B C 1
ATOM 2772 O O . VAL B 1 39 ? -15.531 -6.781 -1.235 1 91.12 39 VAL B O 1
ATOM 2775 N N . LYS B 1 40 ? -16.625 -8.539 -1.9 1 87.62 40 LYS B N 1
ATOM 2776 C CA . LYS B 1 40 ? -17.75 -7.781 -2.457 1 87.62 40 LYS B CA 1
ATOM 2777 C C . LYS B 1 40 ? -18.656 -7.258 -1.351 1 87.62 40 LYS B C 1
ATOM 2779 O O . LYS B 1 40 ? -19.125 -6.117 -1.416 1 87.62 40 LYS B O 1
ATOM 2784 N N . GLU B 1 41 ? -18.891 -8.086 -0.337 1 92.62 41 GLU B N 1
ATOM 2785 C CA . GLU B 1 41 ? -19.766 -7.75 0.774 1 92.62 41 GLU B CA 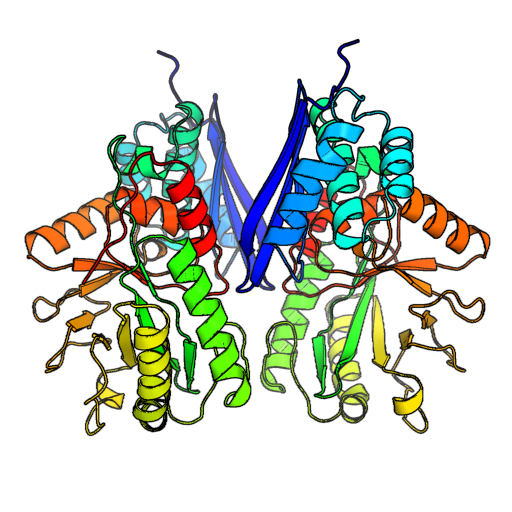1
ATOM 2786 C C . GLU B 1 41 ? -19.062 -7.922 2.115 1 92.62 41 GLU B C 1
ATOM 2788 O O . GLU B 1 41 ? -19.281 -8.914 2.816 1 92.62 41 GLU B O 1
ATOM 2793 N N . PRO B 1 42 ? -18.453 -6.859 2.535 1 94.06 42 PRO B N 1
ATOM 2794 C CA . PRO B 1 42 ? -17.594 -6.992 3.715 1 94.06 42 PRO B CA 1
ATOM 2795 C C . PRO B 1 42 ? -18.375 -7.355 4.973 1 94.06 42 PRO B C 1
ATOM 2797 O O . PRO B 1 42 ? -17.953 -8.227 5.738 1 94.06 42 PRO B O 1
ATOM 2800 N N . ARG B 1 43 ? -19.516 -6.73 5.277 1 93.06 43 ARG B N 1
ATOM 2801 C CA . ARG B 1 43 ? -20.281 -6.969 6.504 1 93.06 43 ARG B CA 1
ATOM 2802 C C . ARG B 1 43 ? -20.781 -8.406 6.559 1 93.06 43 ARG B C 1
ATOM 2804 O O . ARG B 1 43 ? -20.688 -9.062 7.598 1 93.06 43 ARG B O 1
ATOM 2811 N N . ASP B 1 44 ? -21.297 -8.867 5.426 1 95.12 44 ASP B N 1
ATOM 2812 C CA . ASP B 1 44 ? -21.781 -10.242 5.352 1 95.12 44 ASP B CA 1
ATOM 2813 C C . ASP B 1 44 ? -20.641 -11.242 5.527 1 95.12 44 ASP B C 1
ATOM 2815 O O . ASP B 1 44 ? -20.797 -12.266 6.203 1 95.12 44 ASP B O 1
ATOM 2819 N N . THR B 1 45 ? -19.562 -10.945 4.863 1 96.69 45 THR B N 1
ATOM 2820 C CA . THR B 1 45 ? -18.406 -11.82 4.938 1 96.69 45 THR B CA 1
ATOM 2821 C C . THR B 1 45 ? -17.875 -11.906 6.367 1 96.69 45 THR B C 1
ATOM 2823 O O . THR B 1 45 ? -17.531 -12.984 6.848 1 96.69 45 THR B O 1
ATOM 2826 N N . ILE B 1 46 ? -17.844 -10.797 7.031 1 97.69 46 ILE B N 1
ATOM 2827 C CA . ILE B 1 46 ? -17.375 -10.742 8.414 1 97.69 46 ILE B CA 1
ATOM 2828 C C . ILE B 1 46 ? -18.297 -11.562 9.305 1 97.69 46 ILE B C 1
ATOM 2830 O O . ILE B 1 46 ? -17.844 -12.328 10.156 1 97.69 46 ILE B O 1
ATOM 2834 N N . ALA B 1 47 ? -19.578 -11.422 9.078 1 96.94 47 ALA B N 1
ATOM 2835 C CA . ALA B 1 47 ? -20.562 -12.188 9.852 1 96.94 47 ALA B CA 1
ATOM 2836 C C . ALA B 1 47 ? -20.375 -13.688 9.641 1 96.94 47 ALA B C 1
ATOM 2838 O O . ALA B 1 47 ? -20.453 -14.469 10.594 1 96.94 47 ALA B O 1
ATOM 2839 N N . GLU B 1 48 ? -20.125 -14.086 8.43 1 96.94 48 GLU B N 1
ATOM 2840 C CA . GLU B 1 48 ? -19.906 -15.5 8.125 1 96.94 48 GLU B CA 1
ATOM 2841 C C . GLU B 1 48 ? -18.641 -16.031 8.812 1 96.94 48 GLU B C 1
ATOM 2843 O O . GLU B 1 48 ? -18.641 -17.141 9.352 1 96.94 48 GLU B O 1
ATOM 2848 N N . ILE B 1 49 ? -17.625 -15.266 8.812 1 98.12 49 ILE B N 1
ATOM 2849 C CA . ILE B 1 49 ? -16.344 -15.664 9.398 1 98.12 49 ILE B CA 1
ATOM 2850 C C . ILE B 1 49 ? -16.516 -15.82 10.914 1 98.12 49 ILE B C 1
ATOM 2852 O O . ILE B 1 49 ? -16.078 -16.828 11.484 1 98.12 49 ILE B O 1
ATOM 2856 N N . GLU B 1 50 ? -17.141 -14.859 11.539 1 97.75 50 GLU B N 1
ATOM 2857 C CA . GLU B 1 50 ? -17.172 -14.812 13 1 97.75 50 GLU B CA 1
ATOM 2858 C C . GLU B 1 50 ? -18.266 -15.734 13.555 1 97.75 50 GLU B C 1
ATOM 2860 O O . GLU B 1 50 ? -18.109 -16.312 14.633 1 97.75 50 GLU B O 1
ATOM 2865 N N . ASN B 1 51 ? -19.344 -15.953 12.766 1 97.31 51 ASN B N 1
ATOM 2866 C CA . ASN B 1 51 ? -20.484 -16.703 13.305 1 97.31 51 ASN B CA 1
ATOM 2867 C C . ASN B 1 51 ? -20.516 -18.125 12.773 1 97.31 51 ASN B C 1
ATOM 2869 O O . ASN B 1 51 ? -21.094 -19.016 13.406 1 97.31 51 ASN B O 1
ATOM 2873 N N . VAL B 1 52 ? -19.969 -18.375 11.648 1 97.69 52 VAL B N 1
ATOM 2874 C CA . VAL B 1 52 ? -20.047 -19.688 11.039 1 97.69 52 VAL B CA 1
ATOM 2875 C C . VAL B 1 52 ? -18.688 -20.391 11.141 1 97.69 52 VAL B C 1
ATOM 2877 O O . VAL B 1 52 ? -18.609 -21.516 11.617 1 97.69 52 VAL B O 1
ATOM 2880 N N . VAL B 1 53 ? -17.625 -19.766 10.805 1 98.5 53 VAL B N 1
ATOM 2881 C CA . VAL B 1 53 ? -16.297 -20.391 10.711 1 98.5 53 VAL B CA 1
ATOM 2882 C C . VAL B 1 53 ? -15.68 -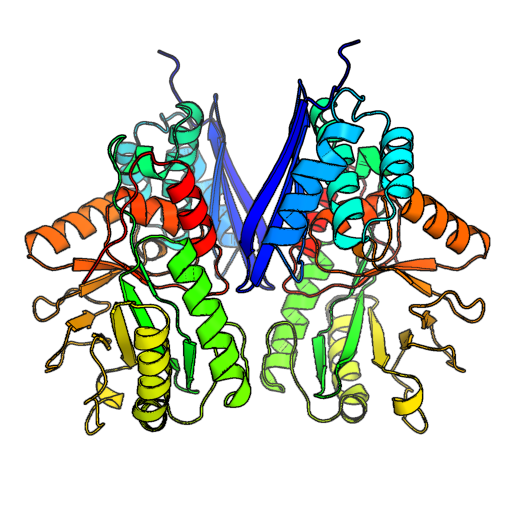20.5 12.102 1 98.5 53 VAL B C 1
ATOM 2884 O O . VAL B 1 53 ? -15.195 -21.562 12.492 1 98.5 53 VAL B O 1
ATOM 2887 N N . ALA B 1 54 ? -15.711 -19.391 12.867 1 98.5 54 ALA B N 1
ATOM 2888 C CA . ALA B 1 54 ? -14.992 -19.281 14.141 1 98.5 54 ALA B CA 1
ATOM 2889 C C . ALA B 1 54 ? -15.359 -20.438 15.078 1 98.5 54 ALA B C 1
ATOM 2891 O O . ALA B 1 54 ? -14.484 -21.141 15.586 1 98.5 54 ALA B O 1
ATOM 2892 N N . PRO B 1 55 ? -16.641 -20.734 15.258 1 98.25 55 PRO B N 1
ATOM 2893 C CA . PRO B 1 55 ? -17 -21.812 16.188 1 98.25 55 PRO B CA 1
ATOM 2894 C C . PRO B 1 55 ? -16.469 -23.172 15.734 1 98.25 55 PRO B C 1
ATOM 2896 O O . PRO B 1 55 ? -16.266 -24.062 16.562 1 98.25 55 PRO B O 1
ATOM 2899 N N . GLU B 1 56 ? -16.172 -23.375 14.453 1 98.25 56 GLU B N 1
ATOM 2900 C CA . GLU B 1 56 ? -15.789 -24.688 13.914 1 98.25 56 GLU B CA 1
ATOM 2901 C C . GLU B 1 56 ? -14.289 -24.922 14.078 1 98.25 56 GLU B C 1
ATOM 2903 O O . GLU B 1 56 ? -13.836 -26.078 14.07 1 98.25 56 GLU B O 1
ATOM 2908 N N . ILE B 1 57 ? -13.508 -23.875 14.234 1 98.44 57 ILE B N 1
ATOM 2909 C CA . ILE B 1 57 ? -12.07 -24.141 14.172 1 98.44 57 ILE B CA 1
ATOM 2910 C C . ILE B 1 57 ? -11.414 -23.703 15.484 1 98.44 57 ILE B C 1
ATOM 2912 O O . ILE B 1 57 ? -10.258 -24.047 15.75 1 98.44 57 ILE B O 1
ATOM 2916 N N . ILE B 1 58 ? -12.133 -22.891 16.328 1 98.5 58 ILE B N 1
ATOM 2917 C CA . ILE B 1 58 ? -11.602 -22.5 17.625 1 98.5 58 ILE B CA 1
ATOM 2918 C C . ILE B 1 58 ? -11.312 -23.75 18.453 1 98.5 58 ILE B C 1
ATOM 2920 O O . ILE B 1 58 ? -12.117 -24.688 18.484 1 98.5 58 ILE B O 1
ATOM 2924 N N . GLY B 1 59 ? -10.172 -23.859 19.062 1 98 59 GLY B N 1
ATOM 2925 C CA . GLY B 1 59 ? -9.789 -25 19.875 1 98 59 GLY B CA 1
ATOM 2926 C C . GLY B 1 59 ? -8.844 -25.953 19.156 1 98 59 GLY B C 1
ATOM 2927 O O . GLY B 1 59 ? -8.18 -26.766 19.797 1 98 59 GLY B O 1
ATOM 2928 N N . TYR B 1 60 ? -8.711 -25.859 17.875 1 98.06 60 TYR B N 1
ATOM 2929 C CA . TYR B 1 60 ? -7.805 -26.688 17.094 1 98.06 60 TYR B CA 1
ATOM 2930 C C . TYR B 1 60 ? -6.402 -26.094 17.062 1 98.06 60 TYR B C 1
ATOM 2932 O O . TYR B 1 60 ? -6.223 -24.906 17.344 1 98.06 60 TYR B O 1
ATOM 2940 N N . SER B 1 61 ? -5.48 -26.938 16.734 1 98.06 61 SER B N 1
ATOM 2941 C CA . SER B 1 61 ? -4.102 -26.484 16.578 1 98.06 61 SER B CA 1
ATOM 2942 C C . SER B 1 61 ? -3.867 -25.875 15.203 1 98.06 61 SER B C 1
ATOM 2944 O O . SER B 1 61 ? -4.117 -26.516 14.18 1 98.06 61 SER B O 1
ATOM 2946 N N . ALA B 1 62 ? -3.338 -24.641 15.203 1 97.75 62 ALA B N 1
ATOM 2947 C CA . ALA B 1 62 ? -3.041 -23.969 13.945 1 97.75 62 ALA B CA 1
ATOM 2948 C C . ALA B 1 62 ? -1.952 -24.703 13.172 1 97.75 62 ALA B C 1
ATOM 2950 O O . ALA B 1 62 ? -1.801 -24.516 11.961 1 97.75 62 ALA B O 1
ATOM 2951 N N . LYS B 1 63 ? -1.194 -25.656 13.82 1 96.69 63 LYS B N 1
ATOM 2952 C CA . LYS B 1 63 ? -0.137 -26.422 13.164 1 96.69 63 LYS B CA 1
ATOM 2953 C C . LYS B 1 63 ? -0.721 -27.484 12.234 1 96.69 63 LYS B C 1
ATOM 2955 O O . LYS B 1 63 ? -0.049 -27.938 11.305 1 96.69 63 LYS B O 1
ATOM 2960 N N . ASP B 1 64 ? -1.939 -27.797 12.547 1 96.25 64 ASP B N 1
ATOM 2961 C CA . ASP B 1 64 ? -2.605 -28.812 11.742 1 96.25 64 ASP B CA 1
ATOM 2962 C C . ASP B 1 64 ? -3.418 -28.172 10.617 1 96.25 64 ASP B C 1
ATOM 2964 O O . ASP B 1 64 ? -4.637 -28.344 10.555 1 96.25 64 ASP B O 1
ATOM 2968 N N . ILE B 1 65 ? -2.699 -27.625 9.742 1 96.62 65 ILE B N 1
ATOM 2969 C CA . ILE B 1 65 ? -3.328 -26.812 8.711 1 96.62 65 ILE B CA 1
ATOM 2970 C C . ILE B 1 65 ? -4.227 -27.688 7.836 1 96.62 65 ILE B C 1
ATOM 2972 O O . ILE B 1 65 ? -5.289 -27.234 7.395 1 96.62 65 ILE B O 1
ATOM 2976 N N . GLU B 1 66 ? -3.855 -28.875 7.59 1 96.88 66 GLU B N 1
ATOM 2977 C CA . GLU B 1 66 ? -4.652 -29.766 6.75 1 96.88 66 GLU B CA 1
ATOM 2978 C C . GLU B 1 66 ? -5.996 -30.078 7.395 1 96.88 66 GLU B C 1
ATOM 2980 O O . GLU B 1 66 ? -7.016 -30.188 6.707 1 96.88 66 GLU B O 1
ATOM 2985 N N . VAL B 1 67 ? -5.969 -30.281 8.695 1 97.94 67 VAL B N 1
ATOM 2986 C CA . VAL B 1 67 ? -7.195 -30.547 9.438 1 97.94 67 VAL B CA 1
ATOM 2987 C C . VAL B 1 67 ? -8.125 -29.328 9.344 1 97.94 67 VAL B C 1
ATOM 2989 O O . VAL B 1 67 ? -9.312 -29.469 9.062 1 97.94 67 VAL B O 1
ATOM 2992 N N . ILE B 1 68 ? -7.539 -28.188 9.586 1 98.56 68 ILE B N 1
ATOM 2993 C CA . ILE B 1 68 ? -8.32 -26.969 9.539 1 98.56 68 ILE B CA 1
ATOM 2994 C C . ILE B 1 68 ? -8.875 -26.75 8.133 1 98.56 68 ILE B C 1
ATOM 2996 O O . ILE B 1 68 ? -10.047 -26.422 7.965 1 98.56 68 ILE B O 1
ATOM 3000 N N . ASP B 1 69 ? -8.047 -26.969 7.141 1 98.38 69 ASP B N 1
ATOM 3001 C CA . ASP B 1 69 ? -8.461 -26.781 5.754 1 98.38 69 ASP B CA 1
ATOM 3002 C C . ASP B 1 69 ? -9.57 -27.75 5.371 1 98.38 69 ASP B C 1
ATOM 3004 O O . ASP B 1 69 ? -10.445 -27.422 4.574 1 98.38 69 ASP B O 1
ATOM 3008 N N . THR B 1 70 ? -9.516 -28.922 5.934 1 98 70 THR B N 1
ATOM 3009 C CA . THR B 1 70 ? -10.578 -29.891 5.703 1 98 70 THR B CA 1
ATOM 3010 C C . THR B 1 70 ? -11.898 -29.391 6.289 1 98 70 THR B C 1
ATOM 3012 O O . THR B 1 70 ? -12.945 -29.484 5.648 1 98 70 THR B O 1
ATOM 3015 N N . ILE B 1 71 ? -11.836 -28.844 7.492 1 98.19 71 ILE B N 1
ATOM 3016 C CA . ILE B 1 71 ? -13.023 -28.266 8.125 1 98.19 71 ILE B CA 1
ATOM 3017 C C . ILE B 1 71 ? -13.578 -27.141 7.27 1 98.19 71 ILE B C 1
ATOM 3019 O O . ILE B 1 71 ? -14.781 -27.078 7.012 1 98.19 71 ILE B O 1
ATOM 3023 N N . LEU B 1 72 ? -12.656 -26.281 6.816 1 98.25 72 LEU B N 1
ATOM 3024 C CA . LEU B 1 72 ? -13.062 -25.156 5.992 1 98.25 72 LEU B CA 1
ATOM 3025 C C . LEU B 1 72 ? -13.734 -25.625 4.707 1 98.25 72 LEU B C 1
ATOM 3027 O O . LEU B 1 72 ? -14.734 -25.047 4.273 1 98.25 72 LEU B O 1
ATOM 3031 N N . SER B 1 73 ? -13.188 -26.672 4.121 1 96.81 73 SER B N 1
ATOM 3032 C CA . SER B 1 73 ? -13.719 -27.203 2.869 1 96.81 73 SER B CA 1
ATOM 3033 C C . SER B 1 73 ? -15.125 -27.766 3.059 1 96.81 73 SER B C 1
ATOM 3035 O O . SER B 1 73 ? -15.961 -27.688 2.15 1 96.81 73 SER B O 1
ATOM 3037 N N . GLU B 1 74 ? -15.445 -28.25 4.195 1 96.81 74 GLU B N 1
ATOM 3038 C CA . GLU B 1 74 ? -16.734 -28.875 4.484 1 96.81 74 GLU B CA 1
ATOM 3039 C C . GLU B 1 74 ? -17.812 -27.828 4.719 1 96.81 74 GLU B C 1
ATOM 3041 O O . GLU B 1 74 ? -19 -28.125 4.625 1 96.81 74 GLU B O 1
ATOM 3046 N N . LEU B 1 75 ? -17.391 -26.609 5.004 1 96.75 75 LEU B N 1
ATOM 3047 C CA . LEU B 1 75 ? -18.359 -25.562 5.273 1 96.75 75 LEU B CA 1
ATOM 3048 C C . LEU B 1 75 ? -18.969 -25.031 3.977 1 96.75 75 LEU B C 1
ATOM 3050 O O . LEU B 1 75 ? -19.984 -24.328 4.004 1 96.75 75 LEU B O 1
ATOM 3054 N N . ASN B 1 76 ? -18.391 -25.375 2.791 1 94.56 76 ASN B N 1
ATOM 3055 C CA . ASN B 1 76 ? -18.906 -25 1.477 1 94.56 76 ASN B CA 1
ATOM 3056 C C . ASN B 1 76 ? -19.094 -23.5 1.361 1 94.56 76 ASN B C 1
ATOM 3058 O O . ASN B 1 76 ? -20.156 -23.031 0.938 1 94.56 76 ASN B O 1
ATOM 3062 N N . LEU B 1 77 ? -18.141 -22.766 1.851 1 95.94 77 LEU B N 1
ATOM 3063 C CA . LEU B 1 77 ? -18.141 -21.312 1.739 1 95.94 77 LEU B CA 1
ATOM 3064 C C . LEU B 1 77 ? -17.297 -20.859 0.554 1 95.94 77 LEU B C 1
ATOM 3066 O O . LEU B 1 77 ? -16.547 -21.656 -0.024 1 95.94 77 LEU B O 1
ATOM 3070 N N . SER B 1 78 ? -17.469 -19.609 0.198 1 95 78 SER B N 1
ATOM 3071 C CA . SER B 1 78 ? -16.688 -19.031 -0.894 1 95 78 SER B CA 1
ATOM 3072 C C . SER B 1 78 ? -15.203 -19.031 -0.574 1 95 78 SER B C 1
ATOM 3074 O O . SER B 1 78 ? -14.812 -18.875 0.583 1 95 78 SER B O 1
ATOM 3076 N N . SER B 1 79 ? -14.383 -19.172 -1.688 1 94.75 79 SER B N 1
ATOM 3077 C CA . SER B 1 79 ? -12.938 -19.156 -1.522 1 94.75 79 SER B CA 1
ATOM 3078 C C . SER B 1 79 ? -12.461 -17.812 -0.971 1 94.75 79 SER B C 1
ATOM 3080 O O . SER B 1 79 ? -11.414 -17.734 -0.335 1 94.75 79 SER B O 1
ATOM 3082 N N . SER B 1 80 ? -13.242 -16.75 -1.15 1 92.88 80 SER B N 1
ATOM 3083 C CA . SER B 1 80 ? -12.914 -15.422 -0.631 1 92.88 80 SER B CA 1
ATOM 3084 C C . SER B 1 80 ? -12.969 -15.398 0.893 1 92.88 80 SER B C 1
ATOM 3086 O O . SER B 1 80 ? -12.461 -14.469 1.522 1 92.88 80 SER B O 1
ATOM 3088 N N . ILE B 1 81 ? -13.531 -16.422 1.435 1 96.31 81 ILE B N 1
ATOM 3089 C CA . ILE B 1 81 ? -13.609 -16.562 2.885 1 96.31 81 ILE B CA 1
ATOM 3090 C C . ILE B 1 81 ? -12.586 -17.578 3.367 1 96.31 81 ILE B C 1
ATOM 3092 O O . ILE B 1 81 ? -11.797 -17.297 4.277 1 96.31 81 ILE B O 1
ATOM 3096 N N . THR B 1 82 ? -12.555 -18.719 2.689 1 98 82 THR B N 1
ATOM 3097 C CA . THR B 1 82 ? -11.797 -19.844 3.221 1 98 82 THR B CA 1
ATOM 3098 C C . THR B 1 82 ? -10.297 -19.625 3.021 1 98 82 THR B C 1
ATOM 3100 O O . THR B 1 82 ? -9.5 -19.953 3.902 1 98 82 THR B O 1
ATOM 3103 N N . MET B 1 83 ? -9.867 -19.094 1.933 1 98 83 MET B N 1
ATOM 3104 C CA . MET B 1 83 ? -8.445 -18.938 1.65 1 98 83 MET B CA 1
ATOM 3105 C C . MET B 1 83 ? -7.797 -17.953 2.615 1 98 83 MET B C 1
ATOM 3107 O O . MET B 1 83 ? -6.758 -18.25 3.209 1 98 83 MET B O 1
ATOM 3111 N N . PRO B 1 84 ? -8.422 -16.75 2.816 1 98.19 84 PRO B N 1
ATOM 3112 C CA . PRO B 1 84 ? -7.781 -15.836 3.777 1 98.19 84 PRO B CA 1
ATOM 3113 C C . PRO B 1 84 ? -7.695 -16.438 5.18 1 98.19 84 PRO B C 1
ATOM 3115 O O . PRO B 1 84 ? -6.754 -16.141 5.922 1 98.19 84 PRO B O 1
ATOM 3118 N N . ILE B 1 85 ? -8.648 -17.25 5.566 1 98.69 85 ILE B N 1
ATOM 3119 C CA . ILE B 1 85 ? -8.594 -17.906 6.867 1 98.69 85 ILE B CA 1
ATOM 3120 C C . ILE B 1 85 ? -7.465 -18.938 6.875 1 98.69 85 ILE B C 1
ATOM 3122 O O . ILE B 1 85 ? -6.672 -18.984 7.816 1 98.69 85 ILE B O 1
ATOM 3126 N N . SER B 1 86 ? -7.402 -19.75 5.855 1 98.75 86 SER B N 1
ATOM 3127 C CA . SER B 1 86 ? -6.34 -20.75 5.715 1 98.75 86 SER B CA 1
ATOM 3128 C C . SER B 1 86 ? -4.961 -20.094 5.809 1 98.75 86 SER B C 1
ATOM 3130 O O . SER B 1 86 ? -4.094 -20.578 6.539 1 98.75 86 SER B O 1
ATOM 3132 N N . VAL B 1 87 ? -4.797 -19 5.094 1 98.62 87 VAL B N 1
ATOM 3133 C CA . VAL B 1 87 ? -3.535 -18.266 5.09 1 98.62 87 VAL B CA 1
ATOM 3134 C C . VAL B 1 87 ? -3.258 -17.703 6.48 1 98.62 87 VAL B C 1
ATOM 3136 O O . VAL B 1 87 ? -2.127 -17.766 6.969 1 98.62 87 VAL B O 1
ATOM 3139 N N . SER B 1 88 ? -4.277 -17.141 7.121 1 98.75 88 SER B N 1
ATOM 3140 C CA . SER B 1 88 ? -4.121 -16.562 8.453 1 98.75 88 SER B CA 1
ATOM 3141 C C . SER B 1 88 ? -3.738 -17.641 9.469 1 98.75 88 SER B C 1
ATOM 3143 O O . SER B 1 88 ? -2.943 -17.375 10.375 1 98.75 88 SER B O 1
ATOM 3145 N N . VAL B 1 89 ? -4.32 -18.812 9.344 1 98.75 89 VAL B N 1
ATOM 3146 C CA . VAL B 1 89 ? -3.984 -19.922 10.219 1 98.75 89 VAL B CA 1
ATOM 3147 C C . VAL B 1 89 ? -2.523 -20.328 10.016 1 98.75 89 VAL B C 1
ATOM 3149 O O . VAL B 1 89 ? -1.776 -20.484 10.984 1 98.75 89 VAL B O 1
ATOM 3152 N N . ALA B 1 90 ? -2.139 -20.5 8.75 1 98.56 90 ALA B N 1
ATOM 3153 C CA . ALA B 1 90 ? -0.753 -20.844 8.43 1 98.56 90 ALA B CA 1
ATOM 3154 C C . ALA B 1 90 ? 0.206 -19.797 8.984 1 98.56 90 ALA B C 1
ATOM 3156 O O . ALA B 1 90 ? 1.261 -20.125 9.531 1 98.56 90 ALA B O 1
ATOM 3157 N N . ARG B 1 91 ? -0.16 -18.562 8.875 1 98.56 91 ARG B N 1
ATOM 3158 C CA . ARG B 1 91 ? 0.672 -17.469 9.359 1 98.56 91 ARG B CA 1
ATOM 3159 C C . ARG B 1 91 ? 0.763 -17.484 10.883 1 98.56 91 ARG B C 1
ATOM 3161 O O . ARG B 1 91 ? 1.83 -17.234 11.445 1 98.56 91 ARG B O 1
ATOM 3168 N N . ALA B 1 92 ? -0.377 -17.703 11.539 1 98.5 92 ALA B N 1
ATOM 3169 C CA . ALA B 1 92 ? -0.356 -17.812 12.992 1 98.5 92 ALA B CA 1
ATOM 3170 C C . ALA B 1 92 ? 0.569 -18.938 13.445 1 98.5 92 ALA B C 1
ATOM 3172 O O . ALA B 1 92 ? 1.353 -18.766 14.383 1 98.5 92 ALA B O 1
ATOM 3173 N N . ALA B 1 93 ? 0.457 -20.078 12.773 1 98.06 93 ALA B N 1
ATOM 3174 C CA . ALA B 1 93 ? 1.311 -21.219 13.086 1 98.06 93 ALA B CA 1
ATOM 3175 C C . ALA B 1 93 ? 2.781 -20.875 12.867 1 98.06 93 ALA B C 1
ATOM 3177 O O . ALA B 1 93 ? 3.619 -21.125 13.742 1 98.06 93 ALA B O 1
ATOM 3178 N N . SER B 1 94 ? 3.098 -20.297 11.711 1 97.62 94 SER B N 1
ATOM 3179 C CA . SER B 1 94 ? 4.48 -19.969 11.391 1 97.62 94 SER B CA 1
ATOM 3180 C C . SER B 1 94 ? 5.047 -18.953 12.383 1 97.62 94 SER B C 1
ATOM 3182 O O . SER B 1 94 ? 6.195 -19.078 12.82 1 97.62 94 SER B O 1
ATOM 3184 N N . ASN B 1 95 ? 4.254 -17.938 12.727 1 97.44 95 ASN B N 1
ATOM 3185 C CA . ASN B 1 95 ? 4.68 -16.953 13.703 1 97.44 95 ASN B CA 1
ATOM 3186 C C . ASN B 1 95 ? 4.973 -17.578 15.055 1 97.44 95 ASN B C 1
ATOM 3188 O O . ASN B 1 95 ? 5.941 -17.219 15.719 1 97.44 95 ASN B O 1
ATOM 3192 N N . ALA B 1 96 ? 4.145 -18.5 15.5 1 97.38 96 ALA B N 1
ATOM 3193 C CA . ALA B 1 96 ? 4.332 -19.172 16.781 1 97.38 96 ALA B CA 1
ATOM 3194 C C . ALA B 1 96 ? 5.633 -19.984 16.781 1 97.38 96 ALA B C 1
ATOM 3196 O O . ALA B 1 96 ? 6.285 -20.094 17.828 1 97.38 96 ALA B O 1
ATOM 3197 N N . LEU B 1 97 ? 5.98 -20.469 15.656 1 95.19 97 LEU B N 1
ATOM 3198 C CA . LEU B 1 97 ? 7.184 -21.281 15.523 1 95.19 97 LEU B CA 1
ATOM 3199 C C . LEU B 1 97 ? 8.391 -20.406 15.203 1 95.19 97 LEU B C 1
ATOM 3201 O O . LEU B 1 97 ? 9.492 -20.922 14.984 1 95.19 97 LEU B O 1
ATOM 3205 N N . ASP B 1 98 ? 8.18 -19.109 15.039 1 94 98 ASP B N 1
ATOM 3206 C CA . ASP B 1 98 ? 9.219 -18.125 14.727 1 94 98 ASP B CA 1
ATOM 3207 C C . ASP B 1 98 ? 9.891 -18.453 13.391 1 94 98 ASP B C 1
ATOM 3209 O O . ASP B 1 98 ? 11.117 -18.5 13.305 1 94 98 ASP B O 1
ATOM 3213 N N . MET B 1 99 ? 9.094 -18.797 12.43 1 94.31 99 MET B N 1
ATOM 3214 C CA . MET B 1 99 ? 9.578 -19.047 11.078 1 94.31 99 MET B CA 1
ATOM 3215 C C . MET B 1 99 ? 8.75 -18.281 10.055 1 94.31 99 MET B C 1
ATOM 3217 O O . MET B 1 99 ? 7.559 -18.047 10.25 1 94.31 99 MET B O 1
ATOM 3221 N N . PRO B 1 100 ? 9.398 -17.859 8.992 1 95.56 100 PRO B N 1
ATOM 3222 C CA . PRO B 1 100 ? 8.625 -17.172 7.961 1 95.56 100 PRO B CA 1
ATOM 3223 C C . PRO B 1 100 ? 7.57 -18.062 7.316 1 95.56 100 PRO B C 1
ATOM 3225 O O . PRO B 1 100 ? 7.762 -19.281 7.219 1 95.56 100 PRO B O 1
ATOM 3228 N N . LEU B 1 101 ? 6.539 -17.469 6.859 1 97.5 101 LEU B N 1
ATOM 3229 C CA . LEU B 1 101 ? 5.41 -18.188 6.285 1 97.5 101 LEU B CA 1
ATOM 3230 C C . LEU B 1 101 ? 5.859 -19.047 5.109 1 97.5 101 LEU B C 1
ATOM 3232 O O . LEU B 1 101 ? 5.422 -20.203 4.973 1 97.5 101 LEU B O 1
ATOM 3236 N N . PHE B 1 102 ? 6.781 -18.547 4.215 1 97.06 102 PHE B N 1
ATOM 3237 C CA . PHE B 1 102 ? 7.184 -19.312 3.035 1 97.06 102 PHE B CA 1
ATOM 3238 C C . PHE B 1 102 ? 7.934 -20.562 3.434 1 97.06 102 PHE B C 1
ATOM 3240 O O . PHE B 1 102 ? 7.852 -21.594 2.748 1 97.06 102 PHE B O 1
ATOM 3247 N N . LYS B 1 103 ? 8.625 -20.547 4.547 1 95.69 103 LYS B N 1
ATOM 3248 C CA . LYS B 1 103 ? 9.32 -21.734 5.031 1 95.69 103 LYS B CA 1
ATOM 3249 C C . LYS B 1 103 ? 8.352 -22.719 5.676 1 95.69 103 LYS B C 1
ATOM 3251 O O . LYS B 1 103 ? 8.539 -23.938 5.574 1 95.69 103 LYS B O 1
ATOM 3256 N N . PHE B 1 104 ? 7.367 -22.156 6.336 1 96.5 104 PHE B N 1
ATOM 3257 C CA . PHE B 1 104 ? 6.332 -23.016 6.902 1 96.5 104 PHE B CA 1
ATOM 3258 C C . PHE B 1 104 ? 5.625 -23.812 5.809 1 96.5 104 PHE B C 1
ATOM 3260 O O . PHE B 1 104 ? 5.297 -24.984 5.996 1 96.5 104 PHE B O 1
ATOM 3267 N N . ILE B 1 105 ? 5.441 -23.172 4.688 1 95.88 105 ILE B N 1
ATOM 3268 C CA . ILE B 1 105 ? 4.723 -23.766 3.562 1 95.88 105 ILE B CA 1
ATOM 3269 C C . ILE B 1 105 ? 5.648 -24.719 2.803 1 95.88 105 ILE B C 1
ATOM 3271 O O . ILE B 1 105 ? 5.262 -25.844 2.479 1 95.88 105 ILE B O 1
ATOM 3275 N N . GLY B 1 106 ? 6.863 -24.312 2.502 1 93.25 106 GLY B N 1
ATOM 3276 C CA . GLY B 1 106 ? 7.695 -25.031 1.551 1 93.25 106 GLY B CA 1
ATOM 3277 C C . GLY B 1 106 ? 8.859 -25.75 2.203 1 93.25 106 GLY B C 1
ATOM 3278 O O . GLY B 1 106 ? 9.578 -26.516 1.543 1 93.25 106 GLY B O 1
ATOM 3279 N N . GLY B 1 107 ? 9.148 -25.438 3.457 1 90.38 107 GLY B N 1
ATOM 3280 C CA . GLY B 1 107 ? 10.281 -26.062 4.129 1 90.38 107 GLY B CA 1
ATOM 3281 C C . GLY B 1 107 ? 11.445 -25.109 4.336 1 90.38 107 GLY B C 1
ATOM 3282 O O . GLY B 1 107 ? 11.492 -24.031 3.742 1 90.38 107 GLY B O 1
ATOM 3283 N N . SER B 1 108 ? 12.406 -25.531 5.055 1 85.69 108 SER B N 1
ATOM 3284 C CA . SER B 1 108 ? 13.492 -24.672 5.52 1 85.69 108 SER B CA 1
ATOM 3285 C C . SER B 1 108 ? 14.562 -24.516 4.445 1 85.69 108 SER B C 1
ATOM 3287 O O . SER B 1 108 ? 15.383 -23.594 4.516 1 85.69 108 SER B O 1
ATOM 3289 N N . PHE B 1 109 ? 14.5 -25.281 3.42 1 84.19 109 PHE B N 1
ATOM 3290 C CA . PHE B 1 109 ? 15.617 -25.281 2.48 1 84.19 109 PHE B CA 1
ATOM 3291 C C . PHE B 1 109 ? 15.25 -24.531 1.204 1 84.19 109 PHE B C 1
ATOM 3293 O O . PHE B 1 109 ? 15.992 -24.578 0.221 1 84.19 109 PHE B O 1
ATOM 3300 N N . ILE B 1 110 ? 14.273 -23.828 1.275 1 86.62 110 ILE B N 1
ATOM 3301 C CA . ILE B 1 110 ? 13.844 -23.078 0.093 1 86.62 110 ILE B CA 1
ATOM 3302 C C . ILE B 1 110 ? 14.883 -22.016 -0.246 1 86.62 110 ILE B C 1
ATOM 3304 O O . ILE B 1 110 ? 15.32 -21.266 0.629 1 86.62 110 ILE B O 1
ATOM 3308 N N . SER B 1 111 ? 15.289 -22.016 -1.532 1 88.31 111 SER B N 1
ATOM 3309 C CA . SER B 1 111 ? 16.234 -21 -1.99 1 88.31 111 SER B CA 1
ATOM 3310 C C . SER B 1 111 ? 15.789 -20.406 -3.326 1 88.31 111 SER B C 1
ATOM 3312 O O . SER B 1 111 ? 16.297 -19.359 -3.736 1 88.31 111 SER B O 1
ATOM 3314 N N . ASP B 1 112 ? 14.836 -21.078 -3.955 1 91.75 112 ASP B N 1
ATOM 3315 C CA . ASP B 1 112 ? 14.391 -20.641 -5.27 1 91.75 112 ASP B CA 1
ATOM 3316 C C . ASP B 1 112 ? 13.188 -19.703 -5.156 1 91.75 112 ASP B C 1
ATOM 3318 O O . ASP B 1 112 ? 12.195 -20.047 -4.504 1 91.75 112 ASP B O 1
ATOM 3322 N N . LEU B 1 113 ? 13.344 -18.547 -5.723 1 96.56 113 LEU B N 1
ATOM 3323 C CA . LEU B 1 113 ? 12.266 -17.562 -5.738 1 96.56 113 LEU B CA 1
ATOM 3324 C C . LEU B 1 113 ? 11.695 -17.391 -7.141 1 96.56 113 LEU B C 1
ATOM 3326 O O . LEU B 1 113 ? 12.406 -17.578 -8.133 1 96.56 113 LEU B O 1
ATOM 3330 N N . PRO B 1 114 ? 10.391 -17.141 -7.215 1 97.62 114 PRO B N 1
ATOM 3331 C CA . PRO B 1 114 ? 9.797 -16.891 -8.531 1 97.62 114 PRO B CA 1
ATOM 3332 C C . PRO B 1 114 ? 10.25 -15.57 -9.148 1 97.62 114 PRO B C 1
ATOM 3334 O O . PRO B 1 114 ? 10.648 -14.648 -8.43 1 97.62 114 PRO B O 1
ATOM 3337 N N . THR B 1 115 ? 10.242 -15.547 -10.469 1 97.81 115 THR B N 1
ATOM 3338 C CA . THR B 1 115 ? 10.281 -14.25 -11.125 1 97.81 115 THR B CA 1
ATOM 3339 C C . THR B 1 115 ? 8.914 -13.578 -11.086 1 97.81 115 THR B C 1
ATOM 3341 O O . THR B 1 115 ? 7.91 -14.219 -10.766 1 97.81 115 THR B O 1
ATOM 3344 N N . VAL B 1 116 ? 8.906 -12.266 -11.266 1 97.69 116 VAL B N 1
ATOM 3345 C CA . VAL B 1 116 ? 7.672 -11.492 -11.172 1 97.69 116 VAL B CA 1
ATOM 3346 C C . VAL B 1 116 ? 7.387 -10.805 -12.508 1 97.69 116 VAL B C 1
ATOM 3348 O O . VAL B 1 116 ? 8.258 -10.141 -13.062 1 97.69 116 VAL B O 1
ATOM 3351 N N . ALA B 1 117 ? 6.215 -11.039 -12.961 1 98.12 117 ALA B N 1
ATOM 3352 C CA . ALA B 1 117 ? 5.785 -10.422 -14.211 1 98.12 117 ALA B CA 1
ATOM 3353 C C . ALA B 1 117 ? 4.605 -9.484 -13.977 1 98.12 117 ALA B C 1
ATOM 3355 O O . ALA B 1 117 ? 3.549 -9.914 -13.508 1 98.12 117 ALA B O 1
ATOM 3356 N N . CYS B 1 118 ? 4.773 -8.234 -14.281 1 97.75 118 CYS B N 1
ATOM 3357 C CA . CYS B 1 118 ? 3.738 -7.215 -14.156 1 97.75 118 CYS B CA 1
ATOM 3358 C C . CYS B 1 118 ? 3.367 -6.645 -15.523 1 97.75 118 CYS B C 1
ATOM 3360 O O . CYS B 1 118 ? 4.234 -6.461 -16.375 1 97.75 118 CYS B O 1
ATOM 3362 N N . ASP B 1 119 ? 2.092 -6.305 -15.695 1 97.06 119 ASP B N 1
ATOM 3363 C CA . ASP B 1 119 ? 1.689 -5.609 -16.906 1 97.06 119 ASP B CA 1
ATOM 3364 C C . ASP B 1 119 ? 2.361 -4.238 -17.016 1 97.06 119 ASP B C 1
ATOM 3366 O O . ASP B 1 119 ? 2.459 -3.518 -16.016 1 97.06 119 ASP B O 1
ATOM 3370 N N . ILE B 1 120 ? 2.834 -3.912 -18.188 1 96.62 120 ILE B N 1
ATOM 3371 C CA . ILE B 1 120 ? 3.473 -2.611 -18.344 1 96.62 120 ILE B CA 1
ATOM 3372 C C . ILE B 1 120 ? 2.646 -1.748 -19.297 1 96.62 120 ILE B C 1
ATOM 3374 O O . ILE B 1 120 ? 2.729 -0.518 -19.25 1 96.62 120 ILE B O 1
ATOM 3378 N N . LEU B 1 121 ? 1.895 -2.355 -20.141 1 96.44 121 LEU B N 1
ATOM 3379 C CA . LEU B 1 121 ? 1.057 -1.664 -21.125 1 96.44 121 LEU B CA 1
ATOM 3380 C C . LEU B 1 121 ? -0.262 -2.402 -21.328 1 96.44 121 LEU B C 1
ATOM 3382 O O . LEU B 1 121 ? -0.281 -3.631 -21.438 1 96.44 121 LEU B O 1
ATOM 3386 N N . LYS B 1 122 ? -1.315 -1.697 -21.266 1 95.25 122 LYS B N 1
ATOM 3387 C CA . LYS B 1 122 ? -2.646 -2.268 -21.453 1 95.25 122 LYS B CA 1
ATOM 3388 C C . LYS B 1 122 ? -3.465 -1.446 -22.453 1 95.25 122 LYS B C 1
ATOM 3390 O O . LYS B 1 122 ? -3.199 -0.259 -22.641 1 95.25 122 LYS B O 1
ATOM 3395 N N . ASP B 1 123 ? -4.328 -2.096 -23.078 1 94.19 123 ASP B N 1
ATOM 3396 C CA . ASP B 1 123 ? -5.289 -1.35 -23.875 1 94.19 123 ASP B CA 1
ATOM 3397 C C . ASP B 1 123 ? -6.668 -1.348 -23.234 1 94.19 123 ASP B C 1
ATOM 3399 O O . ASP B 1 123 ? -6.832 -1.825 -22.109 1 94.19 123 ASP B O 1
ATOM 3403 N N . LYS B 1 124 ? -7.656 -0.761 -23.828 1 85.25 124 LYS B N 1
ATOM 3404 C CA . LYS B 1 124 ? -8.984 -0.56 -23.25 1 85.25 124 LYS B CA 1
ATOM 3405 C C . LYS B 1 124 ? -9.703 -1.89 -23.047 1 85.25 124 LYS B C 1
ATOM 3407 O O . LYS B 1 124 ? -10.617 -1.987 -22.234 1 85.25 124 LYS B O 1
ATOM 3412 N N . GLU B 1 125 ? -9.305 -2.869 -23.844 1 90.56 125 GLU B N 1
ATOM 3413 C CA . GLU B 1 125 ? -9.945 -4.18 -23.75 1 90.56 125 GLU B CA 1
ATOM 3414 C C . GLU B 1 125 ? -9.234 -5.07 -22.734 1 90.56 125 GLU B C 1
ATOM 3416 O O . GLU B 1 125 ? -9.484 -6.273 -22.672 1 90.56 125 GLU B O 1
ATOM 3421 N N . ASN B 1 126 ? -8.305 -4.574 -22.047 1 89.94 126 ASN B N 1
ATOM 3422 C CA . ASN B 1 126 ? -7.555 -5.23 -20.984 1 89.94 126 ASN B CA 1
ATOM 3423 C C . ASN B 1 126 ? -6.551 -6.234 -21.531 1 89.94 126 ASN B C 1
ATOM 3425 O O . ASN B 1 126 ? -6.172 -7.188 -20.844 1 89.94 126 ASN B O 1
ATOM 3429 N N . ASN B 1 127 ? -6.27 -6.145 -22.812 1 96.5 127 ASN B N 1
ATOM 3430 C CA . ASN B 1 127 ? -5.086 -6.824 -23.328 1 96.5 127 ASN B CA 1
ATOM 3431 C C . ASN B 1 127 ? -3.803 -6.168 -22.828 1 96.5 127 ASN B C 1
ATOM 3433 O O . ASN B 1 127 ? -3.73 -4.941 -22.719 1 96.5 127 ASN B O 1
ATOM 3437 N N . SER B 1 128 ? -2.801 -6.984 -22.594 1 97.31 128 SER B N 1
ATOM 3438 C CA . SER B 1 128 ? -1.653 -6.344 -21.953 1 97.31 128 SER B CA 1
ATOM 3439 C C . SER B 1 128 ? -0.347 -7.012 -22.375 1 97.31 128 SER B C 1
ATOM 3441 O O . SER B 1 128 ? -0.342 -8.172 -22.781 1 97.31 128 SER B O 1
ATOM 3443 N N . LEU B 1 129 ? 0.684 -6.242 -22.375 1 98.25 129 LEU B N 1
ATOM 3444 C CA . LEU B 1 129 ? 2.053 -6.723 -22.531 1 98.25 129 LEU B CA 1
ATOM 3445 C C . LEU B 1 129 ? 2.777 -6.75 -21.188 1 98.25 129 LEU B C 1
ATOM 3447 O O . LEU B 1 129 ? 2.592 -5.855 -20.359 1 98.25 129 LEU B O 1
ATOM 3451 N N . PHE B 1 130 ? 3.492 -7.789 -20.969 1 98.38 130 PHE B N 1
ATOM 3452 C CA . PHE B 1 130 ? 4.25 -7.902 -19.734 1 98.38 130 PHE B CA 1
ATOM 3453 C C . PHE B 1 130 ? 5.57 -8.625 -19.969 1 98.38 130 PHE B C 1
ATOM 3455 O O . PHE B 1 130 ? 5.629 -9.594 -20.719 1 98.38 130 PHE B O 1
ATOM 3462 N N . PRO B 1 131 ? 6.645 -8.125 -19.391 1 97.94 131 PRO B N 1
ATOM 3463 C CA . PRO B 1 131 ? 7.938 -8.805 -19.469 1 97.94 131 PRO B CA 1
ATOM 3464 C C . PRO B 1 131 ? 8.102 -9.891 -18.422 1 97.94 131 PRO B C 1
ATOM 3466 O O . PRO B 1 131 ? 7.578 -9.766 -17.312 1 97.94 131 PRO B O 1
ATOM 3469 N N . ILE B 1 132 ? 8.734 -10.93 -18.766 1 97.75 132 ILE B N 1
ATOM 3470 C CA . ILE B 1 132 ? 9.195 -11.961 -17.859 1 97.75 132 ILE B CA 1
ATOM 3471 C C . ILE B 1 132 ? 10.727 -11.953 -17.797 1 97.75 132 ILE B C 1
ATOM 3473 O O . ILE B 1 132 ? 11.383 -12.305 -18.781 1 97.75 132 ILE B O 1
ATOM 3477 N N . ILE B 1 133 ? 11.25 -11.664 -16.656 1 96.44 133 ILE B N 1
ATOM 3478 C CA . ILE B 1 133 ? 12.672 -11.359 -16.562 1 96.44 133 ILE B CA 1
ATOM 3479 C C . ILE B 1 133 ? 13.406 -12.539 -15.922 1 96.44 133 ILE B C 1
ATOM 3481 O O . ILE B 1 133 ? 12.984 -13.047 -14.875 1 96.44 133 ILE B O 1
ATOM 3485 N N . SER B 1 134 ? 14.43 -12.961 -16.531 1 94.56 134 SER B N 1
ATOM 3486 C CA . SER B 1 134 ? 15.391 -13.867 -15.906 1 94.56 134 SER B CA 1
ATOM 3487 C C . SER B 1 134 ? 16.5 -13.094 -15.211 1 94.56 134 SER B C 1
ATOM 3489 O O . SER B 1 134 ? 17.547 -12.828 -15.805 1 94.56 134 SER B O 1
ATOM 3491 N N . ALA B 1 135 ? 16.281 -12.875 -13.961 1 93.75 135 ALA B N 1
ATOM 3492 C CA . ALA B 1 135 ? 17.203 -12.016 -13.219 1 93.75 135 ALA B CA 1
ATOM 3493 C C . ALA B 1 135 ? 18 -12.828 -12.203 1 93.75 135 ALA B C 1
ATOM 3495 O O . ALA B 1 135 ? 17.656 -13.961 -11.883 1 93.75 135 ALA B O 1
ATOM 3496 N N . GLU B 1 136 ? 19.094 -12.219 -11.75 1 92.69 136 GLU B N 1
ATOM 3497 C CA . GLU B 1 136 ? 19.922 -12.828 -10.711 1 92.69 136 GLU B CA 1
ATOM 3498 C C . GLU B 1 136 ? 19.391 -12.492 -9.32 1 92.69 136 GLU B C 1
ATOM 3500 O O . GLU B 1 136 ? 19.719 -13.18 -8.344 1 92.69 136 GLU B O 1
ATOM 3505 N N . SER B 1 137 ? 18.641 -11.406 -9.281 1 94.25 137 SER B N 1
ATOM 3506 C CA . SER B 1 137 ? 18.109 -10.945 -8 1 94.25 137 SER B CA 1
ATOM 3507 C C . SER B 1 137 ? 16.797 -10.188 -8.172 1 94.25 137 SER B C 1
ATOM 3509 O O . SER B 1 137 ? 16.469 -9.758 -9.281 1 94.25 137 SER B O 1
ATOM 3511 N N . ILE B 1 138 ? 16.094 -10.055 -7.07 1 95.69 138 ILE B N 1
ATOM 3512 C CA . ILE B 1 138 ? 14.867 -9.266 -7.086 1 95.69 138 ILE B CA 1
ATOM 3513 C C . ILE B 1 138 ? 15.195 -7.801 -7.355 1 95.69 138 ILE B C 1
ATOM 3515 O O . ILE B 1 138 ? 14.438 -7.098 -8.023 1 95.69 138 ILE B O 1
ATOM 3519 N N . GLU B 1 139 ? 16.312 -7.344 -6.855 1 92.75 139 GLU B N 1
ATOM 3520 C CA . GLU B 1 139 ? 16.766 -5.984 -7.105 1 92.75 139 GLU B CA 1
ATOM 3521 C C . GLU B 1 139 ? 16.844 -5.695 -8.602 1 92.75 139 GLU B C 1
ATOM 3523 O O . GLU B 1 139 ? 16.438 -4.621 -9.055 1 92.75 139 GLU B O 1
ATOM 3528 N N . GLU B 1 140 ? 17.328 -6.672 -9.305 1 94.62 140 GLU B N 1
ATOM 3529 C CA . GLU B 1 140 ? 17.438 -6.516 -10.758 1 94.62 140 GLU B CA 1
ATOM 3530 C C . GLU B 1 140 ? 16.062 -6.383 -11.398 1 94.62 140 GLU B C 1
ATOM 3532 O O . GLU B 1 140 ? 15.898 -5.641 -12.367 1 94.62 140 GLU B O 1
ATOM 3537 N N . ILE B 1 141 ? 15.141 -7.117 -10.898 1 96.38 141 ILE B N 1
ATOM 3538 C CA . ILE B 1 141 ? 13.773 -7.043 -11.406 1 96.38 141 ILE B CA 1
ATOM 3539 C C . ILE B 1 141 ? 13.195 -5.656 -11.133 1 96.38 141 ILE B C 1
ATOM 3541 O O . ILE B 1 141 ? 12.602 -5.035 -12.016 1 96.38 141 ILE B O 1
ATOM 3545 N N . VAL B 1 142 ? 13.43 -5.148 -9.945 1 95.56 142 VAL B N 1
ATOM 3546 C CA . VAL B 1 142 ? 12.969 -3.822 -9.547 1 95.56 142 VAL B CA 1
ATOM 3547 C C . VAL B 1 142 ? 13.578 -2.768 -10.469 1 95.56 142 VAL B C 1
ATOM 3549 O O . VAL B 1 142 ? 12.875 -1.901 -10.984 1 95.56 142 VAL B O 1
ATOM 3552 N N . GLU B 1 143 ? 14.883 -2.877 -10.688 1 94.06 143 GLU B N 1
ATOM 3553 C CA . GLU B 1 143 ? 15.578 -1.922 -11.539 1 94.06 143 GLU B CA 1
ATOM 3554 C C . GLU B 1 143 ? 15.023 -1.942 -12.961 1 94.06 143 GLU B C 1
ATOM 3556 O O . GLU B 1 143 ? 14.883 -0.893 -13.586 1 94.06 143 GLU B O 1
ATOM 3561 N N . PHE B 1 144 ? 14.734 -3.102 -13.406 1 95.62 144 PHE B N 1
ATOM 3562 C CA . PHE B 1 144 ? 14.164 -3.215 -14.75 1 95.62 144 PHE B CA 1
ATOM 3563 C C . PHE B 1 144 ? 12.844 -2.463 -14.836 1 95.62 144 PHE B C 1
ATOM 3565 O O . PHE B 1 144 ? 12.625 -1.694 -15.773 1 95.62 144 PHE B O 1
ATOM 3572 N N . TYR B 1 145 ? 11.961 -2.715 -13.883 1 96.06 145 TYR B N 1
ATOM 3573 C CA . TYR B 1 145 ? 10.641 -2.105 -13.945 1 96.06 145 TYR B CA 1
ATOM 3574 C C . TYR B 1 145 ? 10.727 -0.59 -13.812 1 96.06 145 TYR B C 1
ATOM 3576 O O . TYR B 1 145 ? 9.938 0.139 -14.422 1 96.06 145 TYR B O 1
ATOM 3584 N N . LEU B 1 146 ? 11.688 -0.068 -13.039 1 92.88 146 LEU B N 1
ATOM 3585 C CA . LEU B 1 146 ? 11.898 1.374 -12.953 1 92.88 146 LEU B CA 1
ATOM 3586 C C . LEU B 1 146 ? 12.328 1.941 -14.305 1 92.88 146 LEU B C 1
ATOM 3588 O O . LEU B 1 146 ? 11.805 2.969 -14.742 1 92.88 146 LEU B O 1
ATOM 3592 N N . ARG B 1 147 ? 13.164 1.246 -14.953 1 93.75 147 ARG B N 1
ATOM 3593 C CA . ARG B 1 147 ? 13.695 1.697 -16.234 1 93.75 147 ARG B CA 1
ATOM 3594 C C . ARG B 1 147 ? 12.625 1.654 -17.312 1 93.75 147 ARG B C 1
ATOM 3596 O O . ARG B 1 147 ? 12.461 2.611 -18.078 1 93.75 147 ARG B O 1
ATOM 3603 N N . ILE B 1 148 ? 11.906 0.508 -17.438 1 94.81 148 ILE B N 1
ATOM 3604 C CA . ILE B 1 148 ? 10.922 0.345 -18.516 1 94.81 148 ILE B CA 1
ATOM 3605 C C . ILE B 1 148 ? 9.789 1.356 -18.328 1 94.81 148 ILE B C 1
ATOM 3607 O O . ILE B 1 148 ? 9.234 1.86 -19.312 1 94.81 148 ILE B O 1
ATOM 3611 N N . ARG B 1 149 ? 9.461 1.604 -17.109 1 91.75 149 ARG B N 1
ATOM 3612 C CA . ARG B 1 149 ? 8.414 2.586 -16.859 1 91.75 149 ARG B CA 1
ATOM 3613 C C . ARG B 1 149 ? 8.852 3.98 -17.297 1 91.75 149 ARG B C 1
ATOM 3615 O O . ARG B 1 149 ? 8.047 4.75 -17.828 1 91.75 149 ARG B O 1
ATOM 3622 N N . GLU B 1 150 ? 10.078 4.379 -17.062 1 90.12 150 GLU B N 1
ATOM 3623 C CA . GLU B 1 150 ? 10.625 5.652 -17.531 1 90.12 150 GLU B CA 1
ATOM 3624 C C . GLU B 1 150 ? 10.586 5.75 -19.047 1 90.12 150 GLU B C 1
ATOM 3626 O O . GLU B 1 150 ? 10.25 6.801 -19.594 1 90.12 150 GLU B O 1
ATOM 3631 N N . GLU B 1 151 ? 10.914 4.656 -19.688 1 91.81 151 GLU B N 1
ATOM 3632 C CA . GLU B 1 151 ? 10.922 4.629 -21.141 1 91.81 151 GLU B CA 1
ATOM 3633 C C . GLU B 1 151 ? 9.516 4.77 -21.719 1 91.81 151 GLU B C 1
ATOM 3635 O O . GLU B 1 151 ? 9.312 5.438 -22.734 1 91.81 151 GLU B O 1
ATOM 3640 N N . LEU B 1 152 ? 8.562 4.148 -21.062 1 93.19 152 LEU B N 1
ATOM 3641 C CA . LEU B 1 152 ? 7.191 4.137 -21.562 1 93.19 152 LEU B CA 1
ATOM 3642 C C . LEU B 1 152 ? 6.492 5.457 -21.266 1 93.19 152 LEU B C 1
ATOM 3644 O O . LEU B 1 152 ? 5.543 5.832 -21.969 1 93.19 152 LEU B O 1
ATOM 3648 N N . LYS B 1 153 ? 6.938 6.152 -20.25 1 87.25 153 LYS B N 1
ATOM 3649 C CA . LYS B 1 153 ? 6.344 7.418 -19.812 1 87.25 153 LYS B CA 1
ATOM 3650 C C . LYS B 1 153 ? 6.336 8.43 -20.953 1 87.25 153 LYS B C 1
ATOM 3652 O O . LYS B 1 153 ? 5.41 9.234 -21.078 1 87.25 153 LYS B O 1
ATOM 3657 N N . ASN B 1 154 ? 7.254 8.383 -21.797 1 85.38 154 ASN B N 1
ATOM 3658 C CA . ASN B 1 154 ? 7.418 9.336 -22.891 1 85.38 154 ASN B CA 1
ATOM 3659 C C . ASN B 1 154 ? 6.43 9.07 -24.016 1 85.38 154 ASN B C 1
ATOM 3661 O O . ASN B 1 154 ? 6.176 9.953 -24.844 1 85.38 154 ASN B O 1
ATOM 3665 N N . ASN B 1 155 ? 5.82 7.902 -23.969 1 84.94 155 ASN B N 1
ATOM 3666 C CA . ASN B 1 155 ? 5.047 7.5 -25.141 1 84.94 155 ASN B CA 1
ATOM 3667 C C . ASN B 1 155 ? 3.586 7.242 -24.797 1 84.94 155 ASN B C 1
ATOM 3669 O O . ASN B 1 155 ? 2.721 7.246 -25.672 1 84.94 155 ASN B O 1
ATOM 3673 N N . TYR B 1 156 ? 3.426 6.953 -23.531 1 88 156 TYR B N 1
ATOM 3674 C CA . TYR B 1 156 ? 2.094 6.492 -23.172 1 88 156 TYR B CA 1
ATOM 3675 C C . TYR B 1 156 ? 1.587 7.223 -21.922 1 88 156 TYR B C 1
ATOM 3677 O O . TYR B 1 156 ? 2.375 7.797 -21.172 1 88 156 TYR B O 1
ATOM 3685 N N . ILE B 1 157 ? 0.297 7.195 -21.812 1 78.75 157 ILE B N 1
ATOM 3686 C CA . ILE B 1 157 ? -0.329 7.805 -20.641 1 78.75 157 ILE B CA 1
ATOM 3687 C C . ILE B 1 157 ? -0.352 6.805 -19.484 1 78.75 157 ILE B C 1
ATOM 3689 O O . ILE B 1 157 ? -0.673 5.629 -19.688 1 78.75 157 ILE B O 1
ATOM 3693 N N . LEU B 1 158 ? 0.083 7.301 -18.328 1 79.75 158 LEU B N 1
ATOM 3694 C CA . LEU B 1 158 ? 0.133 6.445 -17.156 1 79.75 158 LEU B CA 1
ATOM 3695 C C . LEU B 1 158 ? -1.262 6.23 -16.578 1 79.75 158 LEU B C 1
ATOM 3697 O O . LEU B 1 158 ? -2.018 7.188 -16.391 1 79.75 158 LEU B O 1
ATOM 3701 N N . ALA B 1 159 ? -1.61 4.977 -16.359 1 76.81 159 ALA B N 1
ATOM 3702 C CA . ALA B 1 159 ? -2.805 4.586 -15.617 1 76.81 159 ALA B CA 1
ATOM 3703 C C . ALA B 1 159 ? -2.447 4.121 -14.211 1 76.81 159 ALA B C 1
ATOM 3705 O O . ALA B 1 159 ? -1.385 4.469 -13.688 1 76.81 159 ALA B O 1
ATOM 3706 N N . TYR B 1 160 ? -3.34 3.42 -13.531 1 72.69 160 TYR B N 1
ATOM 3707 C CA . TYR B 1 160 ? -3.176 2.951 -12.164 1 72.69 160 TYR B CA 1
ATOM 3708 C C . TYR B 1 160 ? -1.933 2.08 -12.031 1 72.69 160 TYR B C 1
ATOM 3710 O O . TYR B 1 160 ? -1.029 2.393 -11.25 1 72.69 160 TYR B O 1
ATOM 3718 N N . ASP B 1 161 ? -1.811 1.13 -12.82 1 79.12 161 ASP B N 1
ATOM 3719 C CA . ASP B 1 161 ? -0.756 0.146 -12.602 1 79.12 161 ASP B CA 1
ATOM 3720 C C . ASP B 1 161 ? 0.052 -0.094 -13.875 1 79.12 161 ASP B C 1
ATOM 3722 O O . ASP B 1 161 ? 0.986 -0.898 -13.875 1 79.12 161 ASP B O 1
ATOM 3726 N N . SER B 1 162 ? -0.35 0.547 -14.914 1 86.75 162 SER B N 1
ATOM 3727 C CA . SER B 1 162 ? 0.295 0.38 -16.219 1 86.75 162 SER B CA 1
ATOM 3728 C C . SER B 1 162 ? 0.061 1.593 -17.109 1 86.75 162 SER B C 1
ATOM 3730 O O . SER B 1 162 ? -0.697 2.496 -16.75 1 86.75 162 SER B O 1
ATOM 3732 N N . TYR B 1 163 ? 0.821 1.553 -18.203 1 89.06 163 TYR B N 1
ATOM 3733 C CA . TYR B 1 163 ? 0.546 2.562 -19.219 1 89.06 163 TYR B CA 1
ATOM 3734 C C . TYR B 1 163 ? -0.58 2.115 -20.156 1 89.06 163 TYR B C 1
ATOM 3736 O O . TYR B 1 163 ? -0.908 0.928 -20.203 1 89.06 163 TYR B O 1
ATOM 3744 N N . LEU B 1 164 ? -1.195 3.064 -20.75 1 89.06 164 LEU B N 1
ATOM 3745 C CA . LEU B 1 164 ? -2.348 2.77 -21.594 1 89.06 164 LEU B CA 1
ATOM 3746 C C . LEU B 1 164 ? -2.037 3.059 -23.062 1 89.06 164 LEU B C 1
ATOM 3748 O O . LEU B 1 164 ? -1.34 4.027 -23.375 1 89.06 164 LEU B O 1
ATOM 3752 N N . CYS B 1 165 ? -2.527 2.186 -23.906 1 91.94 165 CYS B N 1
ATOM 3753 C CA . CYS B 1 165 ? -2.506 2.416 -25.344 1 91.94 165 CYS B CA 1
ATOM 3754 C C . CYS B 1 165 ? -3.865 2.121 -25.969 1 91.94 165 CYS B C 1
ATOM 3756 O O . CYS B 1 165 ? -4.785 1.676 -25.281 1 91.94 165 CYS B O 1
ATOM 3758 N N . ASP B 1 166 ? -4 2.451 -27.25 1 91.56 166 ASP B N 1
ATOM 3759 C CA . ASP B 1 166 ? -5.27 2.223 -27.938 1 91.56 166 ASP B CA 1
ATOM 3760 C C . ASP B 1 166 ? -5.438 0.751 -28.297 1 91.56 166 ASP B C 1
ATOM 3762 O O . ASP B 1 166 ? -6.492 0.161 -28.047 1 91.56 166 ASP B O 1
ATOM 3766 N N . ASN B 1 167 ? -4.457 0.236 -29 1 94.38 167 ASN B N 1
ATOM 3767 C CA . ASN B 1 167 ? -4.449 -1.148 -29.453 1 94.38 167 ASN B CA 1
ATOM 3768 C C . ASN B 1 167 ? -3.115 -1.829 -29.172 1 94.38 167 ASN B C 1
ATOM 3770 O O . ASN B 1 167 ? -2.107 -1.524 -29.812 1 94.38 167 ASN B O 1
ATOM 3774 N N . ILE B 1 168 ? -3.18 -2.84 -28.359 1 96.12 168 ILE B N 1
ATOM 3775 C CA . ILE B 1 168 ? -1.971 -3.484 -27.859 1 96.12 168 ILE B CA 1
ATOM 3776 C C . ILE B 1 168 ? -1.203 -4.117 -29.016 1 96.12 168 ILE B C 1
ATOM 3778 O O . ILE B 1 168 ? 0.03 -4.125 -29.016 1 96.12 168 ILE B O 1
ATOM 3782 N N . PHE B 1 169 ? -1.887 -4.641 -29.984 1 96.62 169 PHE B N 1
ATOM 3783 C CA . PHE B 1 169 ? -1.273 -5.387 -31.078 1 96.62 169 PHE B CA 1
ATOM 3784 C C . PHE B 1 169 ? -0.45 -4.465 -31.969 1 96.62 169 PHE B C 1
ATOM 3786 O O . PHE B 1 169 ? 0.523 -4.898 -32.594 1 96.62 169 PHE B O 1
ATOM 3793 N N . ASN B 1 170 ? -0.769 -3.225 -31.969 1 95.69 170 ASN B N 1
ATOM 3794 C CA . ASN B 1 170 ? -0.033 -2.234 -32.75 1 95.69 170 ASN B CA 1
ATOM 3795 C C . ASN B 1 170 ? 1.247 -1.801 -32.031 1 95.69 170 ASN B C 1
ATOM 3797 O O . ASN B 1 170 ? 2.127 -1.194 -32.656 1 95.69 170 ASN B O 1
ATOM 3801 N N . GLU B 1 171 ? 1.289 -2.107 -30.75 1 96.44 171 GLU B N 1
ATOM 3802 C CA . GLU B 1 171 ? 2.391 -1.586 -29.953 1 96.44 171 GLU B CA 1
ATOM 3803 C C . GLU B 1 171 ? 3.467 -2.648 -29.734 1 96.44 171 GLU B C 1
ATOM 3805 O O . GLU B 1 171 ? 4.547 -2.35 -29.219 1 96.44 171 GLU B O 1
ATOM 3810 N N . ILE B 1 172 ? 3.221 -3.869 -30.156 1 97.19 172 ILE B N 1
ATOM 3811 C CA . ILE B 1 172 ? 4.078 -5.008 -29.844 1 97.19 172 ILE B CA 1
ATOM 3812 C C . ILE B 1 172 ? 5.492 -4.75 -30.359 1 97.19 172 ILE B C 1
ATOM 3814 O O . ILE B 1 172 ? 6.465 -4.906 -29.625 1 97.19 172 ILE B O 1
ATOM 3818 N N . SER B 1 173 ? 5.598 -4.352 -31.578 1 96.81 173 SER B N 1
ATOM 3819 C CA . SER B 1 173 ? 6.91 -4.129 -32.188 1 96.81 173 SER B CA 1
ATOM 3820 C C . SER B 1 173 ? 7.68 -3.045 -31.438 1 96.81 173 SER B C 1
ATOM 3822 O O . SER B 1 173 ? 8.867 -3.207 -31.141 1 96.81 173 SER B O 1
ATOM 3824 N N . LYS B 1 174 ? 7.012 -1.984 -31.188 1 96.06 174 LYS B N 1
ATOM 3825 C CA . LYS B 1 174 ? 7.645 -0.86 -30.5 1 96.06 174 LYS B CA 1
ATOM 3826 C C . LYS B 1 174 ? 8.109 -1.259 -29.109 1 96.06 174 LYS B C 1
ATOM 3828 O O . LYS B 1 174 ? 9.234 -0.942 -28.703 1 96.06 174 LYS B O 1
ATOM 3833 N N . VAL B 1 175 ? 7.277 -1.939 -28.344 1 96.69 175 VAL B N 1
ATOM 3834 C CA . VAL B 1 175 ? 7.609 -2.352 -26.984 1 96.69 175 VAL B CA 1
ATOM 3835 C C . VAL B 1 175 ? 8.75 -3.371 -27.016 1 96.69 175 VAL B C 1
ATOM 3837 O O . VAL B 1 175 ? 9.641 -3.336 -26.172 1 96.69 175 VAL B O 1
ATOM 3840 N N . SER B 1 176 ? 8.664 -4.242 -27.984 1 97.25 176 SER B N 1
ATOM 3841 C CA . SER B 1 176 ? 9.734 -5.219 -28.141 1 97.25 176 SER B CA 1
ATOM 3842 C C . SER B 1 176 ? 11.086 -4.531 -28.344 1 97.25 176 SER B C 1
ATOM 3844 O O . SER B 1 176 ? 12.094 -4.961 -27.797 1 97.25 176 SER B O 1
ATOM 3846 N N . GLU B 1 177 ? 11.125 -3.527 -29.109 1 96.38 177 GLU B N 1
ATOM 3847 C CA . GLU B 1 177 ? 12.352 -2.775 -29.359 1 96.38 177 GLU B CA 1
ATOM 3848 C C . GLU B 1 177 ? 12.875 -2.143 -28.078 1 96.38 177 GLU B C 1
ATOM 3850 O O . GLU B 1 177 ? 14.078 -2.156 -27.812 1 96.38 177 GLU B O 1
ATOM 3855 N N . ILE B 1 178 ? 11.969 -1.566 -27.312 1 95.06 178 ILE B N 1
ATOM 3856 C CA . ILE B 1 178 ? 12.336 -0.943 -26.047 1 95.06 178 ILE B CA 1
ATOM 3857 C C . ILE B 1 178 ? 12.945 -1.989 -25.109 1 95.06 178 ILE B C 1
ATOM 3859 O O . ILE B 1 178 ? 13.992 -1.752 -24.5 1 95.06 178 ILE B O 1
ATOM 3863 N N . ILE B 1 179 ? 12.312 -3.146 -25.047 1 95.81 179 ILE B N 1
ATOM 3864 C CA . ILE B 1 179 ? 12.75 -4.223 -24.172 1 95.81 179 ILE B CA 1
ATOM 3865 C C . ILE B 1 179 ? 14.117 -4.734 -24.625 1 95.81 179 ILE B C 1
ATOM 3867 O O . ILE B 1 179 ? 15 -4.984 -23.797 1 95.81 179 ILE B O 1
ATOM 3871 N N . ASN B 1 180 ? 14.281 -4.871 -25.906 1 95 180 ASN B N 1
ATOM 3872 C CA . ASN B 1 180 ? 15.555 -5.34 -26.438 1 95 180 ASN B CA 1
ATOM 3873 C C . ASN B 1 180 ? 16.688 -4.379 -26.109 1 95 180 ASN B C 1
ATOM 3875 O O . ASN B 1 180 ? 17.812 -4.809 -25.859 1 95 180 ASN B O 1
ATOM 3879 N N . LYS B 1 181 ? 16.406 -3.16 -26.188 1 94 181 LYS B N 1
ATOM 3880 C CA . LYS B 1 181 ? 17.406 -2.164 -25.812 1 94 181 LYS B CA 1
ATOM 3881 C C . LYS B 1 181 ? 17.844 -2.34 -24.359 1 94 181 LYS B C 1
ATOM 3883 O O . LYS B 1 181 ? 19.031 -2.258 -24.047 1 94 181 LYS B O 1
ATOM 3888 N N . ILE B 1 182 ? 16.891 -2.572 -23.5 1 92.56 182 ILE B N 1
ATOM 3889 C CA . ILE B 1 182 ? 17.188 -2.752 -22.078 1 92.56 182 ILE B CA 1
ATOM 3890 C C . ILE B 1 182 ? 17.969 -4.051 -21.875 1 92.56 182 ILE B C 1
ATOM 3892 O O . ILE B 1 182 ? 18.891 -4.102 -21.062 1 92.56 182 ILE B O 1
ATOM 3896 N N . LYS B 1 183 ? 17.562 -5.082 -22.625 1 91.81 183 LYS B N 1
ATOM 3897 C CA . LYS B 1 183 ? 18.266 -6.359 -22.594 1 91.81 183 LYS B CA 1
ATOM 3898 C C . LYS B 1 183 ? 19.766 -6.164 -22.844 1 91.81 183 LYS B C 1
ATOM 3900 O O . LYS B 1 183 ? 20.594 -6.723 -22.141 1 91.81 183 LYS B O 1
ATOM 3905 N N . GLU B 1 184 ? 20.047 -5.461 -23.797 1 91.56 184 GLU B N 1
ATOM 3906 C CA . GLU B 1 184 ? 21.422 -5.227 -24.203 1 91.56 184 GLU B CA 1
ATOM 3907 C C . GLU B 1 184 ? 22.172 -4.371 -23.188 1 91.56 184 GLU B C 1
ATOM 3909 O O . GLU B 1 184 ? 23.312 -4.672 -22.828 1 91.56 184 GLU B O 1
ATOM 3914 N N . ASP B 1 185 ? 21.516 -3.371 -22.719 1 90.62 185 ASP B N 1
ATOM 3915 C CA . ASP B 1 185 ? 22.141 -2.428 -21.797 1 90.62 185 ASP B CA 1
ATOM 3916 C C . ASP B 1 185 ? 22.453 -3.096 -20.453 1 90.62 185 ASP B C 1
ATOM 3918 O O . ASP B 1 185 ? 23.484 -2.801 -19.844 1 90.62 185 ASP B O 1
ATOM 3922 N N . GLU B 1 186 ? 21.578 -4.039 -20.016 1 89.19 186 GLU B N 1
ATOM 3923 C CA . GLU B 1 186 ? 21.688 -4.555 -18.656 1 89.19 186 GLU B CA 1
ATOM 3924 C C . GLU B 1 186 ? 22.062 -6.031 -18.656 1 89.19 186 GLU B C 1
ATOM 3926 O O . GLU B 1 186 ? 22.188 -6.645 -17.594 1 89.19 186 GLU B O 1
ATOM 3931 N N . ASP B 1 187 ? 22.281 -6.672 -19.812 1 87.75 187 ASP B N 1
ATOM 3932 C CA . ASP B 1 187 ? 22.609 -8.086 -19.938 1 87.75 187 ASP B CA 1
ATOM 3933 C C . ASP B 1 187 ? 21.594 -8.969 -19.219 1 87.75 187 ASP B C 1
ATOM 3935 O O . ASP B 1 187 ? 21.969 -9.773 -18.359 1 87.75 187 ASP B O 1
ATOM 3939 N N . LEU B 1 188 ? 20.344 -8.758 -19.516 1 91.19 188 LEU B N 1
ATOM 3940 C CA . LEU B 1 188 ? 19.203 -9.492 -18.953 1 91.19 188 LEU B CA 1
ATOM 3941 C C . LEU B 1 188 ? 18.5 -10.305 -20.031 1 91.19 188 LEU B C 1
ATOM 3943 O O . LEU B 1 188 ? 18.391 -9.867 -21.172 1 91.19 188 LEU B O 1
ATOM 3947 N N . GLU B 1 189 ? 18.125 -11.445 -19.672 1 93.88 189 GLU B N 1
ATOM 3948 C CA . GLU B 1 189 ? 17.203 -12.188 -20.547 1 93.88 189 GLU B CA 1
ATOM 3949 C C . GLU B 1 189 ? 15.75 -11.883 -20.203 1 93.88 189 GLU B C 1
ATOM 3951 O O . GLU B 1 189 ? 15.328 -12.039 -19.062 1 93.88 189 GLU B O 1
ATOM 3956 N N . ILE B 1 190 ? 15.016 -11.438 -21.203 1 96.75 190 ILE B N 1
ATOM 3957 C CA . ILE B 1 190 ? 13.633 -11.008 -20.984 1 96.75 190 ILE B CA 1
ATOM 3958 C C . ILE B 1 190 ? 12.734 -11.609 -22.047 1 96.75 190 ILE B C 1
ATOM 3960 O O . ILE B 1 190 ? 13.023 -11.508 -23.25 1 96.75 190 ILE B O 1
ATOM 3964 N N . LEU B 1 191 ? 11.719 -12.305 -21.641 1 97.06 191 LEU B N 1
ATOM 3965 C CA . LEU B 1 191 ? 10.648 -12.711 -22.531 1 97.06 191 LEU B CA 1
ATOM 3966 C C . LEU B 1 191 ? 9.539 -11.664 -22.578 1 97.06 191 LEU B C 1
ATOM 3968 O O . LEU B 1 191 ? 9.211 -11.07 -21.547 1 97.06 191 LEU B O 1
ATOM 3972 N N . LEU B 1 192 ? 9.023 -11.453 -23.734 1 98.12 192 LEU B N 1
ATOM 3973 C CA . LEU B 1 192 ? 7.871 -10.57 -23.844 1 98.12 192 LEU B CA 1
ATOM 3974 C C . LEU B 1 192 ? 6.574 -11.375 -23.875 1 98.12 192 LEU B C 1
ATOM 3976 O O . LEU B 1 192 ? 6.387 -12.234 -24.75 1 98.12 192 LEU B O 1
ATOM 3980 N N . GLY B 1 193 ? 5.75 -11.094 -22.906 1 98.5 193 GLY B N 1
ATOM 3981 C CA . GLY B 1 193 ? 4.469 -11.766 -22.797 1 98.5 193 GLY B CA 1
ATOM 3982 C C . GLY B 1 193 ? 3.305 -10.914 -23.266 1 98.5 193 GLY B C 1
ATOM 3983 O O . GLY B 1 193 ? 3.369 -9.688 -23.203 1 98.5 193 GLY B O 1
ATOM 3984 N N . LEU B 1 194 ? 2.279 -11.594 -23.766 1 98.44 194 LEU B N 1
ATOM 3985 C CA . LEU B 1 194 ? 1.011 -10.992 -24.156 1 98.44 194 LEU B CA 1
ATOM 3986 C C . LEU B 1 194 ? -0.16 -11.695 -23.484 1 98.44 194 LEU B C 1
ATOM 3988 O O . LEU B 1 194 ? -0.231 -12.922 -23.484 1 98.44 194 LEU B O 1
ATOM 3992 N N . LYS B 1 195 ? -0.963 -10.969 -22.844 1 98.25 195 LYS B N 1
ATOM 3993 C CA . LYS B 1 195 ? -2.238 -11.477 -22.359 1 98.25 195 LYS B CA 1
ATOM 3994 C C . LYS B 1 195 ? -3.396 -11.008 -23.219 1 98.25 195 LYS B C 1
ATOM 3996 O O . LYS B 1 195 ? -3.592 -9.805 -23.406 1 98.25 195 LYS B O 1
ATOM 4001 N N . ALA B 1 196 ? -4.086 -11.883 -23.781 1 97.5 196 ALA B N 1
ATOM 4002 C CA . ALA B 1 196 ? -5.266 -11.578 -24.594 1 97.5 196 ALA B CA 1
ATOM 4003 C C . ALA B 1 196 ? -6.16 -12.805 -24.719 1 97.5 196 ALA B C 1
ATOM 4005 O O . ALA B 1 196 ? -5.688 -13.945 -24.656 1 97.5 196 ALA B O 1
ATOM 4006 N N . GLU B 1 197 ? -7.414 -12.547 -24.938 1 95.75 197 GLU B N 1
ATOM 4007 C CA . GLU B 1 197 ? -8.328 -13.656 -25.188 1 95.75 197 GLU B CA 1
ATOM 4008 C C . GLU B 1 197 ? -8.102 -14.258 -26.578 1 95.75 197 GLU B C 1
ATOM 4010 O O . GLU B 1 197 ? -7.703 -13.555 -27.5 1 95.75 197 GLU B O 1
ATOM 4015 N N . LYS B 1 198 ? -8.391 -15.5 -26.688 1 94.12 198 LYS B N 1
ATOM 4016 C CA . LYS B 1 198 ? -8.141 -16.234 -27.922 1 94.12 198 LYS B CA 1
ATOM 4017 C C . LYS B 1 198 ? -8.812 -15.547 -29.109 1 94.12 198 LYS B C 1
ATOM 4019 O O . LYS B 1 198 ? -8.211 -15.422 -30.188 1 94.12 198 LYS B O 1
ATOM 4024 N N . ASP B 1 199 ? -9.984 -15.016 -28.938 1 93.94 199 ASP B N 1
ATOM 4025 C CA . ASP B 1 199 ? -10.766 -14.422 -30.016 1 93.94 199 ASP B CA 1
ATOM 4026 C C . ASP B 1 199 ? -10.125 -13.117 -30.5 1 93.94 199 ASP B C 1
ATOM 4028 O O . ASP B 1 199 ? -10.312 -12.711 -31.641 1 93.94 199 ASP B O 1
ATOM 4032 N N . LYS B 1 200 ? -9.383 -12.508 -29.703 1 94.19 200 LYS B N 1
ATOM 4033 C CA . LYS B 1 200 ? -8.773 -11.219 -30.047 1 94.19 200 LYS B CA 1
ATOM 4034 C C . LYS B 1 200 ? -7.422 -11.414 -30.734 1 94.19 200 LYS B C 1
ATOM 4036 O O . LYS B 1 200 ? -6.902 -10.492 -31.359 1 94.19 200 LYS B O 1
ATOM 4041 N N . ILE B 1 201 ? -6.867 -12.562 -30.594 1 93.75 201 ILE B N 1
ATOM 4042 C CA . ILE B 1 201 ? -5.52 -12.852 -31.062 1 93.75 201 ILE B CA 1
ATOM 4043 C C . ILE B 1 201 ? -5.57 -13.305 -32.531 1 93.75 201 ILE B C 1
ATOM 4045 O O . ILE B 1 201 ? -4.59 -13.18 -33.25 1 93.75 201 ILE B O 1
ATOM 4049 N N . GLU B 1 202 ? -6.629 -13.82 -32.938 1 88.12 202 GLU B N 1
ATOM 4050 C CA . GLU B 1 202 ? -6.754 -14.359 -34.312 1 88.12 202 GLU B CA 1
ATOM 4051 C C . GLU B 1 202 ? -6.395 -13.305 -35.344 1 88.12 202 GLU B C 1
ATOM 4053 O O . GLU B 1 202 ? -6.914 -12.195 -35.312 1 88.12 202 GLU B O 1
ATOM 4058 N N . GLY B 1 203 ? -5.531 -13.688 -36.219 1 89.12 203 GLY B N 1
ATOM 4059 C CA . GLY B 1 203 ? -5.156 -12.828 -37.312 1 89.12 203 GLY B CA 1
ATOM 4060 C C . GLY B 1 203 ? -4.145 -11.766 -36.938 1 89.12 203 GLY B C 1
A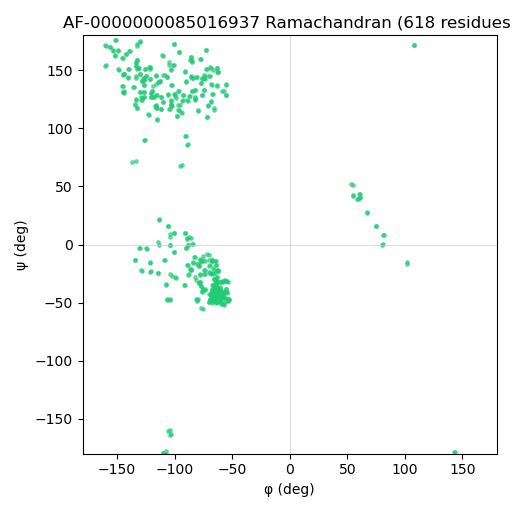TOM 4061 O O . GLY B 1 203 ? -3.758 -10.938 -37.75 1 89.12 203 GLY B O 1
ATOM 4062 N N . LYS B 1 204 ? -3.766 -11.773 -35.719 1 93.44 204 LYS B N 1
ATOM 4063 C CA . LYS B 1 204 ? -2.812 -10.758 -35.281 1 93.44 204 LYS B CA 1
ATOM 4064 C C . LYS B 1 204 ? -1.376 -11.258 -35.438 1 93.44 204 LYS B C 1
ATOM 4066 O O . LYS B 1 204 ? -1.124 -12.461 -35.406 1 93.44 204 LYS B O 1
ATOM 4071 N N . ASN B 1 205 ? -0.483 -10.336 -35.688 1 91.81 205 ASN B N 1
ATOM 4072 C CA . ASN B 1 205 ? 0.942 -10.641 -35.75 1 91.81 205 ASN B CA 1
ATOM 4073 C C . ASN B 1 205 ? 1.558 -10.75 -34.344 1 91.81 205 ASN B C 1
ATOM 4075 O O . ASN B 1 205 ? 1.648 -9.758 -33.625 1 91.81 205 ASN B O 1
ATOM 4079 N N . LEU B 1 206 ? 2.008 -11.938 -34.031 1 94.5 206 LEU B N 1
ATOM 4080 C CA . LEU B 1 206 ? 2.562 -12.188 -32.719 1 94.5 206 LEU B CA 1
ATOM 4081 C C . LEU B 1 206 ? 4.051 -12.5 -32.781 1 94.5 206 LEU B C 1
ATOM 4083 O O . LEU B 1 206 ? 4.602 -13.164 -31.906 1 94.5 206 LEU B O 1
ATOM 4087 N N . GLU B 1 207 ? 4.738 -12.125 -33.812 1 92.38 207 GLU B N 1
ATOM 4088 C CA . GLU B 1 207 ? 6.125 -12.492 -34.094 1 92.38 207 GLU B CA 1
ATOM 4089 C C . GLU B 1 207 ? 7.043 -12.102 -32.938 1 92.38 207 GLU B C 1
ATOM 4091 O O . GLU B 1 207 ? 8.008 -12.812 -32.625 1 92.38 207 GLU B O 1
ATOM 4096 N N . ASN B 1 208 ? 6.824 -11.117 -32.219 1 95.88 208 ASN B N 1
ATOM 4097 C CA . ASN B 1 208 ? 7.719 -10.641 -31.156 1 95.88 208 ASN B CA 1
ATOM 4098 C C . ASN B 1 208 ? 7.246 -11.086 -29.781 1 95.88 208 ASN B C 1
ATOM 4100 O O . ASN B 1 208 ? 7.828 -10.695 -28.766 1 95.88 208 ASN B O 1
ATOM 4104 N N . ILE B 1 209 ? 6.27 -11.961 -29.734 1 97.94 209 ILE B N 1
ATOM 4105 C CA . ILE B 1 209 ? 5.723 -12.438 -28.469 1 97.94 209 ILE B CA 1
ATOM 4106 C C . ILE B 1 209 ? 6.32 -13.805 -28.141 1 97.94 209 ILE B C 1
ATOM 4108 O O . ILE B 1 209 ? 6.289 -14.719 -28.969 1 97.94 209 ILE B O 1
ATOM 4112 N N . ASP B 1 210 ? 6.863 -13.914 -26.938 1 97.62 210 ASP B N 1
ATOM 4113 C CA . ASP B 1 210 ? 7.508 -15.148 -26.516 1 97.62 210 ASP B CA 1
ATOM 4114 C C . ASP B 1 210 ? 6.582 -15.977 -25.625 1 97.62 210 ASP B C 1
ATOM 4116 O O . ASP B 1 210 ? 6.766 -17.188 -25.484 1 97.62 210 ASP B O 1
ATOM 4120 N N . PHE B 1 211 ? 5.715 -15.336 -24.938 1 98.19 211 PHE B N 1
ATOM 4121 C CA . PHE B 1 211 ? 4.848 -15.914 -23.922 1 98.19 211 PHE B CA 1
ATOM 4122 C C . PHE B 1 211 ? 3.414 -15.422 -24.078 1 98.19 211 PHE B C 1
ATOM 4124 O O . PHE B 1 211 ? 3.156 -14.219 -24.031 1 98.19 211 PHE B O 1
ATOM 4131 N N . LEU B 1 212 ? 2.521 -16.344 -24.281 1 98.06 212 LEU B N 1
ATOM 4132 C CA . LEU B 1 212 ? 1.135 -15.961 -24.531 1 98.06 212 LEU B CA 1
ATOM 4133 C C . LEU B 1 212 ? 0.223 -16.453 -23.422 1 98.06 212 LEU B C 1
ATOM 4135 O O . LEU B 1 212 ? 0.175 -17.656 -23.141 1 98.06 212 LEU B O 1
ATOM 4139 N N . GLU B 1 213 ? -0.427 -15.555 -22.688 1 98.06 213 GLU B N 1
ATOM 4140 C CA . GLU B 1 213 ? -1.456 -15.844 -21.688 1 98.06 213 GLU B CA 1
ATOM 4141 C C . GLU B 1 213 ? -2.854 -15.695 -22.281 1 98.06 213 GLU B C 1
ATOM 4143 O O . GLU B 1 213 ? -3.242 -14.609 -22.719 1 98.06 213 GLU B O 1
ATOM 4148 N N . THR B 1 214 ? -3.613 -16.812 -22.344 1 96.62 214 THR B N 1
ATOM 4149 C CA . THR B 1 214 ? -4.926 -16.797 -22.984 1 96.62 214 THR B CA 1
ATOM 4150 C C . THR B 1 214 ? -5.926 -17.625 -22.188 1 96.62 214 THR B C 1
ATOM 4152 O O . THR B 1 214 ? -5.539 -18.375 -21.297 1 96.62 214 THR B O 1
ATOM 4155 N N . ASN B 1 215 ? -7.203 -17.453 -22.516 1 94.81 215 ASN B N 1
ATOM 4156 C CA . ASN B 1 215 ? -8.273 -18.156 -21.812 1 94.81 215 ASN B CA 1
ATOM 4157 C C . ASN B 1 215 ? -8.398 -19.609 -22.297 1 94.81 215 ASN B C 1
ATOM 4159 O O . ASN B 1 215 ? -8.82 -20.484 -21.531 1 94.81 215 ASN B O 1
ATOM 4163 N N . GLU B 1 216 ? -8.133 -19.844 -23.531 1 94.25 216 GLU B N 1
ATOM 4164 C CA . GLU B 1 216 ? -8.172 -21.172 -24.141 1 94.25 216 GLU B CA 1
ATOM 4165 C C . GLU B 1 216 ? -6.918 -21.422 -24.984 1 94.25 216 GLU B C 1
ATOM 4167 O O . GLU B 1 216 ? -6.297 -20.484 -25.484 1 94.25 216 GLU B O 1
ATOM 4172 N N . PRO B 1 217 ? -6.633 -22.703 -25.016 1 94.5 217 PRO B N 1
ATOM 4173 C CA . PRO B 1 217 ? -5.418 -23.016 -25.781 1 94.5 217 PRO B CA 1
ATOM 4174 C C . PRO B 1 217 ? -5.543 -22.656 -27.266 1 94.5 217 PRO B C 1
ATOM 4176 O O . PRO B 1 217 ? -6.645 -22.688 -27.812 1 94.5 217 PRO B O 1
ATOM 4179 N N . LEU B 1 218 ? -4.504 -22.312 -27.844 1 93.94 218 LEU B N 1
ATOM 4180 C CA . LEU B 1 218 ? -4.348 -22.109 -29.281 1 93.94 218 LEU B CA 1
ATOM 4181 C C . LEU B 1 218 ? -2.926 -22.438 -29.734 1 93.94 218 LEU B C 1
ATOM 4183 O O . LEU B 1 218 ? -2.049 -22.672 -28.891 1 93.94 218 LEU B O 1
ATOM 4187 N N . ASP B 1 219 ? -2.766 -22.547 -31.062 1 92.75 219 ASP B N 1
ATOM 4188 C CA . ASP B 1 219 ? -1.428 -22.797 -31.578 1 92.75 219 ASP B CA 1
ATOM 4189 C C . ASP B 1 219 ? -0.526 -21.578 -31.422 1 92.75 219 ASP B C 1
ATOM 4191 O O . ASP B 1 219 ? -0.887 -20.484 -31.844 1 92.75 219 ASP B O 1
ATOM 4195 N N . PHE B 1 220 ? 0.49 -21.781 -30.703 1 94.75 220 PHE B N 1
ATOM 4196 C CA . PHE B 1 220 ? 1.444 -20.703 -30.453 1 94.75 220 PHE B CA 1
ATOM 4197 C C . PHE B 1 220 ? 2.865 -21.25 -30.375 1 94.75 220 PHE B C 1
ATOM 4199 O O . PHE B 1 220 ? 3.1 -22.297 -29.766 1 94.75 220 PHE B O 1
ATOM 4206 N N . ASP B 1 221 ? 3.859 -20.641 -31.094 1 92.69 221 ASP B N 1
ATOM 4207 C CA . ASP B 1 221 ? 5.234 -21.125 -31.188 1 92.69 221 ASP B CA 1
ATOM 4208 C C . ASP B 1 221 ? 6.004 -20.828 -29.891 1 92.69 221 ASP B C 1
ATOM 4210 O O . ASP B 1 221 ? 7.012 -21.484 -29.609 1 92.69 221 ASP B O 1
ATOM 4214 N N . GLY B 1 222 ? 5.559 -20.031 -29 1 96.25 222 GLY B N 1
ATOM 4215 C CA . GLY B 1 222 ? 6.219 -19.734 -27.75 1 96.25 222 GLY B CA 1
ATOM 4216 C C . GLY B 1 222 ? 5.586 -20.438 -26.562 1 96.25 222 GLY B C 1
ATOM 4217 O O . GLY B 1 222 ? 5.066 -21.547 -26.688 1 96.25 222 GLY B O 1
ATOM 4218 N N . PHE B 1 223 ? 5.801 -19.969 -25.406 1 97.62 223 PHE B N 1
ATOM 4219 C CA . PHE B 1 223 ? 5.195 -20.531 -24.203 1 97.62 223 PHE B CA 1
ATOM 4220 C C . PHE B 1 223 ? 3.723 -20.156 -24.109 1 97.62 223 PHE B C 1
ATOM 4222 O O . PHE B 1 223 ? 3.365 -18.984 -24.297 1 97.62 223 PHE B O 1
ATOM 4229 N N . LEU B 1 224 ? 2.955 -21.125 -23.828 1 97.88 224 LEU B N 1
ATOM 4230 C CA . LEU B 1 224 ? 1.518 -20.906 -23.734 1 97.88 224 LEU B CA 1
ATOM 4231 C C . LEU B 1 224 ? 1.043 -21.062 -22.297 1 97.88 224 LEU B C 1
ATOM 4233 O O . LEU B 1 224 ? 1.342 -22.062 -21.641 1 97.88 224 LEU B O 1
ATOM 4237 N N . CYS B 1 225 ? 0.338 -20.031 -21.812 1 98.06 225 CYS B N 1
ATOM 4238 C CA . CYS B 1 225 ? -0.24 -20.047 -20.469 1 98.06 225 CYS B CA 1
ATOM 4239 C C . CYS B 1 225 ? -1.757 -19.906 -20.531 1 98.06 225 CYS B C 1
ATOM 4241 O O . CYS B 1 225 ? -2.279 -19.031 -21.234 1 98.06 225 CYS B O 1
ATOM 4243 N N . THR B 1 226 ? -2.436 -20.75 -19.812 1 96.94 226 THR B N 1
ATOM 4244 C CA . THR B 1 226 ? -3.893 -20.672 -19.781 1 96.94 226 THR B CA 1
ATOM 4245 C C . THR B 1 226 ? -4.398 -20.562 -18.344 1 96.94 226 THR B C 1
ATOM 4247 O O . THR B 1 226 ? -3.699 -20.953 -17.406 1 96.94 226 THR B O 1
ATOM 4250 N N . GLU B 1 227 ? -5.559 -19.938 -17.969 1 88.75 227 GLU B N 1
ATOM 4251 C CA . GLU B 1 227 ? -6.211 -19.859 -16.672 1 88.75 227 GLU B CA 1
ATOM 4252 C C . GLU B 1 227 ? -6.891 -21.188 -16.312 1 88.75 227 GLU B C 1
ATOM 4254 O O . GLU B 1 227 ? -6.953 -21.562 -15.148 1 88.75 227 GLU B O 1
ATOM 4259 N N . GLY B 1 228 ? -7.262 -21.969 -17.203 1 88.5 228 GLY B N 1
ATOM 4260 C CA . GLY B 1 228 ? -7.781 -23.312 -17.016 1 88.5 228 GLY B CA 1
ATOM 4261 C C . GLY B 1 228 ? -6.75 -24.391 -17.297 1 88.5 228 GLY B C 1
ATOM 4262 O O . GLY B 1 228 ? -5.691 -24.109 -17.875 1 88.5 228 GLY B O 1
ATOM 4263 N N . PHE B 1 229 ? -7.02 -25.516 -16.625 1 93.81 229 PHE B N 1
ATOM 4264 C CA . PHE B 1 229 ? -6.102 -26.625 -16.844 1 93.81 229 PHE B CA 1
ATOM 4265 C C . PHE B 1 229 ? -6.285 -27.219 -18.219 1 93.81 229 PHE B C 1
ATOM 4267 O O . PHE B 1 229 ? -7.305 -27.844 -18.5 1 93.81 229 PHE B O 1
ATOM 4274 N N . TYR B 1 230 ? -5.344 -27.016 -19.078 1 94.69 230 TYR B N 1
ATOM 4275 C CA . TYR B 1 230 ? -5.25 -27.594 -20.406 1 94.69 230 TYR B CA 1
ATOM 4276 C C . TYR B 1 230 ? -3.889 -28.234 -20.625 1 94.69 230 TYR B C 1
ATOM 4278 O O . TYR B 1 230 ? -2.854 -27.578 -20.484 1 94.69 230 TYR B O 1
ATOM 4286 N N . GLU B 1 231 ? -3.873 -29.422 -21 1 94.12 231 GLU B N 1
ATOM 4287 C CA . GLU B 1 231 ? -2.623 -30.156 -21.172 1 94.12 231 GLU B CA 1
ATOM 4288 C C . GLU B 1 231 ? -1.799 -29.578 -22.312 1 94.12 231 GLU B C 1
ATOM 4290 O O . GLU B 1 231 ? -0.588 -29.797 -22.391 1 94.12 231 GLU B O 1
ATOM 4295 N N . GLU B 1 232 ? -2.484 -28.859 -23.25 1 93.81 232 GLU B N 1
ATOM 4296 C CA . GLU B 1 232 ? -1.812 -28.234 -24.391 1 93.81 232 GLU B CA 1
ATOM 4297 C C . GLU B 1 232 ? -0.953 -27.047 -23.953 1 93.81 232 GLU B C 1
ATOM 4299 O O . GLU B 1 232 ? -0.1 -26.594 -24.703 1 93.81 232 GLU B O 1
ATOM 4304 N N . SER B 1 233 ? -1.163 -26.625 -22.734 1 96.19 233 SER B N 1
ATOM 4305 C CA . SER B 1 233 ? -0.464 -25.453 -22.25 1 96.19 233 SER B CA 1
ATOM 4306 C C . SER B 1 233 ? 0.906 -25.812 -21.672 1 96.19 233 SER B C 1
ATOM 4308 O O . SER B 1 233 ? 1.189 -26.984 -21.422 1 96.19 233 SER B O 1
ATOM 4310 N N . ASP B 1 234 ? 1.765 -24.828 -21.609 1 97.44 234 ASP B N 1
ATOM 4311 C CA . ASP B 1 234 ? 3.033 -24.984 -20.891 1 97.44 234 ASP B CA 1
ATOM 4312 C C . ASP B 1 234 ? 2.904 -24.531 -19.438 1 97.44 234 ASP B C 1
ATOM 4314 O O . ASP B 1 234 ? 3.553 -25.094 -18.562 1 97.44 234 ASP B O 1
ATOM 4318 N N . PHE B 1 235 ? 2.107 -23.516 -19.25 1 98.06 235 PHE B N 1
ATOM 4319 C CA . PHE B 1 235 ? 1.9 -22.922 -17.938 1 98.06 235 PHE B CA 1
ATOM 4320 C C . PHE B 1 235 ? 0.416 -22.859 -17.594 1 98.06 235 PHE B C 1
ATOM 4322 O O . PHE B 1 235 ? -0.417 -22.625 -18.469 1 98.06 235 PHE B O 1
ATOM 4329 N N . ILE B 1 236 ? 0.134 -23.078 -16.344 1 98.19 236 ILE B N 1
ATOM 4330 C CA . ILE B 1 236 ? -1.222 -22.938 -15.828 1 98.19 236 ILE B CA 1
ATOM 4331 C C . ILE B 1 236 ? -1.264 -21.812 -14.797 1 98.19 236 ILE B C 1
ATOM 4333 O O . ILE B 1 236 ? -0.561 -21.859 -13.781 1 98.19 236 ILE B O 1
ATOM 4337 N N . LYS B 1 237 ? -2.041 -20.828 -15.086 1 97.38 237 LYS B N 1
ATOM 4338 C CA . LYS B 1 237 ? -2.17 -19.688 -14.188 1 97.38 237 LYS B CA 1
ATOM 4339 C C . LYS B 1 237 ? -3.244 -19.938 -13.133 1 97.38 237 LYS B C 1
ATOM 4341 O O . LYS B 1 237 ? -4.387 -20.266 -13.469 1 97.38 237 LYS B O 1
ATOM 4346 N N . VAL B 1 238 ? -2.826 -19.734 -11.898 1 97.06 238 VAL B N 1
ATOM 4347 C CA . VAL B 1 238 ? -3.725 -20.031 -10.781 1 97.06 238 VAL B CA 1
ATOM 4348 C C . VAL B 1 238 ? -3.77 -18.828 -9.828 1 97.06 238 VAL B C 1
ATOM 4350 O O . VAL B 1 238 ? -2.73 -18.25 -9.508 1 97.06 238 VAL B O 1
ATOM 4353 N N . ASN B 1 239 ? -4.961 -18.406 -9.453 1 96.69 239 ASN B N 1
ATOM 4354 C CA . ASN B 1 239 ? -5.152 -17.469 -8.359 1 96.69 239 ASN B CA 1
ATOM 4355 C C . ASN B 1 239 ? -5.512 -18.188 -7.062 1 96.69 239 ASN B C 1
ATOM 4357 O O . ASN B 1 239 ? -6.617 -18.719 -6.926 1 96.69 239 ASN B O 1
ATOM 4361 N N . PRO B 1 240 ? -4.598 -18.172 -6.102 1 96.75 240 PRO B N 1
ATOM 4362 C CA . PRO B 1 240 ? -4.859 -18.906 -4.859 1 96.75 240 PRO B CA 1
ATOM 4363 C C . PRO B 1 240 ? -6.188 -18.516 -4.219 1 96.75 240 PRO B C 1
ATOM 4365 O O . PRO B 1 240 ? -6.871 -19.359 -3.639 1 96.75 240 PRO B O 1
ATOM 4368 N N . TYR B 1 241 ? -6.605 -17.328 -4.344 1 95.94 241 TYR B N 1
ATOM 4369 C CA . TYR B 1 241 ? -7.781 -16.828 -3.641 1 95.94 241 TYR B CA 1
ATOM 4370 C C . TYR B 1 241 ? -9.055 -17.172 -4.398 1 95.94 241 TYR B C 1
ATOM 4372 O O . TYR B 1 241 ? -10.164 -16.844 -3.959 1 95.94 241 TYR B O 1
ATOM 4380 N N . GLU B 1 242 ? -8.82 -17.812 -5.441 1 93.19 242 GLU B N 1
ATOM 4381 C CA . GLU B 1 242 ? -9.953 -18.406 -6.141 1 93.19 242 GLU B CA 1
ATOM 4382 C C . GLU B 1 242 ? -10.031 -19.906 -5.902 1 93.19 242 GLU B C 1
ATOM 4384 O O . GLU B 1 242 ? -10.961 -20.578 -6.367 1 93.19 242 GLU B O 1
ATOM 4389 N N . LEU B 1 243 ? -8.977 -20.203 -5.098 1 89.5 243 LEU B N 1
ATOM 4390 C CA . LEU B 1 243 ? -8.969 -21.594 -4.66 1 89.5 243 LEU B CA 1
ATOM 4391 C C . LEU B 1 243 ? -9.398 -21.703 -3.199 1 89.5 243 LEU B C 1
ATOM 4393 O O . LEU B 1 243 ? -9.477 -20.703 -2.494 1 89.5 243 LEU B O 1
ATOM 4397 N N . GLY B 1 244 ? -9.922 -22.719 -2.674 1 90.06 244 GLY B N 1
ATOM 4398 C CA . GLY B 1 244 ? -10.555 -22.938 -1.383 1 90.06 244 GLY B CA 1
ATOM 4399 C C . GLY B 1 244 ? -9.602 -22.766 -0.216 1 90.06 244 GLY B C 1
ATOM 4400 O O . GLY B 1 244 ? -9.867 -21.984 0.701 1 90.06 244 GLY B O 1
ATOM 4401 N N . THR B 1 245 ? -8.375 -23.406 -0.174 1 97.5 245 THR B N 1
ATOM 4402 C CA . THR B 1 245 ? -7.426 -23.391 0.933 1 97.5 245 THR B CA 1
ATOM 4403 C C . THR B 1 245 ? -6.004 -23.609 0.424 1 97.5 245 THR B C 1
ATOM 4405 O O . THR B 1 245 ? -5.801 -23.953 -0.742 1 97.5 245 THR B O 1
ATOM 4408 N N . ILE B 1 246 ? -5.047 -23.359 1.271 1 97.81 246 ILE B N 1
ATOM 4409 C CA . ILE B 1 246 ? -3.645 -23.609 0.95 1 97.81 246 ILE B CA 1
ATOM 4410 C C . ILE B 1 246 ? -3.438 -25.078 0.604 1 97.81 246 ILE B C 1
ATOM 4412 O O . ILE B 1 246 ? -2.684 -25.406 -0.315 1 97.81 246 ILE B O 1
ATOM 4416 N N . SER B 1 247 ? -4.105 -25.953 1.365 1 97.5 247 SER B N 1
ATOM 4417 C CA . SER B 1 247 ? -3.996 -27.391 1.104 1 97.5 247 SER B CA 1
ATOM 4418 C C . SER B 1 247 ? -4.496 -27.734 -0.295 1 97.5 247 SER B C 1
ATOM 4420 O O . SER B 1 247 ? -3.855 -28.516 -1.015 1 97.5 247 SER B O 1
ATOM 4422 N N . GLU B 1 248 ? -5.574 -27.188 -0.639 1 97 248 GLU B N 1
ATOM 4423 C CA . GLU B 1 248 ? -6.109 -27.406 -1.979 1 97 248 GLU B CA 1
ATOM 4424 C C . GLU B 1 248 ? -5.168 -26.859 -3.047 1 97 248 GLU B C 1
ATOM 4426 O O . GLU B 1 248 ? -4.984 -27.484 -4.094 1 97 248 GLU B O 1
ATOM 4431 N N . LEU B 1 249 ? -4.633 -25.734 -2.807 1 97.62 249 LEU B N 1
ATOM 4432 C CA . LEU B 1 249 ? -3.66 -25.156 -3.727 1 97.62 249 LEU B CA 1
ATOM 4433 C C . LEU B 1 249 ? -2.453 -26.078 -3.885 1 97.62 249 LEU B C 1
ATOM 4435 O O . LEU B 1 249 ? -1.96 -26.281 -4.996 1 97.62 249 LEU B O 1
ATOM 4439 N N . SER B 1 250 ? -1.989 -26.578 -2.766 1 97.19 250 SER B N 1
ATOM 4440 C CA . SER B 1 250 ? -0.86 -27.5 -2.789 1 97.19 250 SER B CA 1
ATOM 4441 C C . SER B 1 250 ? -1.148 -28.719 -3.68 1 97.19 250 SER B C 1
ATOM 4443 O O . SER B 1 250 ? -0.315 -29.094 -4.504 1 97.19 250 SER B O 1
ATOM 4445 N N . TYR B 1 251 ? -2.311 -29.234 -3.482 1 96.62 251 TYR B N 1
ATOM 4446 C CA . TYR B 1 251 ? -2.713 -30.375 -4.297 1 96.62 251 TYR B CA 1
ATOM 4447 C C . TYR B 1 251 ? -2.756 -30 -5.773 1 96.62 251 TYR B C 1
ATOM 4449 O O . TYR B 1 251 ? -2.303 -30.781 -6.625 1 96.62 251 TYR B O 1
ATOM 4457 N N . TYR B 1 252 ? -3.271 -28.859 -6.047 1 97.12 252 TYR B N 1
ATOM 4458 C CA . TYR B 1 252 ? -3.426 -28.438 -7.43 1 97.12 252 TYR B CA 1
ATOM 4459 C C . TYR B 1 252 ? -2.068 -28.188 -8.078 1 97.12 252 TYR B C 1
ATOM 4461 O O . TYR B 1 252 ? -1.843 -28.578 -9.227 1 97.12 252 TYR B O 1
ATOM 4469 N N . ILE B 1 253 ? -1.193 -27.562 -7.379 1 97.25 253 ILE B N 1
ATOM 4470 C CA . ILE B 1 253 ? 0.148 -27.281 -7.883 1 97.25 253 ILE B CA 1
ATOM 4471 C C . ILE B 1 253 ? 0.872 -28.609 -8.156 1 97.25 253 ILE B C 1
ATOM 4473 O O . ILE B 1 253 ? 1.526 -28.75 -9.195 1 97.25 253 ILE B O 1
ATOM 4477 N N . ASN B 1 254 ? 0.789 -29.547 -7.238 1 96.81 254 ASN B N 1
ATOM 4478 C CA . ASN B 1 254 ? 1.398 -30.859 -7.43 1 96.81 254 ASN B CA 1
ATOM 4479 C C . ASN B 1 254 ? 0.83 -31.562 -8.656 1 96.81 254 ASN B C 1
ATOM 4481 O O . ASN B 1 254 ? 1.562 -32.25 -9.391 1 96.81 254 ASN B O 1
ATOM 4485 N N . TYR B 1 255 ? -0.462 -31.406 -8.812 1 97.06 255 TYR B N 1
ATOM 4486 C CA . TYR B 1 255 ? -1.112 -32 -9.977 1 97.06 255 TYR B CA 1
ATOM 4487 C C . TYR B 1 255 ? -0.557 -31.406 -11.266 1 97.06 255 TYR B C 1
ATOM 4489 O O . TYR B 1 255 ? -0.264 -32.125 -12.219 1 97.06 255 TYR B O 1
ATOM 4497 N N . ILE B 1 256 ? -0.414 -30.125 -11.344 1 97.38 256 ILE B N 1
ATOM 4498 C CA . ILE B 1 256 ? 0.142 -29.438 -12.508 1 97.38 256 ILE B CA 1
ATOM 4499 C C . ILE B 1 256 ? 1.544 -29.969 -12.797 1 97.38 256 ILE B C 1
ATOM 4501 O O . ILE B 1 256 ? 1.866 -30.297 -13.945 1 97.38 256 ILE B O 1
ATOM 4505 N N . ASN B 1 257 ? 2.312 -30.125 -11.773 1 96.38 257 ASN B N 1
ATOM 4506 C CA . ASN B 1 257 ? 3.686 -30.594 -11.906 1 96.38 257 ASN B CA 1
ATOM 4507 C C . ASN B 1 257 ? 3.734 -32.031 -12.414 1 96.38 257 ASN B C 1
ATOM 4509 O O . ASN B 1 257 ? 4.59 -32.375 -13.227 1 96.38 257 ASN B O 1
ATOM 4513 N N . GLU B 1 258 ? 2.893 -32.844 -11.906 1 96.69 258 GLU B N 1
ATOM 4514 C CA . GLU B 1 258 ? 2.838 -34.25 -12.305 1 96.69 258 GLU B CA 1
ATOM 4515 C C . GLU B 1 258 ? 2.564 -34.375 -13.805 1 96.69 258 GLU B C 1
ATOM 4517 O O . GLU B 1 258 ? 3.012 -35.344 -14.438 1 96.69 258 GLU B O 1
ATOM 4522 N N . LYS B 1 259 ? 1.827 -33.469 -14.352 1 96.94 259 LYS B N 1
ATOM 4523 C CA . LYS B 1 259 ? 1.498 -33.469 -15.773 1 96.94 259 LYS B CA 1
ATOM 4524 C C . LYS B 1 259 ? 2.576 -32.781 -16.594 1 96.94 259 LYS B C 1
ATOM 4526 O O . LYS B 1 259 ? 2.383 -32.5 -17.781 1 96.94 259 LYS B O 1
ATOM 4531 N N . GLU B 1 260 ? 3.654 -32.406 -15.953 1 96.25 260 GLU B N 1
ATOM 4532 C CA . GLU B 1 260 ? 4.82 -31.781 -16.578 1 96.25 260 GLU B CA 1
ATOM 4533 C C . GLU B 1 260 ? 4.488 -30.391 -17.125 1 96.25 260 GLU B C 1
ATOM 4535 O O . GLU B 1 260 ? 4.98 -30 -18.188 1 96.25 260 GLU B O 1
ATOM 4540 N N . LEU B 1 261 ? 3.533 -29.75 -16.531 1 97.44 261 LEU B N 1
ATOM 4541 C CA . LEU B 1 261 ? 3.242 -28.344 -16.766 1 97.44 261 LEU B CA 1
ATOM 4542 C C . LEU B 1 261 ? 3.816 -27.469 -15.648 1 97.44 261 LEU B C 1
ATOM 4544 O O . LEU B 1 261 ? 4.367 -28 -14.672 1 97.44 261 LEU B O 1
ATOM 4548 N N . SER B 1 262 ? 3.74 -26.188 -15.836 1 97.75 262 SER B N 1
ATOM 4549 C CA . SER B 1 262 ? 4.297 -25.281 -14.836 1 97.75 262 SER B CA 1
ATOM 4550 C C . SER B 1 262 ? 3.227 -24.344 -14.281 1 97.75 262 SER B C 1
ATOM 4552 O O . SER B 1 262 ? 2.465 -23.734 -15.047 1 97.75 262 SER B O 1
ATOM 4554 N N . PRO B 1 263 ? 3.123 -24.234 -13 1 98 263 PRO B N 1
ATOM 4555 C CA . PRO B 1 263 ? 2.139 -23.328 -12.414 1 98 263 PRO B CA 1
ATOM 4556 C C . PRO B 1 263 ? 2.617 -21.875 -12.383 1 98 263 PRO B C 1
ATOM 4558 O O . PRO B 1 263 ? 3.807 -21.625 -12.18 1 98 263 PRO B O 1
ATOM 4561 N N . ILE B 1 264 ? 1.74 -20.969 -12.578 1 98.31 264 ILE B N 1
ATOM 4562 C CA . ILE B 1 264 ? 1.903 -19.531 -12.375 1 98.31 264 ILE B CA 1
ATOM 4563 C C . ILE B 1 264 ? 0.882 -19.031 -11.352 1 98.31 264 ILE B C 1
ATOM 4565 O O . ILE B 1 264 ? -0.311 -19.328 -11.469 1 98.31 264 ILE B O 1
ATOM 4569 N N . ILE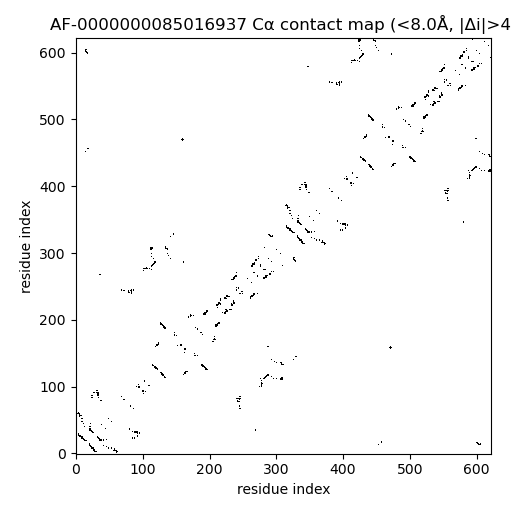 B 1 265 ? 1.375 -18.359 -10.344 1 98.12 265 ILE B N 1
ATOM 4570 C CA . ILE B 1 265 ? 0.448 -17.797 -9.367 1 98.12 265 ILE B CA 1
ATOM 4571 C C . ILE B 1 265 ? 0.154 -16.344 -9.703 1 98.12 265 ILE B C 1
ATOM 4573 O O . ILE B 1 265 ? 1.07 -15.57 -9.992 1 98.12 265 ILE B O 1
ATOM 4577 N N . SER B 1 266 ? -1.111 -16.031 -9.695 1 97.81 266 SER B N 1
ATOM 4578 C CA . SER B 1 266 ? -1.516 -14.664 -10.016 1 97.81 266 SER B CA 1
ATOM 4579 C C . SER B 1 266 ? -2.295 -14.031 -8.859 1 97.81 266 SER B C 1
ATOM 4581 O O . SER B 1 266 ? -2.916 -14.742 -8.07 1 97.81 266 SER B O 1
ATOM 4583 N N . GLY B 1 267 ? -2.221 -12.734 -8.75 1 95.94 267 GLY B N 1
ATOM 4584 C CA . GLY B 1 267 ? -2.971 -11.992 -7.75 1 95.94 267 GLY B CA 1
ATOM 4585 C C . GLY B 1 267 ? -2.201 -10.82 -7.172 1 95.94 267 GLY B C 1
ATOM 4586 O O . GLY B 1 267 ? -1.066 -10.555 -7.574 1 95.94 267 GLY B O 1
ATOM 4587 N N . GLU B 1 268 ? -2.836 -10.117 -6.207 1 94.31 268 GLU B N 1
ATOM 4588 C CA . GLU B 1 268 ? -2.213 -8.906 -5.672 1 94.31 268 GLU B CA 1
ATOM 4589 C C . GLU B 1 268 ? -2.074 -8.984 -4.152 1 94.31 268 GLU B C 1
ATOM 4591 O O . GLU B 1 268 ? -1.477 -8.109 -3.531 1 94.31 268 GLU B O 1
ATOM 4596 N N . ASN B 1 269 ? -2.57 -10.047 -3.57 1 94.5 269 ASN B N 1
ATOM 4597 C CA . ASN B 1 269 ? -2.453 -10.195 -2.125 1 94.5 269 ASN B CA 1
ATOM 4598 C C . ASN B 1 269 ? -1.003 -10.414 -1.699 1 94.5 269 ASN B C 1
ATOM 4600 O O . ASN B 1 269 ? -0.272 -11.172 -2.336 1 94.5 269 ASN B O 1
ATOM 4604 N N . SER B 1 270 ? -0.648 -9.742 -0.623 1 91.56 270 SER B N 1
ATOM 4605 C CA . SER B 1 270 ? 0.751 -9.766 -0.212 1 91.56 270 SER B CA 1
ATOM 4606 C C . SER B 1 270 ? 1.194 -11.18 0.164 1 91.56 270 SER B C 1
ATOM 4608 O O . SER B 1 270 ? 2.369 -11.523 0.022 1 91.56 270 SER B O 1
ATOM 4610 N N . SER B 1 271 ? 0.3 -12.016 0.621 1 97.19 271 SER B N 1
ATOM 4611 C CA . SER B 1 271 ? 0.643 -13.367 1.055 1 97.19 271 SER B CA 1
ATOM 4612 C C . SER B 1 271 ? 1.079 -14.227 -0.123 1 97.19 271 SER B C 1
ATOM 4614 O O . SER B 1 271 ? 1.686 -15.289 0.067 1 97.19 271 SER B O 1
ATOM 4616 N N . ILE B 1 272 ? 0.814 -13.75 -1.291 1 97.81 272 ILE B N 1
ATOM 4617 C CA . ILE B 1 272 ? 1.119 -14.508 -2.5 1 97.81 272 ILE B CA 1
ATOM 4618 C C . ILE B 1 272 ? 2.631 -14.68 -2.629 1 97.81 272 ILE B C 1
ATOM 4620 O O . ILE B 1 272 ? 3.102 -15.703 -3.129 1 97.81 272 ILE B O 1
ATOM 4624 N N . SER B 1 273 ? 3.428 -13.695 -2.127 1 97.75 273 SER B N 1
ATOM 4625 C CA . SER B 1 273 ? 4.879 -13.82 -2.182 1 97.75 273 SER B CA 1
ATOM 4626 C C . SER B 1 273 ? 5.363 -15.047 -1.415 1 97.75 273 SER B C 1
ATOM 4628 O O . SER B 1 273 ? 6.176 -15.82 -1.922 1 97.75 273 SER B O 1
ATOM 4630 N N . HIS B 1 274 ? 4.801 -15.234 -0.267 1 97.88 274 HIS B N 1
ATOM 4631 C CA . HIS B 1 274 ? 5.195 -16.359 0.574 1 97.88 274 HIS B CA 1
ATOM 4632 C C . HIS B 1 274 ? 4.66 -17.672 0.017 1 97.88 274 HIS B C 1
ATOM 4634 O O . HIS B 1 274 ? 5.352 -18.703 0.061 1 97.88 274 HIS B O 1
ATOM 4640 N N . ILE B 1 275 ? 3.467 -17.641 -0.487 1 97.88 275 ILE B N 1
ATOM 4641 C CA . ILE B 1 275 ? 2.844 -18.812 -1.065 1 97.88 275 ILE B CA 1
ATOM 4642 C C . ILE B 1 275 ? 3.645 -19.281 -2.281 1 97.88 275 ILE B C 1
ATOM 4644 O O . ILE B 1 275 ? 3.988 -20.453 -2.393 1 97.88 275 ILE B O 1
ATOM 4648 N N . ALA B 1 276 ? 3.934 -18.344 -3.143 1 97.81 276 ALA B N 1
ATOM 4649 C CA . ALA B 1 276 ? 4.66 -18.656 -4.367 1 97.81 276 ALA B CA 1
ATOM 4650 C C . ALA B 1 276 ? 6.059 -19.188 -4.059 1 97.81 276 ALA B C 1
ATOM 4652 O O . ALA B 1 276 ? 6.508 -20.172 -4.652 1 97.81 276 ALA B O 1
ATOM 4653 N N . ALA B 1 277 ? 6.766 -18.516 -3.168 1 96.62 277 ALA B N 1
ATOM 4654 C CA . ALA B 1 277 ? 8.094 -18.969 -2.76 1 96.62 277 ALA B CA 1
ATOM 4655 C C . ALA B 1 277 ? 8.016 -20.359 -2.119 1 96.62 277 ALA B C 1
ATOM 4657 O O . ALA B 1 277 ? 8.828 -21.234 -2.422 1 96.62 277 ALA B O 1
ATOM 4658 N N . GLY B 1 278 ? 7.027 -20.547 -1.269 1 96.56 278 GLY B N 1
ATOM 4659 C CA . GLY B 1 278 ? 6.867 -21.812 -0.565 1 96.56 278 GLY B CA 1
ATOM 4660 C C . GLY B 1 278 ? 6.605 -22.984 -1.494 1 96.56 278 GLY B C 1
ATOM 4661 O O . GLY B 1 278 ? 7.168 -24.062 -1.312 1 96.56 278 GLY B O 1
ATOM 4662 N N . PHE B 1 279 ? 5.766 -22.766 -2.459 1 96.56 279 PHE B N 1
ATOM 4663 C CA . PHE B 1 279 ? 5.41 -23.844 -3.377 1 96.56 279 PHE B CA 1
ATOM 4664 C C . PHE B 1 279 ? 6.375 -23.891 -4.555 1 96.56 279 PHE B C 1
ATOM 4666 O O . PHE B 1 279 ? 6.203 -24.688 -5.477 1 96.56 279 PHE B O 1
ATOM 4673 N N . LYS B 1 280 ? 7.336 -23.016 -4.613 1 94.56 280 LYS B N 1
ATOM 4674 C CA . LYS B 1 280 ? 8.398 -22.984 -5.613 1 94.56 280 LYS B CA 1
ATOM 4675 C C . LYS B 1 280 ? 7.828 -22.812 -7.016 1 94.56 280 LYS B C 1
ATOM 4677 O O . LYS B 1 280 ? 8.219 -23.516 -7.941 1 94.56 280 LYS B O 1
ATOM 4682 N N . VAL B 1 281 ? 6.82 -21.938 -7.078 1 96.88 281 VAL B N 1
ATOM 4683 C CA . VAL B 1 281 ? 6.277 -21.641 -8.398 1 96.88 281 VAL B CA 1
ATOM 4684 C C . VAL B 1 281 ? 7.246 -20.734 -9.164 1 96.88 281 VAL B C 1
ATOM 4686 O O . VAL B 1 281 ? 7.883 -19.859 -8.57 1 96.88 281 VAL B O 1
ATOM 4689 N N . PRO B 1 282 ? 7.332 -20.906 -10.461 1 97.06 282 PRO B N 1
ATOM 4690 C CA . PRO B 1 282 ? 8.383 -20.219 -11.211 1 97.06 282 PRO B CA 1
ATOM 4691 C C . PRO B 1 282 ? 8.047 -18.75 -11.461 1 97.06 282 PRO B C 1
ATOM 4693 O O . PRO B 1 282 ? 8.953 -17.906 -11.547 1 97.06 282 PRO B O 1
ATOM 4696 N N . ILE B 1 283 ? 6.758 -18.438 -11.617 1 98.25 283 ILE B N 1
ATOM 4697 C CA . ILE B 1 283 ? 6.387 -17.078 -12.031 1 98.25 283 ILE B CA 1
ATOM 4698 C C . ILE B 1 283 ? 5.219 -16.594 -11.18 1 98.25 283 ILE B C 1
ATOM 4700 O O . ILE B 1 283 ? 4.277 -17.328 -10.914 1 98.25 283 ILE B O 1
ATOM 4704 N N . VAL B 1 284 ? 5.305 -15.359 -10.727 1 98.44 284 VAL B N 1
ATOM 4705 C CA . VAL B 1 284 ? 4.164 -14.664 -10.133 1 98.44 284 VAL B CA 1
ATOM 4706 C C . VAL B 1 284 ? 3.691 -13.555 -11.07 1 98.44 284 VAL B C 1
ATOM 4708 O O . VAL B 1 284 ? 4.488 -12.727 -11.508 1 98.44 284 VAL B O 1
ATOM 4711 N N . ARG B 1 285 ? 2.426 -13.602 -11.477 1 98.06 285 ARG B N 1
ATOM 4712 C CA . ARG B 1 285 ? 1.755 -12.57 -12.258 1 98.06 285 ARG B CA 1
ATOM 4713 C C . ARG B 1 285 ? 1.009 -11.594 -11.359 1 98.06 285 ARG B C 1
ATOM 4715 O O . ARG B 1 285 ? 0.076 -11.984 -10.656 1 98.06 285 ARG B O 1
ATOM 4722 N N . THR B 1 286 ? 1.465 -10.328 -11.32 1 97.06 286 THR B N 1
ATOM 4723 C CA . THR B 1 286 ? 0.862 -9.383 -10.383 1 97.06 286 THR B CA 1
ATOM 4724 C C . THR B 1 286 ? 0.945 -7.957 -10.922 1 97.06 286 THR B C 1
ATOM 4726 O O . THR B 1 286 ? 1.41 -7.734 -12.039 1 97.06 286 THR B O 1
ATOM 4729 N N . SER B 1 287 ? 0.33 -7.027 -10.156 1 94.44 287 SER B N 1
ATOM 4730 C CA . SER B 1 287 ? 0.42 -5.602 -10.461 1 94.44 287 SER B CA 1
ATOM 4731 C C . SER B 1 287 ? 1.671 -4.984 -9.844 1 94.44 287 SER B C 1
ATOM 4733 O O . SER B 1 287 ? 2.057 -5.332 -8.727 1 94.44 287 SER B O 1
ATOM 4735 N N . ILE B 1 288 ? 2.223 -4.039 -10.578 1 93.69 288 ILE B N 1
ATOM 4736 C CA . ILE B 1 288 ? 3.402 -3.342 -10.086 1 93.69 288 ILE B CA 1
ATOM 4737 C C . ILE B 1 288 ? 3.045 -2.559 -8.82 1 93.69 288 ILE B C 1
ATOM 4739 O O . ILE B 1 288 ? 3.926 -2.191 -8.039 1 93.69 288 ILE B O 1
ATOM 4743 N N . MET B 1 289 ? 1.734 -2.336 -8.594 1 90.12 289 MET B N 1
ATOM 4744 C CA . MET B 1 289 ? 1.25 -1.572 -7.449 1 90.12 289 MET B CA 1
ATOM 4745 C C . MET B 1 289 ? 1.143 -2.457 -6.211 1 90.12 289 MET B C 1
ATOM 4747 O O . MET B 1 289 ? 1.015 -1.955 -5.094 1 90.12 289 MET B O 1
ATOM 4751 N N . SER B 1 290 ? 1.19 -3.752 -6.461 1 93 290 SER B N 1
ATOM 4752 C CA . SER B 1 290 ? 1.08 -4.66 -5.324 1 93 290 SER B CA 1
ATOM 4753 C C . SER B 1 290 ? 2.355 -4.66 -4.492 1 93 290 SER B C 1
ATOM 4755 O O . SER B 1 290 ? 3.379 -4.117 -4.91 1 93 290 SER B O 1
ATOM 4757 N N . ASN B 1 291 ? 2.248 -5.25 -3.291 1 94.31 291 ASN B N 1
ATOM 4758 C CA . ASN B 1 291 ? 3.404 -5.332 -2.404 1 94.31 291 ASN B CA 1
ATOM 4759 C C . ASN B 1 291 ? 4.195 -6.617 -2.635 1 94.31 291 ASN B C 1
ATOM 4761 O O . ASN B 1 291 ? 5.117 -6.926 -1.878 1 94.31 291 ASN B O 1
ATOM 4765 N N . ILE B 1 292 ? 3.881 -7.328 -3.668 1 96.81 292 ILE B N 1
ATOM 4766 C CA . ILE B 1 292 ? 4.43 -8.664 -3.865 1 96.81 292 ILE B CA 1
ATOM 4767 C C . ILE B 1 292 ? 5.922 -8.57 -4.176 1 96.81 292 ILE B C 1
ATOM 4769 O O . ILE B 1 292 ? 6.73 -9.297 -3.592 1 96.81 292 ILE B O 1
ATOM 4773 N N . LEU B 1 293 ? 6.297 -7.707 -5.062 1 96.56 293 LEU B N 1
ATOM 4774 C CA . LEU B 1 293 ? 7.699 -7.559 -5.43 1 96.56 293 LEU B CA 1
ATOM 4775 C C . LEU B 1 293 ? 8.539 -7.176 -4.219 1 96.56 293 LEU B C 1
ATOM 4777 O O . LEU B 1 293 ? 9.625 -7.723 -4.012 1 96.56 293 LEU B O 1
ATOM 4781 N N . ASN B 1 294 ? 8.047 -6.27 -3.42 1 96.81 294 ASN B N 1
ATOM 4782 C CA . ASN B 1 294 ? 8.766 -5.871 -2.217 1 96.81 294 ASN B CA 1
ATOM 4783 C C . ASN B 1 294 ? 8.883 -7.023 -1.223 1 96.81 294 ASN B C 1
ATOM 4785 O O . ASN B 1 294 ? 9.914 -7.188 -0.571 1 96.81 294 ASN B O 1
ATOM 4789 N N . GLU B 1 295 ? 7.801 -7.73 -1.063 1 96.94 295 GLU B N 1
ATOM 4790 C CA . GLU B 1 295 ? 7.812 -8.859 -0.141 1 96.94 295 GLU B CA 1
ATOM 4791 C C . GLU B 1 295 ? 8.805 -9.93 -0.591 1 96.94 295 GLU B C 1
ATOM 4793 O O . GLU B 1 295 ? 9.492 -10.531 0.234 1 96.94 295 GLU B O 1
ATOM 4798 N N . LEU B 1 296 ? 8.859 -10.195 -1.887 1 97.31 296 LEU B N 1
ATOM 4799 C CA . LEU B 1 296 ? 9.844 -11.133 -2.41 1 97.31 296 LEU B CA 1
ATOM 4800 C C . LEU B 1 296 ? 11.258 -10.625 -2.186 1 97.31 296 LEU B C 1
ATOM 4802 O O . LEU B 1 296 ? 12.172 -11.414 -1.914 1 97.31 296 LEU B O 1
ATOM 4806 N N . TRP B 1 297 ? 11.43 -9.336 -2.338 1 96.69 297 TRP B N 1
ATOM 4807 C CA . TRP B 1 297 ? 12.734 -8.719 -2.074 1 96.69 297 TRP B CA 1
ATOM 4808 C C . TRP B 1 297 ? 13.156 -8.938 -0.625 1 96.69 297 TRP B C 1
ATOM 4810 O O . TRP B 1 297 ? 14.312 -9.242 -0.351 1 96.69 297 TRP B O 1
ATOM 4820 N N . ASN B 1 298 ? 12.211 -8.828 0.296 1 95.69 298 ASN B N 1
ATOM 4821 C CA . ASN B 1 298 ? 12.461 -9.109 1.705 1 95.69 298 ASN B CA 1
ATOM 4822 C C . ASN B 1 298 ? 12.828 -10.57 1.927 1 95.69 298 ASN B C 1
ATOM 4824 O O . ASN B 1 298 ? 13.727 -10.883 2.707 1 95.69 298 ASN B O 1
ATOM 4828 N N . ILE B 1 299 ? 12.078 -11.438 1.272 1 95.94 299 ILE B N 1
ATOM 4829 C CA . ILE B 1 299 ? 12.352 -12.867 1.385 1 95.94 299 ILE B CA 1
ATOM 4830 C C . ILE B 1 299 ? 13.773 -13.164 0.913 1 95.94 299 ILE B C 1
ATOM 4832 O O . ILE B 1 299 ? 14.508 -13.898 1.572 1 95.94 299 ILE B O 1
ATOM 4836 N N . GLU B 1 300 ? 14.133 -12.578 -0.202 1 95.62 300 GLU B N 1
ATOM 4837 C CA . GLU B 1 300 ? 15.461 -12.781 -0.771 1 95.62 300 GLU B CA 1
ATOM 4838 C C . GLU B 1 300 ? 16.547 -12.414 0.228 1 95.62 300 GLU B C 1
ATOM 4840 O O . GLU B 1 300 ? 17.562 -13.102 0.333 1 95.62 300 GLU B O 1
ATOM 4845 N N . ARG B 1 301 ? 16.359 -11.352 0.955 1 92.31 301 ARG B N 1
ATOM 4846 C CA . ARG B 1 301 ? 17.344 -10.859 1.917 1 92.31 301 ARG B CA 1
ATOM 4847 C C . ARG B 1 301 ? 17.453 -11.805 3.111 1 92.31 301 ARG B C 1
ATOM 4849 O O . ARG B 1 301 ? 18.438 -11.75 3.859 1 92.31 301 ARG B O 1
ATOM 4856 N N . ASN B 1 302 ? 16.469 -12.672 3.305 1 88.06 302 ASN B N 1
ATOM 4857 C CA . ASN B 1 302 ? 16.422 -13.547 4.473 1 88.06 302 ASN B CA 1
ATOM 4858 C C . ASN B 1 302 ? 16.812 -14.977 4.113 1 88.06 302 ASN B C 1
ATOM 4860 O O . ASN B 1 302 ? 16.594 -15.898 4.906 1 88.06 302 ASN B O 1
ATOM 4864 N N . ILE B 1 303 ? 17.281 -15.117 2.904 1 90.25 303 ILE B N 1
ATOM 4865 C CA . ILE B 1 303 ? 17.688 -16.453 2.471 1 90.25 303 ILE B CA 1
ATOM 4866 C C . ILE B 1 303 ? 19.172 -16.453 2.139 1 90.25 303 ILE B C 1
ATOM 4868 O O . ILE B 1 303 ? 19.703 -15.461 1.612 1 90.25 303 ILE B O 1
ATOM 4872 N N . ALA B 1 304 ? 20.016 -17.391 2.488 1 82.88 304 ALA B N 1
ATOM 4873 C CA . ALA B 1 304 ? 21.469 -17.453 2.355 1 82.88 304 ALA B CA 1
ATOM 4874 C C . ALA B 1 304 ? 21.891 -17.547 0.89 1 82.88 304 ALA B C 1
ATOM 4876 O O . ALA B 1 304 ? 22.781 -16.828 0.451 1 82.88 304 ALA B O 1
ATOM 4877 N N . ASN B 1 305 ? 21.219 -18.312 -0.02 1 86.5 305 ASN B N 1
ATOM 4878 C CA . ASN B 1 305 ? 21.578 -18.5 -1.421 1 86.5 305 ASN B CA 1
ATOM 4879 C C . ASN B 1 305 ? 20.359 -18.422 -2.33 1 86.5 305 ASN B C 1
ATOM 4881 O O . ASN B 1 305 ? 20.031 -19.391 -3.014 1 86.5 305 ASN B O 1
ATOM 4885 N N . PRO B 1 306 ? 19.953 -17.188 -2.375 1 88.62 306 PRO B N 1
ATOM 4886 C CA . PRO B 1 306 ? 18.734 -17.062 -3.191 1 88.62 306 PRO B CA 1
ATOM 4887 C C . PRO B 1 306 ? 19.016 -17.188 -4.688 1 88.62 306 PRO B C 1
ATOM 4889 O O . PRO B 1 306 ? 20.094 -16.766 -5.148 1 88.62 306 PRO B O 1
ATOM 4892 N N . SER B 1 307 ? 18.062 -17.844 -5.355 1 91 307 SER B N 1
ATOM 4893 C CA . SER B 1 307 ? 18.078 -17.906 -6.812 1 91 307 SER B CA 1
ATOM 4894 C C . SER B 1 307 ? 16.688 -17.609 -7.387 1 91 307 SER B C 1
ATOM 4896 O O . SER B 1 307 ? 15.672 -17.922 -6.762 1 91 307 SER B O 1
ATOM 4898 N N . ILE B 1 308 ? 16.688 -16.953 -8.508 1 90.62 308 ILE B N 1
ATOM 4899 C CA . ILE B 1 308 ? 15.445 -16.609 -9.188 1 90.62 308 ILE B CA 1
ATOM 4900 C C . ILE B 1 308 ? 15.281 -17.5 -10.43 1 90.62 308 ILE B C 1
ATOM 4902 O O . ILE B 1 308 ? 16.266 -17.812 -11.102 1 90.62 308 ILE B O 1
ATOM 4906 N N . THR B 1 309 ? 14.047 -17.859 -10.695 1 84.94 309 THR B N 1
ATOM 4907 C CA . THR B 1 309 ? 13.75 -18.688 -11.867 1 84.94 309 THR B CA 1
ATOM 4908 C C . THR B 1 309 ? 14.289 -18.031 -13.133 1 84.94 309 THR B C 1
ATOM 4910 O O . THR B 1 309 ? 14.156 -16.812 -13.32 1 84.94 309 THR B O 1
ATOM 4913 N N . ARG B 1 310 ? 14.859 -18.953 -13.938 1 83.38 310 ARG B N 1
ATOM 4914 C CA . ARG B 1 310 ? 15.391 -18.5 -15.219 1 83.38 310 ARG B CA 1
ATOM 4915 C C . ARG B 1 310 ? 14.859 -19.344 -16.359 1 83.38 310 ARG B C 1
ATOM 4917 O O . ARG B 1 310 ? 14.555 -20.531 -16.188 1 83.38 310 ARG B O 1
ATOM 4924 N N . PHE B 1 311 ? 14.594 -18.609 -17.406 1 80.06 311 PHE B N 1
ATOM 4925 C CA . PHE B 1 311 ? 14.094 -19.297 -18.594 1 80.06 311 PHE B CA 1
ATOM 4926 C C . PHE B 1 311 ? 15.125 -19.266 -19.703 1 80.06 311 PHE B C 1
ATOM 4928 O O . PHE B 1 311 ? 15.953 -18.359 -19.766 1 80.06 311 PHE B O 1
#

Sequence (622 aa):
MIDVIIEQVNAKEVFKRGELKIMVSIITNLSVGYDIVKVKEPRDTIAEIENVVAPEIIGYSAKDIEVIDTILSELNLSSSITMPISVSVARAASNALDMPLFKFIGGSFISDLPTVACDILKDKENNSLFPIISAESIEEIVEFYLRIREELKNNYILAYDSYLCDNIFNEISKVSEIINKIKEDEDLEILLGLKAEKDKIEGKNLENIDFLETNEPLDFDGFLCTEGFYEESDFIKVNPYELGTISELSYYINYINEKELSPIISGENSSISHIAAGFKVPIVRTSIMSNILNELWNIERNIANPSITRFMIDVIIEQVNAKEVFKRGELKIMVSIITNLSVGYDIVKVKEPRDTIAEIENVVAPEIIGYSAKDIEVIDTILSELNLSSSITMPISVSVARAASNALDMPLFKFIGGSFISDLPTVACDILKDKENNSLFPIISAESIEEIVEFYLRIREELKNNYILAYDSYLCDNIFNEISKVSEIINKIKEDEDLEILLGLKAEKDKIEGKNLENIDFLETNEPLDFDGFLCTEGFYEESDFIKVNPYELGTISELSYYINYINEKELSPIISGENSSISHIAAGFKVPIVRTSIMSNILNELWNIERNIANPSITRF

Organism: Methanocaldococcus infernus (strain DSM 11812 / JCM 15783 / ME) (NCBI:txid573063)

Foldseek 3Di:
DDFFFFAAWAKDWDADPNAIWMKIWTDTPQFIFIFIAHDPDRVVLRCCRHPPLGVQRGGHGLLPLVVSLVSLVVSVDALLNQARVSRGSLRRNCVSVPHDSLCSQANDQQFEFAWEWAFAEAEPVGKTKIKTWFDFALVVVVVVSVVLNVVCVVPFPDDDQYTYDHDPLVCLVVSLVVVVVVCVVPVIDMAMEIEDEPVVCPPGDCPRHQEYEYQDDDDDPHAYEHCDDDLNHQEHEDESSNPRYLVRVLVVQVVCVVSVHAYEYEDQICCVRSSCSNSVGHYYYYTPPGCNSVSVNVVNVVHPNHGHHDD/DDFFFFAAWAKDWDADPNAIWMKIWTDTPQFIFIFIAHDPDRVVLRCCRHPPLGVQRGGHGLLPLVVSLVSLVVSPDALLRQARVSRRSLRRNCVSVPHDSLCSQANDQQFEFAWEWAFAEAEPVGKTKIKTWFDFALVVVVVVSVVLNVVCVVPFPDDDQYTYDHDPLVCLVVSLVVVVVVCVVPVIDMAMEIEDEPVVCPPGDCPRHQEYEYQDDDDDPHAYEHCDDDLNHQEHEYESSNPRYLVRVLVVQVVCVVSVHAYEYEDQICCVRSSCSNSVGHYYYYTPPGCNSVSVNVVNVVHPNHGHHDD

pLDDT: mean 94.67, std 5.01, range [50.69, 98.81]

Radius of gyration: 25.55 Å; Cα contacts (8 Å, |Δi|>4): 1336; chains: 2; bounding box: 56×72×72 Å